Protein AF-A0A5N7C4M6-F1 (afdb_monomer_lite)

Organism: Petromyces alliaceus (NCBI:txid209559)

Foldseek 3Di:
DVVLVVVPLPPDQDPVSLVVCVVCLVVVLLLLLLQLHQDPCLDPSNLPSNPPPHDDDLLSVLSNLSSCNSPLLNLLVVLPPDPDLVSSQVSLVVSLVVLLVSLVVLVVSVVVVCVVCVLLDKDKDADPQDDPDPPADDPRIAIDGPDPVSVLSLLSSLLSLLSSLVSSVVSVVVSVVSDDPPDDDDHDPRNDDPVVNLVSLVNLLSHLRVLCPPVRNVPSLVSSLSSLLSSLVSCVVVVHSCVSSSVSSQVSSVVVVDNSVLVSLVSCVSNDPDDDDPPDPQPPWDAWPVRQLLQQLVVQLVCQQDLARAFGNPDDNWHFLLLRLLLLLLCLFRDQDCPRLLVSLVQQLVQADPQLAGFRTPDDPDGHDDLLSSLSSLVSLLVQQLQAVPLVSSVVCVVSNVSSLVSCVVPHLDLSSLLSLQSVLVSCVSSVNNVSNVVSPVVSVVSLVVQCVFQPCVQEGFCGGNVPGDLQGAALLRLLSCQSSVSDPLVNLLVSNVVLVVDPSHHYQWLSSVVSVQVSQVSNHPVSNLVCVVVSCVLVVVLVVVVQSHPARGPPDRPHSRGNSNSCVSVCCRCEAQNWDRPGTNLPDIGRDHDCVNDQWDWTWTNRHNPDIDTGIDGDDD

Structure (mmCIF, N/CA/C/O backbone):
data_AF-A0A5N7C4M6-F1
#
_entry.id   AF-A0A5N7C4M6-F1
#
loop_
_atom_site.group_PDB
_atom_site.id
_atom_site.type_symbol
_atom_site.label_atom_id
_atom_site.label_alt_id
_atom_site.label_comp_id
_atom_site.label_asym_id
_atom_site.label_entity_id
_atom_site.label_seq_id
_atom_site.pdbx_PDB_ins_code
_atom_site.Cartn_x
_atom_site.Cartn_y
_atom_site.Cartn_z
_atom_site.occupancy
_atom_site.B_iso_or_equiv
_atom_site.auth_seq_id
_atom_site.auth_comp_id
_atom_site.auth_asym_id
_atom_site.auth_atom_id
_atom_site.pdbx_PDB_model_num
ATOM 1 N N . MET A 1 1 ? 16.127 -3.598 -15.726 1.00 67.25 1 MET A N 1
ATOM 2 C CA . MET A 1 1 ? 17.533 -3.757 -16.170 1.00 67.25 1 MET A CA 1
ATOM 3 C C . MET A 1 1 ? 18.232 -5.003 -15.617 1.00 67.25 1 MET A C 1
ATOM 5 O O . MET A 1 1 ? 19.073 -5.553 -16.318 1.00 67.25 1 MET A O 1
ATOM 9 N N . SER A 1 2 ? 17.864 -5.514 -14.435 1.00 56.94 2 SER A N 1
ATOM 10 C CA . SER A 1 2 ? 18.509 -6.681 -13.799 1.00 56.94 2 SER A CA 1
ATOM 11 C C . SER A 1 2 ? 18.531 -7.957 -14.650 1.00 56.94 2 SER A C 1
ATOM 13 O O . SER A 1 2 ? 19.524 -8.671 -14.620 1.00 56.94 2 SER A O 1
ATOM 15 N N . LEU A 1 3 ? 17.500 -8.200 -15.471 1.00 57.44 3 LEU A N 1
ATOM 16 C CA . LEU A 1 3 ? 17.463 -9.322 -16.422 1.00 57.44 3 LEU A CA 1
ATOM 17 C C . LEU A 1 3 ? 18.544 -9.224 -17.516 1.00 57.44 3 LEU A C 1
ATOM 19 O O . LEU A 1 3 ? 19.152 -10.223 -17.878 1.00 57.44 3 LEU A O 1
ATOM 23 N N . VAL A 1 4 ? 18.801 -8.023 -18.050 1.00 69.12 4 VAL A N 1
ATOM 24 C CA . VAL A 1 4 ? 19.839 -7.824 -19.083 1.00 69.12 4 VAL A CA 1
ATOM 25 C C . VAL A 1 4 ? 21.230 -7.978 -18.478 1.00 69.12 4 VAL A C 1
ATOM 27 O O . VAL A 1 4 ? 22.120 -8.530 -19.124 1.00 69.12 4 VAL A O 1
ATOM 30 N N . HIS A 1 5 ? 21.394 -7.509 -17.238 1.00 72.56 5 HIS A N 1
ATOM 31 C CA . HIS A 1 5 ? 22.625 -7.637 -16.467 1.00 72.56 5 HIS A CA 1
ATOM 32 C C . HIS A 1 5 ? 22.935 -9.096 -16.108 1.00 72.56 5 HIS A C 1
ATOM 34 O O . HIS A 1 5 ? 24.052 -9.549 -16.340 1.00 72.56 5 HIS A O 1
ATOM 40 N N . SER A 1 6 ? 21.950 -9.858 -15.616 1.00 70.00 6 SER A N 1
ATOM 41 C CA . SER A 1 6 ? 22.138 -11.258 -15.204 1.00 70.00 6 SER A CA 1
ATOM 42 C C . SER A 1 6 ? 22.475 -12.203 -16.360 1.00 70.00 6 SER A C 1
ATOM 44 O O . SER A 1 6 ? 23.122 -13.221 -16.146 1.00 70.00 6 SER A O 1
ATOM 46 N N . GLN A 1 7 ? 22.084 -11.856 -17.588 1.00 72.56 7 GLN A N 1
ATOM 47 C CA . GLN A 1 7 ? 22.444 -12.595 -18.802 1.00 72.56 7 GLN A CA 1
ATOM 48 C C . GLN A 1 7 ? 23.916 -12.422 -19.222 1.00 72.56 7 GLN A C 1
ATOM 50 O O . GLN A 1 7 ? 24.398 -13.184 -20.056 1.00 72.56 7 GLN A O 1
ATOM 55 N N . GLY A 1 8 ? 24.631 -11.436 -18.665 1.00 77.88 8 GLY A N 1
ATOM 56 C CA . GLY A 1 8 ? 26.040 -11.162 -18.963 1.00 77.88 8 GLY A CA 1
ATOM 57 C C . GLY A 1 8 ? 26.287 -10.521 -20.338 1.00 77.88 8 GLY A C 1
ATOM 58 O O . GLY A 1 8 ? 25.524 -10.698 -21.286 1.00 77.88 8 GLY A O 1
ATOM 59 N N . LEU A 1 9 ? 27.372 -9.754 -20.469 1.00 81.94 9 LEU A N 1
ATOM 60 C CA . LEU A 1 9 ? 27.695 -8.998 -21.693 1.00 81.94 9 LEU A CA 1
ATOM 61 C C . LEU A 1 9 ? 28.089 -9.874 -22.895 1.00 81.94 9 LEU A C 1
ATOM 63 O O . LEU A 1 9 ? 27.928 -9.435 -24.034 1.00 81.94 9 LEU A O 1
ATOM 67 N N . GLU A 1 10 ? 28.556 -11.097 -22.630 1.00 76.25 10 GLU A N 1
ATOM 68 C CA . GLU A 1 10 ? 29.056 -12.061 -23.625 1.00 76.25 10 GLU A CA 1
ATOM 69 C C . GLU A 1 10 ? 27.947 -12.816 -24.373 1.00 76.25 10 GLU A C 1
ATOM 71 O O . GLU A 1 10 ? 28.177 -13.378 -25.443 1.00 76.25 10 GLU A O 1
ATOM 76 N N . MET A 1 11 ? 26.726 -12.836 -23.831 1.00 78.81 11 MET A N 1
ATOM 77 C CA . MET A 1 11 ? 25.582 -13.437 -24.516 1.00 78.81 11 MET A CA 1
ATOM 78 C C . MET A 1 11 ? 25.223 -12.614 -25.766 1.00 78.81 11 MET A C 1
ATOM 80 O O . MET A 1 11 ? 25.373 -11.391 -25.786 1.00 78.81 11 MET A O 1
ATOM 84 N N . GLU A 1 12 ? 24.712 -13.268 -26.811 1.00 80.44 12 GLU A N 1
ATOM 85 C CA . GLU A 1 12 ? 24.392 -12.601 -28.073 1.00 80.44 12 GLU A CA 1
ATOM 86 C C . GLU A 1 12 ? 23.391 -11.434 -27.907 1.00 80.44 12 GLU A C 1
ATOM 88 O O . GLU A 1 12 ? 22.390 -11.514 -27.187 1.00 80.44 12 GLU A O 1
ATOM 93 N N . TRP A 1 13 ? 23.671 -10.322 -28.595 1.00 82.44 13 TRP A N 1
ATOM 94 C CA . TRP A 1 13 ? 22.830 -9.124 -28.629 1.00 82.44 13 TRP A CA 1
ATOM 95 C C . TRP A 1 13 ? 21.771 -9.231 -29.726 1.00 82.44 13 TRP A C 1
ATOM 97 O O . TRP A 1 13 ? 21.928 -8.701 -30.825 1.00 82.44 13 TRP A O 1
ATOM 107 N N . SER A 1 14 ? 20.685 -9.944 -29.423 1.00 81.31 14 SER A N 1
ATOM 108 C CA . SER A 1 14 ? 19.510 -10.001 -30.297 1.00 81.31 14 SER A CA 1
ATOM 109 C C . SER A 1 14 ? 18.803 -8.643 -30.387 1.00 81.31 14 SER A C 1
ATOM 111 O O . SER A 1 14 ? 18.928 -7.792 -29.501 1.00 81.31 14 SER A O 1
ATOM 113 N N . GLU A 1 15 ? 18.002 -8.440 -31.434 1.00 76.44 15 GLU A N 1
ATOM 114 C CA . GLU A 1 15 ? 17.244 -7.197 -31.624 1.00 76.44 15 GLU A CA 1
ATOM 115 C C . GLU A 1 15 ? 16.298 -6.903 -30.444 1.00 76.44 15 GLU A C 1
ATOM 117 O O . GLU A 1 15 ? 16.215 -5.769 -29.969 1.00 76.44 15 GLU A O 1
ATOM 122 N N . ALA A 1 16 ? 15.634 -7.932 -29.907 1.00 72.00 16 ALA A N 1
ATOM 123 C CA . ALA A 1 16 ? 14.762 -7.803 -28.740 1.00 72.00 16 ALA A CA 1
ATOM 124 C C . ALA A 1 16 ? 15.537 -7.374 -27.483 1.00 72.00 16 ALA A C 1
ATOM 126 O O . ALA A 1 16 ? 15.097 -6.483 -26.754 1.00 72.00 16 ALA A O 1
ATOM 127 N N . ARG A 1 17 ? 16.725 -7.953 -27.260 1.00 79.19 17 ARG A N 1
ATOM 128 C CA . ARG A 1 17 ? 17.608 -7.580 -26.148 1.00 79.19 17 ARG A CA 1
ATOM 129 C C . ARG A 1 17 ? 18.084 -6.138 -26.276 1.00 79.19 17 ARG A C 1
ATOM 131 O O . ARG A 1 17 ? 18.073 -5.403 -25.293 1.00 79.19 17 ARG A O 1
ATOM 138 N N . HIS A 1 18 ? 18.420 -5.714 -27.490 1.00 79.50 18 HIS A N 1
ATOM 139 C CA . HIS A 1 18 ? 18.770 -4.332 -27.802 1.00 79.50 18 HIS A CA 1
ATOM 140 C C . HIS A 1 18 ? 17.639 -3.348 -27.512 1.00 79.50 18 HIS A C 1
ATOM 142 O O . HIS A 1 18 ? 17.870 -2.314 -26.887 1.00 79.50 18 HIS A O 1
ATOM 148 N N . ARG A 1 19 ? 16.410 -3.660 -27.938 1.00 73.25 19 ARG A N 1
ATOM 149 C CA . ARG A 1 19 ? 15.239 -2.810 -27.679 1.00 73.25 19 ARG A CA 1
ATOM 150 C C . ARG A 1 19 ? 14.953 -2.696 -26.184 1.00 73.25 19 ARG A C 1
ATOM 152 O O . ARG A 1 19 ? 14.695 -1.596 -25.706 1.00 73.25 19 ARG A O 1
ATOM 159 N N . LEU A 1 20 ? 15.056 -3.800 -25.443 1.00 69.75 20 LEU A N 1
ATOM 160 C CA . LEU A 1 20 ? 14.833 -3.815 -23.997 1.00 69.75 20 LEU A CA 1
ATOM 161 C C . LEU A 1 20 ? 15.937 -3.070 -23.233 1.00 69.75 20 LEU A C 1
ATOM 163 O O . LEU A 1 20 ? 15.632 -2.285 -22.337 1.00 69.75 20 LEU A O 1
ATOM 167 N N . PHE A 1 21 ? 17.202 -3.255 -23.623 1.00 81.44 21 PHE A N 1
ATOM 168 C CA . PHE A 1 21 ? 18.328 -2.484 -23.094 1.00 81.44 21 PHE A CA 1
ATOM 169 C C . PHE A 1 21 ? 18.121 -0.985 -23.332 1.00 81.44 21 PHE A C 1
ATOM 171 O O . PHE A 1 21 ? 18.159 -0.211 -22.382 1.00 81.44 21 PHE A O 1
ATOM 178 N N . ASN A 1 22 ? 17.806 -0.580 -24.564 1.00 79.12 22 ASN A N 1
ATOM 179 C CA . ASN A 1 22 ? 17.599 0.826 -24.917 1.00 79.12 22 ASN A CA 1
ATOM 180 C C . ASN A 1 22 ? 16.386 1.451 -24.224 1.00 79.12 22 ASN A C 1
ATOM 182 O O . ASN A 1 22 ? 16.474 2.589 -23.769 1.00 79.12 22 ASN A O 1
ATOM 186 N N . GLY A 1 23 ? 15.274 0.719 -24.130 1.00 70.44 23 GLY A N 1
ATOM 187 C CA . GLY A 1 23 ? 14.035 1.212 -23.529 1.00 70.44 23 GLY A CA 1
ATOM 188 C C . GLY A 1 23 ? 14.117 1.396 -22.013 1.00 70.44 23 GLY A C 1
ATOM 189 O O . GLY A 1 23 ? 13.469 2.287 -21.475 1.00 70.44 23 GLY A O 1
ATOM 190 N N . LEU A 1 24 ? 14.934 0.595 -21.320 1.00 76.00 24 LEU A N 1
ATOM 191 C CA . LEU A 1 24 ? 15.039 0.626 -19.856 1.00 76.00 24 LEU A CA 1
ATOM 192 C C . LEU A 1 24 ? 16.269 1.386 -19.335 1.00 76.00 24 LEU A C 1
ATOM 194 O O . LEU A 1 24 ? 16.363 1.626 -18.130 1.00 76.00 24 LEU A O 1
ATOM 198 N N . ARG A 1 25 ? 17.215 1.762 -20.208 1.00 87.06 25 ARG A N 1
ATOM 199 C CA . ARG A 1 25 ? 18.493 2.374 -19.806 1.00 87.06 25 ARG A CA 1
ATOM 200 C C . ARG A 1 25 ? 18.311 3.690 -19.058 1.00 87.06 25 ARG A C 1
ATOM 202 O O . ARG A 1 25 ? 18.903 3.863 -18.000 1.00 87.06 25 ARG A O 1
ATOM 209 N N . LEU A 1 26 ? 17.473 4.582 -19.586 1.00 85.12 26 LEU A N 1
ATOM 210 C CA . LEU A 1 26 ? 17.211 5.885 -18.974 1.00 85.12 26 LEU A CA 1
ATOM 211 C C . LEU A 1 26 ? 16.587 5.736 -17.582 1.00 85.12 26 LEU A C 1
ATOM 213 O O . LEU A 1 26 ? 17.053 6.365 -16.644 1.00 85.12 26 LEU A O 1
ATOM 217 N N . SER A 1 27 ? 15.597 4.852 -17.428 1.00 76.88 27 SER A N 1
ATOM 218 C CA . SER A 1 27 ? 14.964 4.588 -16.129 1.00 76.88 27 SER A CA 1
ATOM 219 C C . SER A 1 27 ? 15.968 4.076 -15.089 1.00 76.88 27 SER A C 1
ATOM 221 O O . SER A 1 27 ? 15.953 4.531 -13.951 1.00 76.88 27 SER A O 1
ATOM 223 N N . ALA A 1 28 ? 16.895 3.197 -15.481 1.00 77.44 28 ALA A N 1
ATOM 224 C CA . ALA A 1 28 ? 17.944 2.730 -14.578 1.00 77.44 28 ALA A CA 1
ATOM 225 C C . ALA A 1 28 ? 18.964 3.824 -14.215 1.00 77.44 28 ALA A C 1
ATOM 227 O O . ALA A 1 28 ? 19.424 3.857 -13.079 1.00 77.44 28 ALA A O 1
ATOM 228 N N . ILE A 1 29 ? 19.299 4.723 -15.148 1.00 86.06 29 ILE A N 1
ATOM 229 C CA . ILE A 1 29 ? 20.152 5.886 -14.861 1.00 86.06 29 ILE A CA 1
ATOM 230 C C . ILE A 1 29 ? 19.442 6.839 -13.892 1.00 86.06 29 ILE A C 1
ATOM 232 O O . ILE A 1 29 ? 20.046 7.231 -12.903 1.00 86.06 29 ILE A O 1
ATOM 236 N N . ILE A 1 30 ? 18.164 7.159 -14.128 1.00 80.81 30 ILE A N 1
ATOM 237 C CA . ILE A 1 30 ? 17.352 8.016 -13.245 1.00 80.81 30 ILE A CA 1
ATOM 238 C C . ILE A 1 30 ? 17.280 7.427 -11.831 1.00 80.81 30 ILE A C 1
ATOM 240 O O . ILE A 1 30 ? 17.516 8.139 -10.861 1.00 80.81 30 ILE A O 1
ATOM 244 N N . HIS A 1 31 ? 17.049 6.120 -11.704 1.00 78.50 31 HIS A N 1
ATOM 245 C CA . HIS A 1 31 ? 17.058 5.445 -10.405 1.00 78.50 31 HIS A CA 1
ATOM 246 C C . HIS A 1 31 ? 18.423 5.546 -9.696 1.00 78.50 31 HIS A C 1
ATOM 248 O O . HIS A 1 31 ? 18.497 5.799 -8.494 1.00 78.50 31 HIS A O 1
ATOM 254 N N . SER A 1 32 ? 19.528 5.391 -10.432 1.00 78.44 32 SER A N 1
ATOM 255 C CA . SER A 1 32 ? 20.878 5.579 -9.887 1.00 78.44 32 SER A CA 1
ATOM 256 C C . SER A 1 32 ? 21.172 7.030 -9.496 1.00 78.44 32 SER A C 1
ATOM 258 O O . SER A 1 32 ? 21.877 7.260 -8.519 1.00 78.44 32 SER A O 1
ATOM 260 N N . ILE A 1 33 ? 20.611 8.006 -10.217 1.00 83.31 33 ILE A N 1
ATOM 261 C CA . ILE A 1 33 ? 20.660 9.427 -9.851 1.00 83.31 33 ILE A CA 1
ATOM 262 C C . ILE A 1 33 ? 19.931 9.654 -8.518 1.00 83.31 33 ILE A C 1
ATOM 264 O O . ILE A 1 33 ? 20.505 10.285 -7.636 1.00 83.31 33 ILE A O 1
ATOM 268 N N . GLY A 1 34 ? 18.721 9.105 -8.347 1.00 72.81 34 GLY A N 1
ATOM 269 C CA . GLY A 1 34 ? 17.948 9.204 -7.100 1.00 72.81 34 GLY A CA 1
ATOM 270 C C . GLY A 1 34 ? 18.660 8.570 -5.910 1.00 72.81 34 GLY A C 1
ATOM 271 O O . GLY A 1 34 ? 18.957 9.226 -4.920 1.00 72.81 34 GLY A O 1
ATOM 272 N N . THR A 1 35 ? 19.087 7.318 -6.058 1.00 76.31 35 THR A N 1
ATOM 273 C CA . THR A 1 35 ? 19.857 6.613 -5.015 1.00 76.31 35 THR A CA 1
ATOM 274 C C . THR A 1 35 ? 21.273 7.161 -4.806 1.00 76.31 35 THR A C 1
ATOM 276 O O . THR A 1 35 ? 21.958 6.732 -3.877 1.00 76.31 35 THR A O 1
ATOM 279 N N . ARG A 1 36 ? 21.729 8.081 -5.670 1.00 85.75 36 ARG A N 1
ATOM 280 C CA . ARG A 1 36 ? 23.087 8.648 -5.691 1.00 85.75 36 ARG A CA 1
ATOM 281 C C . ARG A 1 36 ? 24.163 7.561 -5.666 1.00 85.75 36 ARG A C 1
ATOM 283 O O . ARG A 1 36 ? 25.191 7.704 -5.011 1.00 85.75 36 ARG A O 1
ATOM 290 N N . LYS A 1 37 ? 23.913 6.441 -6.357 1.00 89.56 37 LYS A N 1
ATOM 291 C CA . LYS A 1 37 ? 24.835 5.301 -6.453 1.00 89.56 37 LYS A CA 1
ATOM 292 C C . LYS A 1 37 ? 25.337 5.102 -7.881 1.00 89.56 37 LYS A C 1
ATOM 294 O O . LYS A 1 37 ? 24.523 5.105 -8.807 1.00 89.56 37 LYS A O 1
ATOM 299 N N . PRO A 1 38 ? 26.653 4.877 -8.084 1.00 92.00 38 PRO A N 1
ATOM 300 C CA . PRO A 1 38 ? 27.216 4.584 -9.395 1.00 92.00 38 PRO A CA 1
ATOM 301 C C . PRO A 1 38 ? 26.473 3.451 -10.101 1.00 92.00 38 PRO A C 1
ATOM 303 O O . PRO A 1 38 ? 26.111 2.442 -9.495 1.00 92.00 38 PRO A O 1
ATOM 306 N N . THR A 1 39 ? 26.285 3.598 -11.409 1.00 90.81 39 THR A N 1
ATOM 307 C CA . THR A 1 39 ? 25.646 2.576 -12.236 1.00 90.81 39 THR A CA 1
ATOM 308 C C . THR A 1 39 ? 26.668 1.866 -13.109 1.00 90.81 39 THR A C 1
ATOM 310 O O . THR A 1 39 ? 27.514 2.497 -13.744 1.00 90.81 39 THR A O 1
ATOM 313 N N . TYR A 1 40 ? 26.553 0.540 -13.222 1.00 89.62 40 TYR A N 1
ATOM 314 C CA . TYR A 1 40 ? 27.385 -0.236 -14.147 1.00 89.62 40 TYR A CA 1
ATOM 315 C C . TYR A 1 40 ? 27.178 0.194 -15.611 1.00 89.62 40 TYR A C 1
ATOM 317 O O . TYR A 1 40 ? 28.029 -0.063 -16.458 1.00 89.62 40 TYR A O 1
ATOM 325 N N . LEU A 1 41 ? 26.069 0.875 -15.924 1.00 89.75 41 LEU A N 1
ATOM 326 C CA . LEU A 1 41 ? 25.730 1.344 -17.270 1.00 89.75 41 LEU A CA 1
ATOM 327 C C . LEU A 1 41 ? 26.677 2.418 -17.822 1.00 89.75 41 LEU A C 1
ATOM 329 O O . LEU A 1 41 ? 26.649 2.651 -19.034 1.00 89.75 41 LEU A O 1
ATOM 333 N N . GLY A 1 42 ? 27.474 3.055 -16.957 1.00 88.88 42 GLY A N 1
ATOM 334 C CA . GLY A 1 42 ? 28.510 4.024 -17.327 1.00 88.88 42 GLY A CA 1
ATOM 335 C C . GLY A 1 42 ? 29.891 3.404 -17.565 1.00 88.88 42 GLY A C 1
ATOM 336 O O . GLY A 1 42 ? 30.820 4.106 -17.946 1.00 88.88 42 GLY A O 1
ATOM 337 N N . THR A 1 43 ? 30.055 2.096 -17.355 1.00 91.94 43 THR A N 1
ATOM 338 C CA . THR A 1 43 ? 31.354 1.429 -17.541 1.00 91.94 43 THR A CA 1
ATOM 339 C C . THR A 1 43 ? 31.725 1.287 -19.029 1.00 91.94 43 THR A C 1
ATOM 341 O O . THR A 1 43 ? 30.833 1.220 -19.889 1.00 91.94 43 THR A O 1
ATOM 344 N N . PRO A 1 44 ? 33.026 1.215 -19.378 1.00 91.12 44 PRO A N 1
ATOM 345 C CA . PRO A 1 44 ? 33.475 1.046 -20.763 1.00 91.12 44 PRO A CA 1
ATOM 346 C C . PRO A 1 44 ? 32.847 -0.165 -21.459 1.00 91.12 44 PRO A C 1
ATOM 348 O O . PRO A 1 44 ? 32.512 -0.114 -22.642 1.00 91.12 44 PRO A O 1
ATOM 351 N N . GLU A 1 45 ? 32.630 -1.251 -20.726 1.00 90.38 45 GLU A N 1
ATOM 352 C CA . GLU A 1 45 ? 32.046 -2.485 -21.232 1.00 90.38 45 GLU A CA 1
ATOM 353 C C . GLU A 1 45 ? 30.584 -2.264 -21.643 1.00 90.38 45 GLU A C 1
ATOM 355 O O . GLU A 1 45 ? 30.190 -2.593 -22.763 1.00 90.38 45 GLU A O 1
ATOM 360 N N . TRP A 1 46 ? 29.788 -1.629 -20.780 1.00 89.69 46 TRP A N 1
ATOM 361 C CA . TRP A 1 46 ? 28.361 -1.387 -21.012 1.00 89.69 46 TRP A CA 1
ATOM 362 C C . TRP A 1 46 ? 28.071 -0.235 -21.975 1.00 89.69 46 TRP A C 1
ATOM 364 O O . TRP A 1 46 ? 26.996 -0.184 -22.577 1.00 89.69 46 TRP A O 1
ATOM 374 N N . THR A 1 47 ? 29.029 0.664 -22.180 1.00 91.50 47 THR A N 1
ATOM 375 C CA . THR A 1 47 ? 28.938 1.705 -23.207 1.00 91.50 47 THR A CA 1
ATOM 376 C C . THR A 1 47 ? 29.437 1.217 -24.568 1.00 91.50 47 THR A C 1
ATOM 378 O O . THR A 1 47 ? 29.071 1.814 -25.574 1.00 91.50 47 THR A O 1
ATOM 381 N N . SER A 1 48 ? 30.206 0.128 -24.671 1.00 89.31 48 SER A N 1
ATOM 382 C CA . SER A 1 48 ? 30.782 -0.330 -25.950 1.00 89.31 48 SER A CA 1
ATOM 383 C C . SER A 1 48 ? 30.198 -1.647 -26.466 1.00 89.31 48 SER A C 1
ATOM 385 O O . SER A 1 48 ? 29.739 -1.706 -27.607 1.00 89.31 48 SER A O 1
ATOM 387 N N . ILE A 1 49 ? 30.171 -2.696 -25.641 1.00 88.69 49 ILE A N 1
ATOM 388 C CA . ILE A 1 49 ? 29.834 -4.068 -26.046 1.00 88.69 49 ILE A CA 1
ATOM 389 C C . ILE A 1 49 ? 28.428 -4.187 -26.642 1.00 88.69 49 ILE A C 1
ATOM 391 O O . ILE A 1 49 ? 28.325 -4.802 -27.710 1.00 88.69 49 ILE A O 1
ATOM 395 N N . PRO A 1 50 ? 27.376 -3.566 -26.062 1.00 87.62 50 PRO A N 1
ATOM 396 C CA . PRO A 1 50 ? 26.047 -3.606 -26.662 1.00 87.62 50 PRO A CA 1
ATOM 397 C C . PRO A 1 50 ? 26.053 -3.120 -28.110 1.00 87.62 50 PRO A C 1
ATOM 399 O O . PRO A 1 50 ? 25.336 -3.635 -28.945 1.00 87.62 50 PRO A O 1
ATOM 402 N N . TRP A 1 51 ? 26.918 -2.174 -28.457 1.00 88.06 51 TRP A N 1
ATOM 403 C CA . TRP A 1 51 ? 26.875 -1.462 -29.730 1.00 88.06 51 TRP A CA 1
ATOM 404 C C . TRP A 1 51 ? 27.829 -2.023 -30.787 1.00 88.06 51 TRP A C 1
ATOM 406 O O . TRP A 1 51 ? 27.991 -1.431 -31.846 1.00 88.06 51 TRP A O 1
ATOM 416 N N . ARG A 1 52 ? 28.446 -3.190 -30.556 1.00 85.56 52 ARG A N 1
ATOM 417 C CA . ARG A 1 52 ? 29.381 -3.798 -31.524 1.00 85.56 52 ARG A CA 1
ATOM 418 C C . ARG A 1 52 ? 28.739 -4.115 -32.879 1.00 85.56 52 ARG A C 1
ATOM 420 O O . ARG A 1 52 ? 29.406 -4.009 -33.901 1.00 85.56 52 ARG A O 1
ATOM 427 N N . LYS A 1 53 ? 27.463 -4.520 -32.889 1.00 79.25 53 LYS A N 1
ATOM 428 C CA . LYS A 1 53 ? 26.722 -4.911 -34.105 1.00 79.25 53 LYS A CA 1
ATOM 429 C C . LYS A 1 53 ? 25.802 -3.801 -34.653 1.00 79.25 53 LYS A C 1
ATOM 431 O O . LYS A 1 53 ? 25.103 -4.043 -35.632 1.00 79.25 53 LYS A O 1
ATOM 436 N N . GLY A 1 54 ? 25.774 -2.601 -34.058 1.00 75.00 54 GLY A N 1
ATOM 437 C CA . GLY A 1 54 ? 24.817 -1.549 -34.431 1.00 75.00 54 GLY A CA 1
ATOM 438 C C . GLY A 1 54 ? 25.301 -0.122 -34.160 1.00 75.00 54 GLY A C 1
ATOM 439 O O . GLY A 1 54 ? 26.113 0.122 -33.276 1.00 75.00 54 GLY A O 1
ATOM 440 N N . LYS A 1 55 ? 24.785 0.853 -34.917 1.00 83.19 55 LYS A N 1
ATOM 441 C CA . LYS A 1 55 ? 25.175 2.264 -34.775 1.00 83.19 55 LYS A CA 1
ATOM 442 C C . LYS A 1 55 ? 24.429 2.929 -33.612 1.00 83.19 55 LYS A C 1
ATOM 444 O O . LYS A 1 55 ? 23.197 2.970 -33.615 1.00 83.19 55 LYS A O 1
ATOM 449 N N . LYS A 1 56 ? 25.174 3.503 -32.661 1.00 89.75 56 LYS A N 1
ATOM 450 C CA . LYS A 1 56 ? 24.617 4.383 -31.622 1.00 89.75 56 LYS A CA 1
ATOM 451 C C . LYS A 1 56 ? 23.994 5.632 -32.245 1.00 89.75 56 LYS A C 1
ATOM 453 O O . LYS A 1 56 ? 24.596 6.265 -33.111 1.00 89.75 56 LYS A O 1
ATOM 458 N N . GLN A 1 57 ? 22.810 5.997 -31.773 1.00 90.38 57 GLN A N 1
ATOM 459 C CA . GLN A 1 57 ? 22.162 7.272 -32.074 1.00 90.38 57 GLN A CA 1
ATOM 460 C C . GLN A 1 57 ? 22.609 8.341 -31.065 1.00 90.38 57 GLN A C 1
ATOM 462 O O . GLN A 1 57 ? 23.023 7.990 -29.953 1.00 90.38 57 GLN A O 1
ATOM 467 N N . PRO A 1 58 ? 22.482 9.640 -31.397 1.00 92.94 58 PRO A N 1
ATOM 468 C CA . PRO A 1 58 ? 22.922 10.738 -30.532 1.00 92.94 58 PRO A CA 1
ATOM 469 C C . PRO A 1 58 ? 22.428 10.627 -29.085 1.00 92.94 58 PRO A C 1
ATOM 471 O O . PRO A 1 58 ? 23.214 10.749 -28.148 1.00 92.94 58 PRO A O 1
ATOM 474 N N . LYS A 1 59 ? 21.153 10.269 -28.895 1.00 93.06 59 LYS A N 1
ATOM 475 C CA . LYS A 1 59 ? 20.535 10.083 -27.576 1.00 93.06 59 LYS A CA 1
ATOM 476 C C . LYS A 1 59 ? 21.238 9.045 -26.696 1.00 93.06 59 LYS A C 1
ATOM 478 O O . LYS A 1 59 ? 21.252 9.182 -25.479 1.00 93.06 59 LYS A O 1
ATOM 483 N N . GLN A 1 60 ? 21.829 8.002 -27.283 1.00 94.06 60 GLN A N 1
ATOM 484 C CA . GLN A 1 60 ? 22.531 6.988 -26.493 1.00 94.06 60 GLN A CA 1
ATOM 485 C C . GLN A 1 60 ? 23.916 7.437 -26.041 1.00 94.06 60 GLN A C 1
ATOM 487 O O . GLN A 1 60 ? 24.340 7.013 -24.972 1.00 94.06 60 GLN A O 1
ATOM 492 N N . TYR A 1 61 ? 24.577 8.321 -26.792 1.00 95.25 61 TYR A N 1
ATOM 493 C CA . TYR A 1 61 ? 25.790 8.987 -26.315 1.00 95.25 61 TYR A CA 1
ATOM 494 C C . TYR A 1 61 ? 25.479 9.927 -25.145 1.00 95.25 61 TYR A C 1
ATOM 496 O O . TYR A 1 61 ? 26.223 9.944 -24.170 1.00 95.25 61 TYR A O 1
ATOM 504 N N . LEU A 1 62 ? 24.339 10.626 -25.182 1.00 96.75 62 LEU A N 1
ATOM 505 C CA . LEU A 1 62 ? 23.878 11.409 -24.034 1.00 96.75 62 LEU A CA 1
ATOM 506 C C . LEU A 1 62 ? 23.607 10.519 -22.811 1.00 96.75 62 LEU A C 1
ATOM 508 O O . LEU A 1 62 ? 24.034 10.852 -21.713 1.00 96.75 62 LEU A O 1
ATOM 512 N N . PHE A 1 63 ? 22.974 9.354 -22.989 1.00 95.75 63 PHE A N 1
ATOM 513 C CA . PHE A 1 63 ? 22.797 8.394 -21.890 1.00 95.75 63 PHE A CA 1
ATOM 514 C C . PHE A 1 63 ? 24.123 7.888 -21.312 1.00 95.75 63 PHE A C 1
ATOM 516 O O . PHE A 1 63 ? 24.185 7.638 -20.112 1.00 95.75 63 PHE A O 1
ATOM 523 N N . ASP A 1 64 ? 25.167 7.727 -22.132 1.00 96.12 64 ASP A N 1
ATOM 524 C CA . ASP A 1 64 ? 26.499 7.360 -21.636 1.00 96.12 64 ASP A CA 1
ATOM 525 C C . ASP A 1 64 ? 27.036 8.443 -20.685 1.00 96.12 64 ASP A C 1
ATOM 527 O O . ASP A 1 64 ? 27.465 8.117 -19.583 1.00 96.12 64 ASP A O 1
ATOM 531 N N . LEU A 1 65 ? 26.929 9.721 -21.071 1.00 97.44 65 LEU A N 1
ATOM 532 C CA . LEU A 1 65 ? 27.338 10.858 -20.236 1.00 97.44 65 LEU A CA 1
ATOM 533 C C . LEU A 1 65 ? 26.493 10.963 -18.959 1.00 97.44 65 LEU A C 1
ATOM 535 O O . LEU A 1 65 ? 27.024 11.137 -17.865 1.00 97.44 65 LEU A O 1
ATOM 539 N N . MET A 1 66 ? 25.174 10.798 -19.075 1.00 97.19 66 MET A N 1
ATOM 540 C CA . MET A 1 66 ? 24.270 10.819 -17.923 1.00 97.19 66 MET A CA 1
ATOM 541 C C . MET A 1 66 ? 24.552 9.691 -16.924 1.00 97.19 66 MET A C 1
ATOM 543 O O . MET A 1 66 ? 24.339 9.868 -15.729 1.00 97.19 66 MET A O 1
ATOM 547 N N . ALA A 1 67 ? 25.037 8.534 -17.381 1.00 96.12 67 ALA A N 1
ATOM 548 C CA . ALA A 1 67 ? 25.372 7.414 -16.503 1.00 96.12 67 ALA A CA 1
ATOM 549 C C . ALA A 1 67 ? 26.582 7.696 -15.588 1.00 96.12 67 ALA A C 1
ATOM 551 O O . ALA A 1 67 ? 26.782 6.969 -14.616 1.00 96.12 67 ALA A O 1
ATOM 552 N N . GLU A 1 68 ? 27.362 8.748 -15.857 1.00 96.75 68 GLU A N 1
ATOM 553 C CA . GLU A 1 68 ? 28.469 9.198 -15.001 1.00 96.75 68 GLU A CA 1
ATOM 554 C C . GLU A 1 68 ? 27.994 10.104 -13.847 1.00 96.75 68 GLU A C 1
ATOM 556 O O . GLU A 1 68 ? 28.654 10.182 -12.809 1.00 96.75 68 GLU A O 1
ATOM 561 N N . ILE A 1 69 ? 26.820 10.736 -13.987 1.00 96.25 69 ILE A N 1
ATOM 562 C CA . ILE A 1 69 ? 26.247 11.672 -13.005 1.00 96.25 69 ILE A CA 1
ATOM 563 C C . ILE A 1 69 ? 26.110 11.046 -11.603 1.00 96.25 69 ILE A C 1
ATOM 565 O O . ILE A 1 69 ? 26.571 11.675 -10.650 1.00 96.25 69 ILE A O 1
ATOM 569 N N . PRO A 1 70 ? 25.557 9.826 -11.419 1.00 95.19 70 PRO A N 1
ATOM 570 C CA . PRO A 1 70 ? 25.396 9.239 -10.086 1.00 95.19 70 PRO A CA 1
ATOM 571 C C . PRO A 1 70 ? 26.696 9.116 -9.286 1.00 95.19 70 PRO A C 1
ATOM 573 O O . PRO A 1 70 ? 26.709 9.358 -8.084 1.00 95.19 70 PRO A O 1
ATOM 576 N N . ALA A 1 71 ? 27.805 8.772 -9.947 1.00 94.56 71 ALA A N 1
ATOM 577 C CA . ALA A 1 71 ? 29.103 8.637 -9.288 1.00 94.56 71 ALA A CA 1
ATOM 578 C C . ALA A 1 71 ? 29.705 9.993 -8.891 1.00 94.56 71 ALA A C 1
ATOM 580 O O . ALA A 1 71 ? 30.499 10.078 -7.953 1.00 94.56 71 ALA A O 1
ATOM 581 N N . LEU A 1 72 ? 29.362 11.056 -9.622 1.00 95.25 72 LEU A N 1
ATOM 582 C CA . LEU A 1 72 ? 29.735 12.419 -9.267 1.00 95.25 72 LEU A CA 1
ATOM 583 C C . LEU A 1 72 ? 28.873 12.948 -8.109 1.00 95.25 72 LEU A C 1
ATOM 585 O O . LEU A 1 72 ? 29.419 13.566 -7.201 1.00 95.25 72 LEU A O 1
ATOM 589 N N . LEU A 1 73 ? 27.575 12.630 -8.080 1.00 92.56 73 LEU A N 1
ATOM 590 C CA . LEU A 1 73 ? 26.697 12.921 -6.941 1.00 92.56 73 LEU A CA 1
ATOM 591 C C . LEU A 1 73 ? 27.163 12.226 -5.651 1.00 92.56 73 LEU A C 1
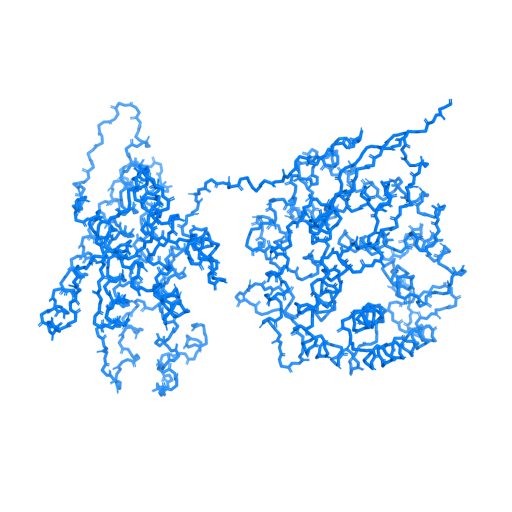ATOM 593 O O . LEU A 1 73 ? 27.241 12.863 -4.605 1.00 92.56 73 LEU A O 1
ATOM 597 N N . GLU A 1 74 ? 27.551 10.949 -5.721 1.00 93.56 74 GLU A N 1
ATOM 598 C CA . GLU A 1 74 ? 28.120 10.239 -4.565 1.00 93.56 74 GLU A CA 1
ATOM 599 C C . GLU A 1 74 ? 29.412 10.910 -4.066 1.00 93.56 74 GLU A C 1
ATOM 601 O O . GLU A 1 74 ? 29.637 11.059 -2.862 1.00 93.56 74 GLU A O 1
ATOM 606 N N . ALA A 1 75 ? 30.264 11.360 -4.993 1.00 92.81 75 ALA A N 1
ATOM 607 C CA . ALA A 1 75 ? 31.485 12.080 -4.647 1.00 92.81 75 ALA A CA 1
ATOM 608 C C . ALA A 1 75 ? 31.182 13.431 -3.976 1.00 92.81 75 ALA A C 1
ATOM 610 O O . ALA A 1 75 ? 31.841 13.776 -2.995 1.00 92.81 75 ALA A O 1
ATOM 611 N N . MET A 1 76 ? 30.160 14.153 -4.448 1.00 91.75 76 MET A N 1
ATOM 612 C CA . MET A 1 76 ? 29.659 15.386 -3.829 1.00 91.75 76 MET A CA 1
ATOM 613 C C . MET A 1 76 ? 29.199 15.153 -2.382 1.00 91.75 76 MET A C 1
ATOM 615 O O . MET A 1 76 ? 29.562 15.933 -1.503 1.00 91.75 76 MET A O 1
ATOM 619 N N . ASP A 1 77 ? 28.494 14.053 -2.101 1.00 88.69 77 ASP A N 1
ATOM 620 C CA . ASP A 1 77 ? 28.062 13.718 -0.732 1.00 88.69 77 ASP A CA 1
ATOM 621 C C . ASP A 1 77 ? 29.247 13.473 0.200 1.00 88.69 77 ASP A C 1
ATOM 623 O O . ASP A 1 77 ? 29.239 13.872 1.366 1.00 88.69 77 ASP A O 1
ATOM 627 N N . SER A 1 78 ? 30.305 12.851 -0.326 1.00 87.94 78 SER A N 1
ATOM 628 C CA . SER A 1 78 ? 31.499 12.510 0.447 1.00 87.94 78 SER A CA 1
ATOM 629 C C . SER A 1 78 ? 32.273 13.731 0.966 1.00 87.94 78 SER A C 1
ATOM 631 O O . SER A 1 78 ? 33.064 13.593 1.906 1.00 87.94 78 SER A O 1
ATOM 633 N N . VAL A 1 79 ? 32.045 14.926 0.404 1.00 86.38 79 VAL A N 1
ATOM 634 C CA . VAL A 1 79 ? 32.704 16.177 0.823 1.00 86.38 79 VAL A CA 1
ATOM 635 C C . VAL A 1 79 ? 32.355 16.530 2.273 1.00 86.38 79 VAL A C 1
ATOM 637 O O . VAL A 1 79 ? 33.236 16.940 3.031 1.00 86.38 79 VAL A O 1
ATOM 640 N N . ASN A 1 80 ? 31.105 16.300 2.690 1.00 75.00 80 ASN A N 1
ATOM 641 C CA . ASN A 1 80 ? 30.590 16.697 4.009 1.00 75.00 80 ASN A CA 1
ATOM 642 C C . ASN A 1 80 ? 30.659 15.580 5.073 1.00 75.00 80 ASN A C 1
ATOM 644 O O . ASN A 1 80 ? 30.189 15.764 6.191 1.00 75.00 80 ASN A O 1
ATOM 648 N N . VAL A 1 81 ? 31.236 14.416 4.750 1.00 77.56 81 VAL A N 1
ATOM 649 C CA . VAL A 1 81 ? 31.299 13.256 5.668 1.00 77.56 81 VAL A CA 1
ATOM 650 C C . VAL A 1 81 ? 32.399 13.395 6.728 1.00 77.56 81 VAL A C 1
ATOM 652 O O . VAL A 1 81 ? 32.341 12.755 7.775 1.00 77.56 81 VAL A O 1
ATOM 655 N N . THR A 1 82 ? 33.427 14.203 6.467 1.00 70.75 82 THR A N 1
ATOM 656 C CA . THR A 1 82 ? 34.574 14.370 7.369 1.00 70.75 82 THR A CA 1
ATOM 657 C C . THR A 1 82 ? 34.475 15.672 8.159 1.00 70.75 82 THR A C 1
ATOM 659 O O . THR A 1 82 ? 34.064 16.698 7.629 1.00 70.75 82 THR A O 1
ATOM 662 N N . SER A 1 83 ? 34.879 15.637 9.430 1.00 69.38 83 SER A N 1
ATOM 663 C CA . SER A 1 83 ? 35.012 16.831 10.274 1.00 69.38 83 SER A CA 1
ATOM 664 C C . SER A 1 83 ? 36.319 17.599 10.024 1.00 69.38 83 SER A C 1
ATOM 666 O O . SER A 1 83 ? 36.531 18.658 10.612 1.00 69.38 83 SER A O 1
ATOM 668 N N . ASP A 1 84 ? 37.221 17.059 9.197 1.00 80.25 84 ASP A N 1
ATOM 669 C CA . ASP A 1 84 ? 38.479 17.702 8.810 1.00 80.25 84 ASP A CA 1
ATOM 670 C C . ASP A 1 84 ? 38.285 18.576 7.562 1.00 80.25 84 ASP A C 1
ATOM 672 O O . ASP A 1 84 ? 38.177 18.081 6.438 1.00 80.25 84 ASP A O 1
ATOM 676 N N . ILE A 1 85 ? 38.311 19.894 7.771 1.00 79.19 85 ILE A N 1
ATOM 677 C CA . ILE A 1 85 ? 38.135 20.919 6.732 1.00 79.19 85 ILE A CA 1
ATOM 678 C C . ILE A 1 85 ? 39.150 20.756 5.594 1.00 79.19 85 ILE A C 1
ATOM 680 O O . ILE A 1 85 ? 38.803 20.959 4.433 1.00 79.19 85 ILE A O 1
ATOM 684 N N . SER A 1 86 ? 40.390 20.354 5.886 1.00 80.75 86 SER A N 1
ATOM 685 C CA . SER A 1 86 ? 41.427 20.212 4.854 1.00 80.75 86 SER A CA 1
ATOM 686 C C . SER A 1 86 ? 41.106 19.057 3.906 1.00 80.75 86 SER A C 1
ATOM 688 O O . SER A 1 86 ? 41.298 19.166 2.695 1.00 80.75 86 SER A O 1
ATOM 690 N N . GLN A 1 87 ? 40.560 17.963 4.443 1.00 84.44 87 GLN A N 1
ATOM 691 C CA . GLN A 1 87 ? 40.105 16.823 3.649 1.00 84.44 87 GLN A CA 1
ATOM 692 C C . GLN A 1 87 ? 38.828 17.144 2.870 1.00 84.44 87 GLN A C 1
ATOM 694 O O . GLN A 1 87 ? 38.729 16.763 1.705 1.00 84.44 87 GLN A O 1
ATOM 699 N N . SER A 1 88 ? 37.878 17.870 3.466 1.00 84.31 88 SER A N 1
ATOM 700 C CA . SER A 1 88 ? 36.688 18.352 2.753 1.00 84.31 88 SER A CA 1
ATOM 701 C C . SER A 1 88 ? 37.059 19.253 1.577 1.00 84.31 88 SER A C 1
ATOM 703 O O . SER A 1 88 ? 36.539 19.061 0.483 1.00 84.31 88 SER A O 1
ATOM 705 N N . LEU A 1 89 ? 38.008 20.179 1.750 1.00 85.81 89 LEU A N 1
ATOM 706 C CA . LEU A 1 89 ? 38.475 21.058 0.671 1.00 85.81 89 LEU A CA 1
ATOM 707 C C . LEU A 1 89 ? 39.207 20.293 -0.440 1.00 85.81 89 LEU A C 1
ATOM 709 O O . LEU A 1 89 ? 39.002 20.591 -1.615 1.00 85.81 89 LEU A O 1
ATOM 713 N N . ALA A 1 90 ? 40.017 19.289 -0.093 1.00 87.81 90 ALA A N 1
ATOM 714 C CA . ALA A 1 90 ? 40.668 18.429 -1.082 1.00 87.81 90 ALA A CA 1
ATOM 715 C C . ALA A 1 90 ? 39.641 17.631 -1.907 1.00 87.81 90 ALA A C 1
ATOM 717 O O . ALA A 1 90 ? 39.728 17.597 -3.133 1.00 87.81 90 ALA A O 1
ATOM 718 N N . ARG A 1 91 ? 38.623 17.056 -1.248 1.00 90.75 91 ARG A N 1
ATOM 719 C CA . ARG A 1 91 ? 37.510 16.363 -1.921 1.00 90.75 91 ARG A CA 1
ATOM 720 C C . ARG A 1 91 ? 36.686 17.313 -2.785 1.00 90.75 91 ARG A C 1
ATOM 722 O O . ARG A 1 91 ? 36.310 16.951 -3.894 1.00 90.75 91 ARG A O 1
ATOM 729 N N . LEU A 1 92 ? 36.432 18.532 -2.307 1.00 90.94 92 LEU A N 1
ATOM 730 C CA . LEU A 1 92 ? 35.731 19.557 -3.076 1.00 90.94 92 LEU A CA 1
ATOM 731 C C . LEU A 1 92 ? 36.493 19.907 -4.358 1.00 90.94 92 LEU A C 1
ATOM 733 O O . LEU A 1 92 ? 35.875 20.028 -5.412 1.00 90.94 92 LEU A O 1
ATOM 737 N N . HIS A 1 93 ? 37.820 20.029 -4.290 1.00 91.38 93 HIS A N 1
ATOM 738 C CA . HIS A 1 93 ? 38.651 20.280 -5.467 1.00 91.38 93 HIS A CA 1
ATOM 739 C C . HIS A 1 93 ? 38.528 19.151 -6.503 1.00 91.38 93 HIS A C 1
ATOM 741 O O . HIS A 1 93 ? 38.246 19.426 -7.667 1.00 91.38 93 HIS A O 1
ATOM 747 N N . GLU A 1 94 ? 38.630 17.889 -6.072 1.00 92.81 94 GLU A N 1
ATOM 748 C CA . GLU A 1 94 ? 38.455 16.718 -6.946 1.00 92.81 94 GLU A CA 1
ATOM 749 C C . GLU A 1 94 ? 37.057 16.685 -7.590 1.00 92.81 94 GLU A C 1
ATOM 751 O O . GLU A 1 94 ? 36.906 16.436 -8.789 1.00 92.81 94 GLU A O 1
ATOM 756 N N . VAL A 1 95 ? 36.014 16.975 -6.807 1.00 94.62 95 VAL A N 1
ATOM 757 C CA . VAL A 1 95 ? 34.633 17.063 -7.299 1.00 94.62 95 VAL A CA 1
ATOM 758 C C . VAL A 1 95 ? 34.488 18.170 -8.344 1.00 94.62 95 VAL A C 1
ATOM 760 O O . VAL A 1 95 ? 33.818 17.951 -9.353 1.00 94.62 95 VAL A O 1
ATOM 763 N N . CYS A 1 96 ? 35.128 19.328 -8.150 1.00 94.69 96 CYS A N 1
ATOM 764 C CA . CYS A 1 96 ? 35.109 20.423 -9.123 1.00 94.69 96 CYS A CA 1
ATOM 765 C C . CYS A 1 96 ? 35.771 20.021 -10.444 1.00 94.69 96 CYS A C 1
ATOM 767 O O . CYS A 1 96 ? 35.195 20.261 -11.504 1.00 94.69 96 CYS A O 1
ATOM 769 N N . GLU A 1 97 ? 36.932 19.362 -10.404 1.00 94.25 97 GLU A N 1
ATOM 770 C CA . GLU A 1 97 ? 37.607 18.875 -11.615 1.00 94.25 97 GLU A CA 1
ATOM 771 C C . GLU A 1 97 ? 36.743 17.856 -12.371 1.00 94.25 97 GLU A C 1
ATOM 773 O O . GLU A 1 97 ? 36.557 17.962 -13.586 1.00 94.25 97 GLU A O 1
ATOM 778 N N . ARG A 1 98 ? 36.147 16.898 -11.649 1.00 94.88 98 ARG A N 1
ATOM 779 C CA . ARG A 1 98 ? 35.256 15.882 -12.230 1.00 94.88 98 ARG A CA 1
ATOM 780 C C . ARG A 1 98 ? 33.980 16.493 -12.809 1.00 94.88 98 ARG A C 1
ATOM 782 O O . ARG A 1 98 ? 33.549 16.081 -13.887 1.00 94.88 98 ARG A O 1
ATOM 789 N N . TYR A 1 99 ? 33.401 17.482 -12.128 1.00 95.06 99 TYR A N 1
ATOM 790 C CA . TYR A 1 99 ? 32.273 18.264 -12.632 1.00 95.06 99 TYR A CA 1
ATOM 791 C C . TYR A 1 99 ? 32.635 18.972 -13.937 1.00 95.06 99 TYR A C 1
ATOM 793 O O . TYR A 1 99 ? 31.946 18.785 -14.939 1.00 95.06 99 TYR A O 1
ATOM 801 N N . MET A 1 100 ? 33.735 19.733 -13.950 1.00 94.69 100 MET A N 1
ATOM 802 C CA . MET A 1 100 ? 34.169 20.490 -15.126 1.00 94.69 100 MET A CA 1
ATOM 803 C C . MET A 1 100 ? 34.417 19.567 -16.319 1.00 94.69 100 MET A C 1
ATOM 805 O O . MET A 1 100 ? 33.991 19.868 -17.433 1.00 94.69 100 MET A O 1
ATOM 809 N N . TYR A 1 101 ? 35.041 18.413 -16.078 1.00 95.81 101 TYR A N 1
ATOM 810 C CA . TYR A 1 101 ? 35.298 17.417 -17.112 1.00 95.81 101 TYR A CA 1
ATOM 811 C C . TYR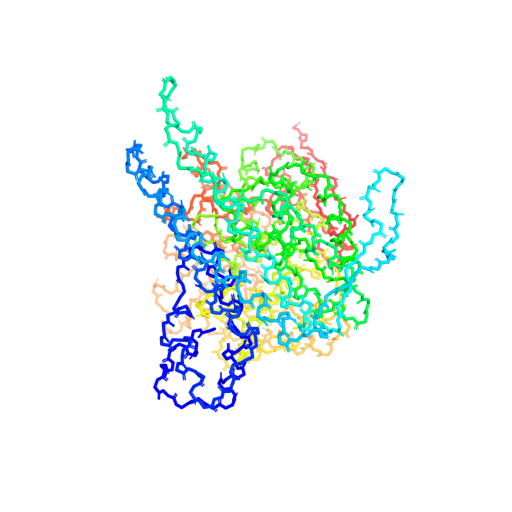 A 1 101 ? 34.008 16.863 -17.734 1.00 95.81 101 TYR A C 1
ATOM 813 O O . TYR A 1 101 ? 33.886 16.793 -18.961 1.00 95.81 101 TYR A O 1
ATOM 821 N N . LEU A 1 102 ? 33.023 16.490 -16.911 1.00 96.31 102 LEU A N 1
ATOM 822 C CA . LEU A 1 102 ? 31.744 15.976 -17.405 1.00 96.31 102 LEU A CA 1
ATOM 823 C C . LEU A 1 102 ? 30.920 17.070 -18.099 1.00 96.31 102 LEU A C 1
ATOM 825 O O . LEU A 1 102 ? 30.379 16.831 -19.179 1.00 96.31 102 LEU A O 1
ATOM 829 N N . ALA A 1 103 ? 30.871 18.276 -17.531 1.00 95.06 103 ALA A N 1
ATOM 830 C CA . ALA A 1 103 ? 30.171 19.417 -18.113 1.00 95.06 103 ALA A CA 1
ATOM 831 C C . ALA A 1 103 ? 30.742 19.782 -19.492 1.00 95.06 103 ALA A C 1
ATOM 833 O O . ALA A 1 103 ? 29.985 19.917 -20.449 1.00 95.06 103 ALA A O 1
ATOM 834 N N . GLN A 1 104 ? 32.070 19.848 -19.639 1.00 95.88 104 GLN A N 1
ATOM 835 C CA . GLN A 1 104 ? 32.717 20.123 -20.926 1.00 95.88 104 GLN A CA 1
ATOM 836 C C . GLN A 1 104 ? 32.369 19.069 -21.984 1.00 95.88 104 GLN A C 1
ATOM 838 O O . GLN A 1 104 ? 32.130 19.405 -23.144 1.00 95.88 104 GLN A O 1
ATOM 843 N N . ARG A 1 105 ? 32.302 17.790 -21.595 1.00 97.56 105 ARG A N 1
ATOM 844 C CA . ARG A 1 105 ? 31.897 16.704 -22.499 1.00 97.56 105 ARG A CA 1
ATOM 845 C C . ARG A 1 105 ? 30.426 16.796 -22.897 1.00 97.56 105 ARG A C 1
ATOM 847 O O . ARG A 1 105 ? 30.113 16.506 -24.049 1.00 97.56 105 ARG A O 1
ATOM 854 N N . LEU A 1 106 ? 29.544 17.216 -21.989 1.00 97.44 106 LEU A N 1
ATOM 855 C CA . LEU A 1 106 ? 28.139 17.494 -22.301 1.00 97.44 106 LEU A CA 1
ATOM 856 C C . LEU A 1 106 ? 28.007 18.657 -23.296 1.00 97.44 106 LEU A C 1
ATOM 858 O O . LEU A 1 106 ? 27.304 18.500 -24.294 1.00 97.44 106 LEU A O 1
ATOM 862 N N . TYR A 1 107 ? 28.728 19.767 -23.092 1.00 96.88 107 TYR A N 1
ATOM 863 C CA . TYR A 1 107 ? 28.753 20.894 -24.036 1.00 96.88 107 TYR A CA 1
ATOM 864 C C . TYR A 1 107 ? 29.261 20.475 -25.417 1.00 96.88 107 TYR A C 1
ATOM 866 O O . TYR A 1 107 ? 28.560 20.660 -26.408 1.00 96.88 107 TYR A O 1
ATOM 874 N N . ALA A 1 108 ? 30.433 19.836 -25.484 1.00 97.81 108 ALA A N 1
ATOM 875 C CA . ALA A 1 108 ? 31.023 19.394 -26.747 1.00 97.81 108 ALA A CA 1
ATOM 876 C C . ALA A 1 108 ? 30.113 18.405 -27.497 1.00 97.81 108 ALA A C 1
ATOM 878 O O . ALA A 1 108 ? 29.982 18.463 -28.723 1.00 97.81 108 ALA A O 1
ATOM 879 N N . TRP A 1 109 ? 29.452 17.503 -26.763 1.00 97.81 109 TRP A N 1
ATOM 880 C CA . TRP A 1 109 ? 28.474 16.587 -27.338 1.00 97.81 109 TRP A CA 1
ATOM 881 C C . TRP A 1 109 ? 27.266 17.339 -27.918 1.00 97.81 109 TRP A C 1
ATOM 883 O O . TRP A 1 109 ? 26.849 17.033 -29.035 1.00 97.81 109 TRP A O 1
ATOM 893 N N . TYR A 1 110 ? 26.731 18.333 -27.205 1.00 97.38 110 TYR A N 1
ATOM 894 C CA . TYR A 1 110 ? 25.576 19.106 -27.662 1.00 97.38 110 TYR A CA 1
ATOM 895 C C . TYR A 1 110 ? 25.912 19.996 -28.868 1.00 97.38 110 TYR A C 1
ATOM 897 O O . TYR A 1 110 ? 25.152 20.020 -29.836 1.00 97.38 110 TYR A O 1
ATOM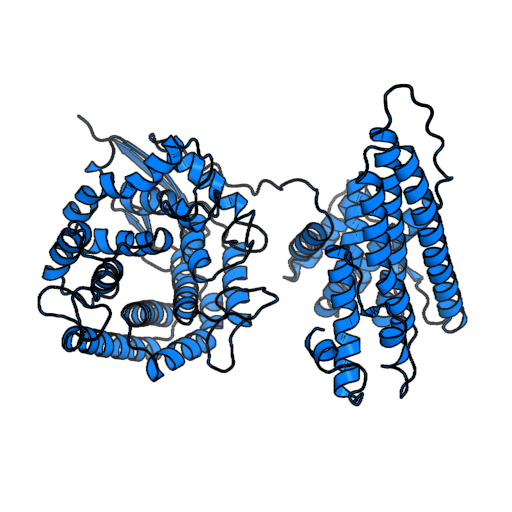 905 N N . GLU A 1 111 ? 27.078 20.648 -28.879 1.00 96.50 111 GLU A N 1
ATOM 906 C CA . GLU A 1 111 ? 27.573 21.401 -30.041 1.00 96.50 111 GLU A CA 1
ATOM 907 C C . GLU A 1 111 ? 27.713 20.508 -31.279 1.00 96.50 111 GLU A C 1
ATOM 909 O O . GLU A 1 111 ? 27.266 20.870 -32.372 1.00 96.50 111 GLU A O 1
ATOM 914 N N . THR A 1 112 ? 28.273 19.307 -31.103 1.00 96.56 112 THR A N 1
ATOM 915 C CA . THR A 1 112 ? 28.394 18.314 -32.180 1.00 96.56 112 THR A CA 1
ATOM 916 C C . THR A 1 112 ? 27.015 17.869 -32.665 1.00 96.56 112 THR A C 1
ATOM 918 O O . THR A 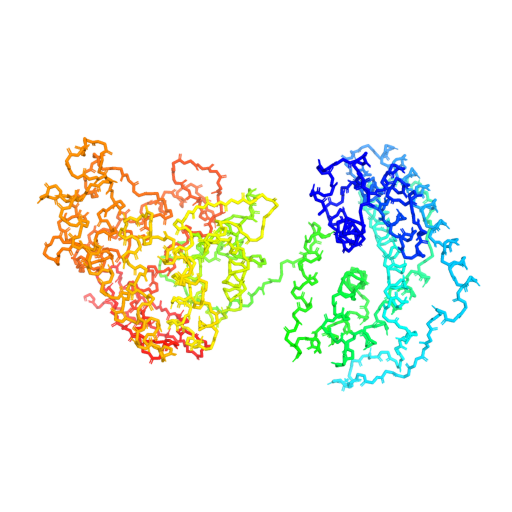1 112 ? 26.757 17.852 -33.865 1.00 96.56 112 THR A O 1
ATOM 921 N N . TYR A 1 113 ? 26.091 17.571 -31.747 1.00 96.00 113 TYR A N 1
ATOM 922 C CA . TYR A 1 113 ? 24.720 17.187 -32.082 1.00 96.00 113 TYR A CA 1
ATOM 923 C C . TYR A 1 113 ? 24.009 18.260 -32.917 1.00 96.00 113 TYR A C 1
ATOM 925 O O . TYR A 1 113 ? 23.404 17.931 -33.939 1.00 96.00 113 TYR A O 1
ATOM 933 N N . MET A 1 114 ? 24.132 19.528 -32.518 1.00 95.56 114 MET A N 1
ATOM 934 C CA . MET A 1 114 ? 23.534 20.668 -33.214 1.00 95.56 114 MET A CA 1
ATOM 935 C C . MET A 1 114 ? 24.187 20.943 -34.574 1.00 95.56 114 MET A C 1
ATOM 937 O O . MET A 1 114 ? 23.489 21.315 -35.517 1.00 95.56 114 MET A O 1
ATOM 941 N N . THR A 1 115 ? 25.497 20.715 -34.697 1.00 95.50 115 THR A N 1
ATOM 942 C CA . THR A 1 115 ? 26.237 20.853 -35.962 1.00 95.50 115 THR A CA 1
ATOM 943 C C . THR A 1 115 ? 25.860 19.756 -36.957 1.00 95.50 115 THR A C 1
ATOM 945 O O . THR A 1 115 ? 25.585 20.043 -38.122 1.00 95.50 115 THR A O 1
ATOM 948 N N . ASP A 1 116 ? 25.790 18.506 -36.497 1.00 94.44 116 ASP A N 1
ATOM 949 C CA . ASP A 1 116 ? 25.473 17.346 -37.335 1.00 94.44 116 ASP A CA 1
ATOM 950 C C . ASP A 1 116 ? 23.985 17.295 -37.724 1.00 94.44 116 ASP A C 1
ATOM 952 O O . ASP A 1 116 ? 23.624 16.732 -38.761 1.00 94.44 116 ASP A O 1
ATOM 956 N N . HIS A 1 117 ? 23.105 17.876 -36.901 1.00 92.69 117 HIS A N 1
ATOM 957 C CA . HIS A 1 117 ? 21.654 17.834 -37.084 1.00 92.69 117 HIS A CA 1
ATOM 958 C C . HIS A 1 117 ? 21.016 19.230 -36.961 1.00 92.69 117 HIS A C 1
ATOM 960 O O . HIS A 1 117 ? 20.187 19.457 -36.078 1.00 92.69 117 HIS A O 1
ATOM 966 N N . PRO A 1 118 ? 21.297 20.168 -37.883 1.00 90.81 118 PRO A N 1
ATOM 967 C CA . PRO A 1 118 ? 20.819 21.552 -37.780 1.00 90.81 118 PRO A CA 1
ATOM 968 C C . PRO A 1 118 ? 19.285 21.681 -37.807 1.00 90.81 118 PRO A C 1
ATOM 970 O O . PRO A 1 118 ? 18.726 22.640 -37.285 1.00 90.81 118 PRO A O 1
ATOM 973 N N . SER A 1 119 ? 18.578 20.696 -38.374 1.00 90.12 119 SER A N 1
ATOM 974 C CA . SER A 1 119 ? 17.107 20.627 -38.375 1.00 90.12 119 SER A CA 1
ATOM 975 C C . SER A 1 119 ? 16.500 20.157 -37.046 1.00 90.12 119 SER A C 1
ATOM 977 O O . SER A 1 119 ? 15.282 20.194 -36.890 1.00 90.12 119 SER A O 1
ATOM 979 N N . LYS A 1 120 ? 17.327 19.709 -36.094 1.00 91.12 120 LYS A N 1
ATOM 980 C CA . LYS A 1 120 ? 16.929 19.163 -34.787 1.00 91.12 120 LYS A CA 1
ATOM 981 C C . LYS A 1 120 ? 17.058 20.188 -33.651 1.00 91.12 120 LYS A C 1
ATOM 983 O O . LYS A 1 120 ? 17.139 19.814 -32.481 1.00 91.12 120 LYS A O 1
ATOM 988 N N . GLY A 1 121 ? 17.070 21.478 -33.986 1.00 91.19 121 GLY A N 1
ATOM 989 C CA . GLY A 1 121 ? 17.021 22.572 -33.016 1.00 91.19 121 GLY A CA 1
ATOM 990 C C . GLY A 1 121 ? 15.637 22.782 -32.404 1.00 91.19 121 GLY A C 1
ATOM 991 O O . GLY A 1 121 ? 14.663 22.146 -32.799 1.00 91.19 121 GLY A O 1
ATOM 992 N N . HIS A 1 122 ? 15.563 23.689 -31.436 1.00 94.12 122 HIS A N 1
ATOM 993 C CA . HIS A 1 122 ? 14.320 24.142 -30.818 1.00 94.12 122 HIS A CA 1
ATOM 994 C C . HIS A 1 122 ? 14.026 25.593 -31.232 1.00 94.12 122 HIS A C 1
ATOM 996 O O . HIS A 1 122 ? 14.938 26.322 -31.621 1.00 94.12 122 HIS A O 1
ATOM 1002 N N . TRP A 1 123 ? 12.764 26.019 -31.173 1.00 94.25 123 TRP A N 1
ATOM 1003 C CA . TRP A 1 123 ? 12.363 27.401 -31.471 1.00 94.25 123 TRP A CA 1
ATOM 1004 C C . TRP A 1 123 ? 11.415 27.941 -30.407 1.00 94.25 123 TRP A C 1
ATOM 1006 O O . TRP A 1 123 ? 10.746 27.180 -29.710 1.00 94.25 123 TRP A O 1
ATOM 1016 N N . GLU A 1 124 ? 11.328 29.263 -30.306 1.00 93.31 124 GLU A N 1
ATOM 1017 C CA . GLU A 1 124 ? 10.365 29.920 -29.428 1.00 93.31 124 GLU A CA 1
ATOM 1018 C C . GLU A 1 124 ? 9.051 30.187 -30.162 1.00 93.31 124 GLU A C 1
ATOM 1020 O O . GLU A 1 124 ? 9.037 30.599 -31.323 1.00 93.31 124 GLU A O 1
ATOM 1025 N N . GLN A 1 125 ? 7.932 29.978 -29.476 1.00 89.25 125 GLN A N 1
ATOM 1026 C CA . GLN A 1 125 ? 6.597 30.276 -29.985 1.00 89.25 125 GLN A CA 1
ATOM 1027 C C . GLN A 1 125 ? 5.710 30.857 -28.870 1.00 89.25 125 GLN A C 1
ATOM 1029 O O . GLN A 1 125 ? 6.017 30.663 -27.696 1.00 89.25 125 GLN A O 1
ATOM 1034 N N . PRO A 1 126 ? 4.622 31.581 -29.187 1.00 86.50 126 PRO A N 1
ATOM 1035 C CA . PRO A 1 126 ? 3.728 32.129 -28.165 1.00 86.50 126 PRO A CA 1
ATOM 1036 C C . PRO A 1 126 ? 3.072 31.028 -27.322 1.00 86.50 126 PRO A C 1
ATOM 1038 O O . PRO A 1 126 ? 2.591 30.040 -27.884 1.00 86.50 126 PRO A O 1
ATOM 1041 N N . SER A 1 127 ? 3.020 31.219 -25.999 1.00 81.56 127 SER A N 1
ATOM 1042 C CA . SER A 1 127 ? 2.323 30.290 -25.099 1.00 81.56 127 SER A CA 1
ATOM 1043 C C . SER A 1 127 ? 0.806 30.338 -25.318 1.00 81.56 127 SER A C 1
ATOM 1045 O O . SER A 1 127 ? 0.223 31.404 -25.528 1.00 81.56 127 SER A O 1
ATOM 1047 N N . ARG A 1 128 ? 0.162 29.171 -25.283 1.00 76.06 128 ARG A N 1
ATOM 1048 C CA . ARG A 1 128 ? -1.287 28.961 -25.441 1.00 76.06 128 ARG A CA 1
ATOM 1049 C C . ARG A 1 128 ? -1.966 28.543 -24.137 1.00 76.06 128 ARG A C 1
ATOM 1051 O O . ARG A 1 128 ? -3.177 28.316 -24.140 1.00 76.06 128 ARG A O 1
ATOM 1058 N N . LEU A 1 129 ? -1.215 28.417 -23.040 1.00 67.88 129 LEU A N 1
ATOM 1059 C CA . LEU A 1 129 ? -1.784 28.109 -21.731 1.00 67.88 129 LEU A CA 1
ATOM 1060 C C . LEU A 1 129 ? -2.679 29.277 -21.274 1.00 67.88 129 LEU A C 1
ATOM 1062 O O . LEU A 1 129 ? -2.249 30.432 -21.317 1.00 67.88 129 LEU A O 1
ATOM 1066 N N . PRO A 1 130 ? -3.931 29.017 -20.858 1.00 58.00 130 PRO A N 1
ATOM 1067 C CA . PRO A 1 130 ? -4.819 30.075 -20.397 1.00 58.00 130 PRO A CA 1
ATOM 1068 C C . PRO A 1 130 ? -4.263 30.698 -19.111 1.00 58.00 130 PRO A C 1
ATOM 1070 O O . PRO A 1 130 ? -3.992 29.986 -18.148 1.00 58.00 130 PRO A O 1
ATOM 1073 N N . SER A 1 131 ? -4.118 32.027 -19.083 1.00 55.41 131 SER A N 1
ATOM 1074 C CA . SER A 1 131 ? -3.777 32.759 -17.857 1.00 55.41 131 SER A CA 1
ATOM 1075 C C . SER A 1 131 ? -4.925 32.605 -16.854 1.00 55.41 131 SER A C 1
ATOM 1077 O O . SER A 1 131 ? -6.049 33.033 -17.118 1.00 55.41 131 SER A O 1
ATOM 1079 N N . VAL A 1 132 ? -4.661 31.936 -15.729 1.00 51.72 132 VAL A N 1
ATOM 1080 C CA . VAL A 1 132 ? -5.685 31.581 -14.730 1.00 51.72 132 VAL A CA 1
ATOM 1081 C C . VAL A 1 132 ? -5.908 32.718 -13.716 1.00 51.72 132 VAL A C 1
ATOM 1083 O O . VAL A 1 132 ? -6.930 32.738 -13.031 1.00 51.72 132 VAL A O 1
ATOM 1086 N N . SER A 1 133 ? -5.007 33.710 -13.646 1.00 48.88 133 SER A N 1
ATOM 1087 C CA . SER A 1 133 ? -5.109 34.848 -12.723 1.00 48.88 133 SER A CA 1
ATOM 1088 C C . SER A 1 133 ? -4.321 36.085 -13.200 1.00 48.88 133 SER A C 1
ATOM 1090 O O . SER A 1 133 ? -3.214 35.928 -13.713 1.00 48.88 133 SER A O 1
ATOM 1092 N N . PRO A 1 134 ? -4.806 37.324 -12.955 1.00 47.97 134 PRO A N 1
ATOM 1093 C CA . PRO A 1 134 ? -4.092 38.568 -13.285 1.00 47.97 134 PRO A CA 1
ATOM 1094 C C . PRO A 1 134 ? -2.746 38.753 -12.562 1.00 47.97 134 PRO A C 1
ATOM 1096 O O . PRO A 1 134 ? -1.937 39.575 -12.985 1.00 47.97 134 PRO A O 1
ATOM 1099 N N . ASN A 1 135 ? -2.521 38.019 -11.466 1.00 51.19 135 ASN A N 1
ATOM 1100 C CA . ASN A 1 135 ? -1.317 38.124 -10.635 1.00 51.19 135 ASN A CA 1
ATOM 1101 C C . ASN A 1 135 ? -0.268 37.034 -10.925 1.00 51.19 135 ASN A C 1
ATOM 1103 O O . ASN A 1 135 ? 0.813 37.076 -10.340 1.00 51.19 135 ASN A O 1
ATOM 1107 N N . GLU A 1 136 ? -0.556 36.064 -11.798 1.00 54.22 136 GLU A N 1
ATOM 1108 C CA . GLU A 1 136 ? 0.354 34.953 -12.104 1.00 54.22 136 GLU A CA 1
ATOM 1109 C C . GLU A 1 136 ? 1.159 35.250 -13.385 1.00 54.22 136 GLU A C 1
ATOM 1111 O O . GLU A 1 136 ? 0.602 35.468 -14.462 1.00 54.22 136 GLU A O 1
ATOM 1116 N N . ARG A 1 137 ? 2.495 35.274 -13.273 1.00 56.81 137 ARG A N 1
ATOM 1117 C CA . ARG A 1 137 ? 3.417 35.558 -14.388 1.00 56.81 137 ARG A CA 1
ATOM 1118 C C . ARG A 1 137 ? 3.672 34.296 -15.219 1.00 56.81 137 ARG A C 1
ATOM 1120 O O . ARG A 1 137 ? 4.677 33.622 -15.026 1.00 56.81 137 ARG A O 1
ATOM 1127 N N . SER A 1 138 ? 2.782 33.969 -16.152 1.00 57.94 138 SER A N 1
ATOM 1128 C CA . SER A 1 138 ? 3.093 32.976 -17.191 1.00 57.94 138 SER A CA 1
ATOM 1129 C C . SER A 1 138 ? 4.101 33.576 -18.189 1.00 57.94 138 SER A C 1
ATOM 1131 O O . SER A 1 138 ? 3.942 34.739 -18.577 1.00 57.94 138 SER A O 1
ATOM 1133 N N . PRO A 1 139 ? 5.140 32.840 -18.625 1.00 66.25 139 PRO A N 1
ATOM 1134 C CA . PRO A 1 139 ? 6.055 33.347 -19.638 1.00 66.25 139 PRO A CA 1
ATOM 1135 C C . PRO A 1 139 ? 5.322 33.539 -20.975 1.00 66.25 139 PRO A C 1
ATOM 1137 O O . PRO A 1 139 ? 4.471 32.726 -21.338 1.00 66.25 139 PRO A O 1
ATOM 1140 N N . PRO A 1 140 ? 5.651 34.592 -21.743 1.00 69.88 140 PRO A N 1
ATOM 1141 C CA . PRO A 1 140 ? 4.945 34.911 -22.985 1.00 69.88 140 PRO A CA 1
ATOM 1142 C C . PRO A 1 140 ? 5.181 33.874 -24.095 1.00 69.88 140 PRO A C 1
ATOM 1144 O O . PRO A 1 140 ? 4.449 33.848 -25.087 1.00 69.88 140 PRO A O 1
ATOM 1147 N N . THR A 1 141 ? 6.203 33.025 -23.951 1.00 84.00 141 THR A N 1
ATOM 1148 C CA . THR A 1 141 ? 6.663 32.095 -24.983 1.00 84.00 141 THR A CA 1
ATOM 1149 C C . THR A 1 141 ? 6.999 30.711 -24.419 1.00 84.00 141 THR A C 1
ATOM 1151 O O . THR A 1 141 ? 7.605 30.582 -23.353 1.00 84.00 141 THR A O 1
ATOM 1154 N N . CYS A 1 142 ? 6.647 29.670 -25.172 1.00 87.62 142 CYS A N 1
ATOM 1155 C CA . CYS A 1 142 ? 7.022 28.276 -24.953 1.00 87.62 142 CYS A CA 1
ATOM 1156 C C . CYS A 1 142 ? 8.022 27.803 -26.024 1.00 87.62 142 CYS A C 1
ATOM 1158 O O . CYS A 1 142 ? 8.246 28.482 -27.030 1.00 87.62 142 CYS A O 1
ATOM 1160 N N . ILE A 1 143 ? 8.657 26.654 -25.789 1.00 92.62 143 ILE A N 1
ATOM 1161 C CA . ILE A 1 143 ? 9.632 26.055 -26.707 1.00 92.62 143 ILE A CA 1
ATOM 1162 C C . ILE A 1 143 ? 8.963 24.945 -27.518 1.00 92.62 143 ILE A C 1
ATOM 1164 O O . ILE A 1 143 ? 8.332 24.050 -26.959 1.00 92.62 143 ILE A O 1
ATOM 1168 N N . GLY A 1 144 ? 9.122 25.006 -28.840 1.00 91.25 144 GLY A N 1
ATOM 1169 C CA . GLY A 1 144 ? 8.709 23.967 -29.777 1.00 91.25 144 GLY A CA 1
ATOM 1170 C C . GLY A 1 144 ? 9.880 23.106 -30.251 1.00 91.25 144 GLY A C 1
ATOM 1171 O O . GLY A 1 144 ? 11.021 23.570 -30.332 1.00 91.25 144 GLY A O 1
ATOM 1172 N N . PHE A 1 145 ? 9.573 21.852 -30.598 1.00 94.44 145 PHE A N 1
ATOM 1173 C CA . PHE A 1 145 ? 10.532 20.891 -31.144 1.00 94.44 145 PHE A CA 1
ATOM 1174 C C . PHE A 1 145 ? 10.025 20.246 -32.442 1.00 94.44 145 PHE A C 1
ATOM 1176 O O . PHE A 1 145 ? 8.813 20.063 -32.603 1.00 94.44 145 PHE A O 1
ATOM 1183 N N . PRO A 1 146 ? 10.929 19.831 -33.350 1.00 92.38 146 PRO A N 1
ATOM 1184 C CA . PRO A 1 146 ? 10.561 19.144 -34.588 1.00 92.38 146 PRO A CA 1
ATOM 1185 C C . PRO A 1 146 ? 9.801 17.838 -34.336 1.00 92.38 146 PRO A C 1
ATOM 1187 O O . PRO A 1 146 ? 8.889 17.491 -35.081 1.00 92.38 146 PRO A O 1
ATOM 1190 N N . ASP A 1 147 ? 10.173 17.126 -33.270 1.00 90.62 147 ASP A N 1
ATOM 1191 C CA . ASP A 1 147 ? 9.529 15.904 -32.800 1.00 90.62 147 ASP A CA 1
ATOM 1192 C C . ASP A 1 147 ? 9.857 15.637 -31.319 1.00 90.62 147 ASP A C 1
ATOM 1194 O O . ASP A 1 147 ? 10.781 16.219 -30.743 1.00 90.62 147 ASP A O 1
ATOM 1198 N N . HIS A 1 148 ? 9.105 14.717 -30.707 1.00 88.44 148 HIS A N 1
ATOM 1199 C CA . HIS A 1 148 ? 9.241 14.361 -29.293 1.00 88.44 148 HIS A CA 1
ATOM 1200 C C . HIS A 1 148 ? 10.607 13.768 -28.927 1.00 88.44 148 HIS A C 1
ATOM 1202 O O . HIS A 1 148 ? 11.056 13.962 -27.799 1.00 88.44 148 HIS A O 1
ATOM 1208 N N . ASP A 1 149 ? 11.267 13.035 -29.831 1.00 88.88 149 ASP A N 1
ATOM 1209 C CA . ASP A 1 149 ? 12.577 12.452 -29.520 1.00 88.88 149 ASP A CA 1
ATOM 1210 C C . ASP A 1 149 ? 13.643 13.544 -29.449 1.00 88.88 149 ASP A C 1
ATOM 1212 O O . ASP A 1 149 ? 14.419 13.592 -28.496 1.00 88.88 149 ASP A O 1
ATOM 1216 N N . THR A 1 150 ? 13.587 14.485 -30.391 1.00 93.94 150 THR A N 1
ATOM 1217 C CA . THR A 1 150 ? 14.409 15.695 -30.410 1.00 93.94 150 THR A CA 1
ATOM 1218 C C . THR A 1 150 ? 14.209 16.503 -29.137 1.00 93.94 150 THR A C 1
ATOM 1220 O O . THR A 1 150 ? 15.181 16.814 -28.454 1.00 93.94 150 THR A O 1
ATOM 1223 N N . GLY A 1 151 ? 12.960 16.789 -28.763 1.00 94.44 151 GLY A N 1
ATOM 1224 C CA . GLY A 1 151 ? 12.685 17.525 -27.530 1.00 94.44 151 GLY A CA 1
ATOM 1225 C C . GLY A 1 151 ? 13.149 16.786 -26.273 1.00 94.44 151 GLY A C 1
ATOM 1226 O O . GLY A 1 151 ? 13.691 17.408 -25.365 1.00 94.44 151 GLY A O 1
ATOM 1227 N N . HIS A 1 152 ? 13.027 15.456 -26.230 1.00 93.81 152 HIS A N 1
ATOM 1228 C CA . HIS A 1 152 ? 13.531 14.661 -25.109 1.00 93.81 152 HIS A CA 1
ATOM 1229 C C . HIS A 1 152 ? 15.065 14.744 -25.005 1.00 93.81 152 HIS A C 1
ATOM 1231 O O . HIS A 1 152 ? 15.601 14.819 -23.904 1.00 93.81 152 HIS A O 1
ATOM 1237 N N . ILE A 1 153 ? 15.782 14.771 -26.131 1.00 96.06 153 ILE A N 1
ATOM 1238 C CA . ILE A 1 153 ? 17.238 14.961 -26.145 1.00 96.06 153 ILE A CA 1
ATOM 1239 C C . ILE A 1 153 ? 17.624 16.320 -25.534 1.00 96.06 153 ILE A C 1
ATOM 1241 O O . ILE A 1 153 ? 18.487 16.359 -24.658 1.00 96.06 153 ILE A O 1
ATOM 1245 N N . HIS A 1 154 ? 16.962 17.409 -25.948 1.00 97.56 154 HIS A N 1
ATOM 1246 C CA . HIS A 1 154 ? 17.186 18.755 -25.393 1.00 97.56 154 HIS A CA 1
ATOM 1247 C C . HIS A 1 154 ? 16.894 18.812 -23.891 1.00 97.56 154 HIS A C 1
ATOM 1249 O O . HIS A 1 154 ? 17.727 19.285 -23.120 1.00 97.56 154 HIS A O 1
ATOM 1255 N N . LEU A 1 155 ? 15.753 18.258 -23.469 1.00 96.38 155 LEU A N 1
ATOM 1256 C CA . LEU A 1 155 ? 15.371 18.183 -22.061 1.00 96.38 155 LEU A CA 1
ATOM 1257 C C . LEU A 1 155 ? 16.436 17.481 -21.217 1.00 96.38 155 LEU A C 1
ATOM 1259 O O . LEU A 1 155 ? 16.883 18.040 -20.226 1.00 96.38 155 LEU A O 1
ATOM 1263 N N . LEU A 1 156 ? 16.881 16.289 -21.620 1.00 96.69 156 LEU A N 1
ATOM 1264 C CA . LEU A 1 156 ? 17.875 15.522 -20.864 1.00 96.69 156 LEU A CA 1
ATOM 1265 C C . LEU A 1 156 ? 19.235 16.218 -20.796 1.00 96.69 156 LEU A C 1
ATOM 1267 O O . LEU A 1 156 ? 19.913 16.127 -19.771 1.00 96.69 156 LEU A O 1
ATOM 1271 N N . TYR A 1 157 ? 19.627 16.913 -21.864 1.00 98.00 157 TYR A N 1
ATOM 1272 C CA . TYR A 1 157 ? 20.841 17.720 -21.884 1.00 98.00 157 TYR A CA 1
ATOM 1273 C C . TYR A 1 157 ? 20.770 18.843 -20.839 1.00 98.00 157 TYR A C 1
ATOM 1275 O O . TYR A 1 157 ? 21.626 18.907 -19.954 1.00 98.00 157 TYR A O 1
ATOM 1283 N N . TRP A 1 158 ? 19.709 19.657 -20.859 1.00 97.75 158 TRP A N 1
ATOM 1284 C CA . TRP A 1 158 ? 19.505 20.715 -19.864 1.00 97.75 158 TRP A CA 1
ATOM 1285 C C . TRP A 1 158 ? 19.385 20.156 -18.446 1.00 97.75 158 TRP A C 1
ATOM 1287 O O . TRP A 1 158 ? 20.004 20.678 -17.524 1.00 97.75 158 TRP A O 1
ATOM 1297 N N . THR A 1 159 ? 18.647 19.058 -18.262 1.00 96.06 159 THR A N 1
ATOM 1298 C CA . THR A 1 159 ? 18.492 18.402 -16.958 1.00 96.06 159 THR A CA 1
ATOM 1299 C C . THR A 1 159 ? 19.828 17.935 -16.397 1.00 96.06 159 THR A C 1
ATOM 1301 O O . THR A 1 159 ? 20.059 18.092 -15.203 1.00 96.06 159 THR A O 1
ATOM 1304 N N . SER A 1 160 ? 20.722 17.408 -17.238 1.00 96.38 160 SER A N 1
ATOM 1305 C CA . SER A 1 160 ? 22.055 16.969 -16.812 1.00 96.38 160 SER A CA 1
ATOM 1306 C C . SER A 1 160 ? 22.864 18.127 -16.226 1.00 96.38 160 SER A C 1
ATOM 1308 O O . SER A 1 160 ? 23.442 17.988 -15.152 1.00 96.38 160 SER A O 1
ATOM 1310 N N . HIS A 1 161 ? 22.852 19.287 -16.886 1.00 95.69 161 HIS A N 1
ATOM 1311 C CA . HIS A 1 161 ? 23.537 20.486 -16.402 1.00 95.69 161 HIS A CA 1
ATOM 1312 C C . HIS A 1 161 ? 22.902 21.055 -15.128 1.00 95.69 161 HIS A C 1
ATOM 1314 O O . HIS A 1 161 ? 23.610 21.261 -14.145 1.00 95.69 161 HIS A O 1
ATOM 1320 N N . VAL A 1 162 ? 21.575 21.238 -15.104 1.00 92.31 162 VAL A N 1
ATOM 1321 C CA . VAL A 1 162 ? 20.853 21.779 -13.935 1.00 92.31 162 VAL A CA 1
ATOM 1322 C C . VAL A 1 162 ? 21.072 20.906 -12.701 1.00 92.31 162 VAL A C 1
ATOM 1324 O O . VAL A 1 162 ? 21.296 21.429 -11.613 1.00 92.31 162 VAL A O 1
ATOM 1327 N N . LEU A 1 163 ? 21.055 19.584 -12.869 1.00 91.00 163 LEU A N 1
ATOM 1328 C CA . LEU A 1 163 ? 21.260 18.632 -11.784 1.00 91.00 163 LEU A CA 1
ATOM 1329 C C . LEU A 1 163 ? 22.681 18.697 -11.215 1.00 91.00 163 LEU A C 1
ATOM 1331 O O . LEU A 1 163 ? 22.853 18.721 -9.996 1.00 91.00 163 LEU A O 1
ATOM 1335 N N . LEU A 1 164 ? 23.698 18.734 -12.078 1.00 91.06 164 LEU A N 1
ATOM 1336 C CA . LEU A 1 164 ? 25.088 18.848 -11.639 1.00 91.06 164 LEU A CA 1
ATOM 1337 C C . LEU A 1 164 ? 25.352 20.202 -10.960 1.00 91.06 164 LEU A C 1
ATOM 1339 O O . LEU A 1 164 ? 26.015 20.250 -9.923 1.00 91.06 164 LEU A O 1
ATOM 1343 N N . PHE A 1 165 ? 24.792 21.281 -11.512 1.00 89.44 165 PHE A N 1
ATOM 1344 C CA . PHE A 1 165 ? 24.909 22.635 -10.981 1.00 89.44 165 PHE A CA 1
ATOM 1345 C C . PHE A 1 165 ? 24.261 22.797 -9.603 1.00 89.44 165 PHE A C 1
ATOM 1347 O O . PHE A 1 165 ? 24.888 23.315 -8.680 1.00 89.44 165 PHE A O 1
ATOM 1354 N N . SER A 1 166 ? 23.004 22.371 -9.448 1.00 86.00 166 SER A N 1
ATOM 1355 C CA . SER A 1 166 ? 22.278 22.549 -8.187 1.00 86.00 166 SER A CA 1
ATOM 1356 C C . SER A 1 166 ? 22.988 21.826 -7.045 1.00 86.00 166 SER A C 1
ATOM 1358 O O . SER A 1 166 ? 23.202 22.398 -5.979 1.00 86.00 166 SER A O 1
ATOM 1360 N N . ASN A 1 167 ? 23.461 20.605 -7.302 1.00 88.75 167 ASN A N 1
ATOM 1361 C CA . ASN A 1 167 ? 24.154 19.800 -6.305 1.00 88.75 167 ASN A CA 1
ATOM 1362 C C . ASN A 1 167 ? 25.535 20.365 -5.945 1.00 88.75 167 ASN A C 1
ATOM 1364 O O . ASN A 1 167 ? 25.868 20.411 -4.763 1.00 88.75 167 ASN A O 1
ATOM 1368 N N . ILE A 1 168 ? 26.331 20.843 -6.912 1.00 88.81 168 ILE A N 1
ATOM 1369 C CA . ILE A 1 168 ? 27.623 21.463 -6.581 1.00 88.81 168 ILE A CA 1
ATOM 1370 C C . ILE A 1 168 ? 27.433 22.787 -5.828 1.00 88.81 168 ILE A C 1
ATOM 1372 O O . ILE A 1 168 ? 28.168 23.053 -4.880 1.00 88.81 168 ILE A O 1
ATOM 1376 N N . GLY A 1 169 ? 26.407 23.574 -6.172 1.00 86.12 169 GLY A N 1
ATOM 1377 C CA . GLY A 1 169 ? 26.024 24.781 -5.435 1.00 86.12 169 GLY A CA 1
ATOM 1378 C C . GLY A 1 169 ? 25.721 24.497 -3.961 1.00 86.12 169 GLY A C 1
ATOM 1379 O O . GLY A 1 169 ? 26.270 25.163 -3.085 1.00 86.12 169 GLY A O 1
ATOM 1380 N N . MET A 1 170 ? 24.935 23.453 -3.682 1.00 84.38 170 MET A N 1
ATOM 1381 C CA . MET A 1 170 ? 24.621 23.016 -2.315 1.00 84.38 170 MET A CA 1
ATOM 1382 C C . MET A 1 170 ? 25.860 22.552 -1.535 1.00 84.38 170 MET A C 1
ATOM 1384 O O . MET A 1 170 ? 25.976 22.820 -0.339 1.00 84.38 170 MET A O 1
ATOM 1388 N N . VAL A 1 171 ? 26.815 21.879 -2.188 1.00 86.88 171 VAL A N 1
ATOM 1389 C CA . VAL A 1 171 ? 28.080 21.485 -1.540 1.00 86.88 171 VAL A CA 1
ATOM 1390 C C . VAL A 1 171 ? 28.895 22.719 -1.151 1.00 86.88 171 VAL A C 1
ATOM 1392 O O . VAL A 1 171 ? 29.386 22.791 -0.026 1.00 86.88 171 VAL A O 1
ATOM 1395 N N . TYR A 1 172 ? 29.004 23.705 -2.045 1.00 87.12 172 TYR A N 1
ATOM 1396 C CA . TYR A 1 172 ? 29.688 24.969 -1.760 1.00 87.12 172 TYR A CA 1
ATOM 1397 C C . TYR A 1 172 ? 29.047 25.717 -0.590 1.00 87.12 172 TYR A C 1
ATOM 1399 O O . TYR A 1 172 ? 29.755 26.155 0.317 1.00 87.12 172 TYR A O 1
ATOM 1407 N N . GLU A 1 173 ? 27.718 25.823 -0.581 1.00 82.81 173 GLU A N 1
ATOM 1408 C CA . GLU A 1 173 ? 26.963 26.434 0.514 1.00 82.81 173 GLU A CA 1
ATOM 1409 C C . GLU A 1 173 ? 27.213 25.705 1.842 1.00 82.81 173 GLU A C 1
ATOM 1411 O O . GLU A 1 173 ? 27.571 26.336 2.836 1.00 82.81 173 GLU A O 1
ATOM 1416 N N . SER A 1 174 ? 27.151 24.370 1.846 1.00 83.06 174 SER A N 1
ATOM 1417 C CA . SER A 1 174 ? 27.463 23.542 3.017 1.00 83.06 174 SER A CA 1
ATOM 1418 C C . SER A 1 174 ? 28.882 23.777 3.549 1.00 83.06 174 SER A C 1
ATOM 1420 O O . SER A 1 174 ? 29.078 23.893 4.761 1.00 83.06 174 SER A O 1
ATOM 1422 N N . CYS A 1 175 ? 29.885 23.892 2.673 1.00 82.12 175 CYS A N 1
ATOM 1423 C CA . CYS A 1 175 ? 31.259 24.180 3.089 1.00 82.12 175 CYS A CA 1
ATOM 1424 C C . CYS A 1 175 ? 31.404 25.564 3.744 1.00 82.12 175 CYS A C 1
ATOM 1426 O O . CYS A 1 175 ? 32.206 25.714 4.665 1.00 82.12 175 CYS A O 1
ATOM 1428 N N . VAL A 1 176 ? 30.634 26.562 3.298 1.00 81.06 176 VAL A N 1
ATOM 1429 C CA . VAL A 1 176 ? 30.606 27.898 3.917 1.00 81.06 176 VAL A CA 1
ATOM 1430 C C . VAL A 1 176 ? 29.897 27.855 5.271 1.00 81.06 176 VAL A C 1
ATOM 1432 O O . VAL A 1 176 ? 30.416 28.393 6.247 1.00 81.06 176 VAL A O 1
ATOM 1435 N N . THR A 1 177 ? 28.742 27.195 5.359 1.00 79.50 177 THR A N 1
ATOM 1436 C CA . THR A 1 177 ? 27.926 27.153 6.584 1.00 79.50 177 THR A CA 1
ATOM 1437 C C . THR A 1 177 ? 28.572 26.329 7.700 1.00 79.50 177 THR A C 1
ATOM 1439 O O . THR A 1 177 ? 28.457 26.688 8.870 1.00 79.50 177 THR A O 1
ATOM 1442 N N . ASN A 1 178 ? 29.301 25.261 7.363 1.00 74.31 178 ASN A N 1
ATOM 1443 C CA . ASN A 1 178 ? 29.988 24.404 8.337 1.00 74.31 178 ASN A CA 1
ATOM 1444 C C . ASN A 1 178 ? 31.364 24.941 8.777 1.00 74.31 178 ASN A C 1
ATOM 1446 O O . ASN A 1 178 ? 32.061 24.304 9.570 1.00 74.31 178 ASN A O 1
ATOM 1450 N N . ALA A 1 179 ? 31.771 26.113 8.283 1.00 71.19 179 ALA A N 1
ATOM 1451 C CA . ALA A 1 179 ? 33.011 26.765 8.675 1.00 71.19 179 ALA A CA 1
ATOM 1452 C C . ALA A 1 179 ? 32.988 27.192 10.160 1.00 71.19 179 ALA A C 1
ATOM 1454 O O . ALA A 1 179 ? 32.033 27.839 10.605 1.00 71.19 179 ALA A O 1
ATOM 1455 N N . PRO A 1 180 ? 34.048 26.924 10.948 1.00 70.00 180 PRO A N 1
ATOM 1456 C CA . PRO A 1 180 ? 34.189 27.491 12.284 1.00 70.00 180 PRO A CA 1
ATOM 1457 C C . PRO A 1 180 ? 34.139 29.022 12.230 1.00 70.00 180 PRO A C 1
ATOM 1459 O O . PRO A 1 180 ? 34.771 29.642 11.372 1.00 70.00 180 PRO A O 1
ATOM 1462 N N . HIS A 1 181 ? 33.410 29.641 13.161 1.00 63.66 181 HIS A N 1
ATOM 1463 C CA . HIS A 1 181 ? 33.242 31.095 13.189 1.00 63.66 181 HIS A CA 1
ATOM 1464 C C . HIS A 1 181 ? 34.610 31.796 13.276 1.00 63.66 181 HIS A C 1
ATOM 1466 O O . HIS A 1 181 ? 35.348 31.614 14.243 1.00 63.66 181 HIS A O 1
ATOM 1472 N N . GLY A 1 182 ? 34.942 32.597 12.258 1.00 59.66 182 GLY A N 1
ATOM 1473 C CA . GLY A 1 182 ? 36.211 33.332 12.161 1.00 59.66 182 GLY A CA 1
ATOM 1474 C C . GLY A 1 182 ? 37.333 32.631 11.381 1.00 59.66 182 GLY A C 1
ATOM 1475 O O . GLY A 1 182 ? 38.411 33.209 11.248 1.00 59.66 182 GLY A O 1
ATOM 1476 N N . ALA A 1 183 ? 37.113 31.428 10.837 1.00 65.00 183 ALA A N 1
ATOM 1477 C CA . ALA A 1 183 ? 38.072 30.771 9.948 1.00 65.00 183 ALA A CA 1
ATOM 1478 C C . ALA A 1 183 ? 37.991 31.340 8.517 1.00 65.00 183 ALA A C 1
ATOM 1480 O O . ALA A 1 183 ? 36.933 31.327 7.891 1.00 65.00 183 ALA A O 1
ATOM 1481 N N . HIS A 1 184 ? 39.118 31.806 7.970 1.00 64.25 184 HIS A N 1
ATOM 1482 C CA . HIS A 1 184 ? 39.225 32.133 6.545 1.00 64.25 184 HIS A CA 1
ATOM 1483 C C . HIS A 1 184 ? 39.353 30.837 5.731 1.00 64.25 184 HIS A C 1
ATOM 1485 O O . HIS A 1 184 ? 40.425 30.235 5.682 1.00 64.25 184 HIS A O 1
ATOM 1491 N N . ILE A 1 185 ? 38.263 30.405 5.092 1.00 72.25 185 ILE A N 1
ATOM 1492 C CA . ILE A 1 185 ? 38.261 29.263 4.169 1.00 72.25 185 ILE A CA 1
ATOM 1493 C C . ILE A 1 185 ? 38.486 29.769 2.741 1.00 72.25 185 ILE A C 1
ATOM 1495 O O . ILE A 1 185 ? 37.724 30.592 2.240 1.00 72.25 185 ILE A O 1
ATOM 1499 N N . SER A 1 186 ? 39.529 29.266 2.076 1.00 80.25 186 SER A N 1
ATOM 1500 C CA . SER A 1 186 ? 39.783 29.524 0.653 1.00 80.25 186 SER A CA 1
ATOM 1501 C C . SER A 1 186 ? 39.161 28.408 -0.186 1.00 80.25 186 SER A C 1
ATOM 1503 O O . SER A 1 186 ? 39.773 27.358 -0.372 1.00 80.25 186 SER A O 1
ATOM 1505 N N . LEU A 1 187 ? 37.937 28.623 -0.670 1.00 82.88 187 LEU A N 1
ATOM 1506 C CA . LEU A 1 187 ? 37.245 27.679 -1.553 1.00 82.88 187 LEU A CA 1
ATOM 1507 C C . LEU A 1 187 ? 37.820 27.732 -2.982 1.00 82.88 187 LEU A C 1
ATOM 1509 O O . LEU A 1 187 ? 38.254 28.803 -3.420 1.00 82.88 187 LEU A O 1
ATOM 1513 N N . PRO A 1 188 ? 37.814 26.613 -3.734 1.00 84.56 188 PRO A N 1
ATOM 1514 C CA . PRO A 1 188 ? 38.120 26.647 -5.161 1.00 84.56 188 PRO A CA 1
ATOM 1515 C C . PRO A 1 188 ? 37.114 27.543 -5.910 1.00 84.56 188 PRO A C 1
ATOM 1517 O O . PRO A 1 188 ? 35.962 27.635 -5.480 1.00 84.56 188 PRO A O 1
ATOM 1520 N N . PRO A 1 189 ? 37.496 28.193 -7.027 1.00 86.50 189 PRO A N 1
ATOM 1521 C CA . PRO A 1 189 ? 36.574 29.011 -7.813 1.00 86.50 189 PRO A CA 1
ATOM 1522 C C . PRO A 1 189 ? 35.317 28.228 -8.188 1.00 86.50 189 PRO A C 1
ATOM 1524 O O . PRO A 1 189 ? 35.418 27.085 -8.628 1.00 86.50 189 PRO A O 1
ATOM 1527 N N . PHE A 1 190 ? 34.142 28.832 -8.003 1.00 86.88 190 PHE A N 1
ATOM 1528 C CA . PHE A 1 190 ? 32.884 28.180 -8.351 1.00 86.88 190 PHE A CA 1
ATOM 1529 C C . PHE A 1 190 ? 32.851 27.905 -9.867 1.00 86.88 190 PHE A C 1
ATOM 1531 O O . PHE A 1 190 ? 32.984 28.851 -10.646 1.00 86.88 190 PHE A O 1
ATOM 1538 N N . PRO A 1 191 ? 32.709 26.642 -10.311 1.00 84.75 191 PRO A N 1
ATOM 1539 C CA . PRO A 1 191 ? 33.022 26.260 -11.691 1.00 84.75 191 PRO A CA 1
ATOM 1540 C C . PRO A 1 191 ? 31.883 26.519 -12.691 1.00 84.75 191 PRO A C 1
ATOM 1542 O O . PRO A 1 191 ? 31.919 25.992 -13.801 1.00 84.75 191 PRO A O 1
ATOM 1545 N N . CYS A 1 192 ? 30.849 27.276 -12.311 1.00 84.94 192 CYS A N 1
ATOM 1546 C CA . CYS A 1 192 ? 29.595 27.342 -13.060 1.00 84.94 192 CYS A CA 1
ATOM 1547 C C . CYS A 1 192 ? 29.138 28.772 -13.366 1.00 84.94 192 CYS A C 1
ATOM 1549 O O . CYS A 1 192 ? 29.269 29.661 -12.524 1.00 84.94 192 CYS A O 1
ATOM 1551 N N . ASP A 1 193 ? 28.489 28.952 -14.519 1.00 87.00 193 ASP A N 1
ATOM 1552 C CA . ASP A 1 193 ? 27.760 30.175 -14.867 1.00 87.00 193 ASP A CA 1
ATOM 1553 C C . ASP A 1 193 ? 26.294 30.078 -14.413 1.00 87.00 193 ASP A C 1
ATOM 1555 O O . ASP A 1 193 ? 25.505 29.276 -14.914 1.00 87.00 193 ASP A O 1
ATOM 1559 N N . ILE A 1 194 ? 25.916 30.913 -13.444 1.00 86.19 194 ILE A N 1
ATOM 1560 C CA . ILE A 1 194 ? 24.569 30.922 -12.860 1.00 86.19 194 ILE A CA 1
ATOM 1561 C C . ILE A 1 194 ? 23.506 31.324 -13.895 1.00 86.19 194 ILE A C 1
ATOM 1563 O O . ILE A 1 194 ? 22.399 30.782 -13.873 1.00 86.19 194 ILE A O 1
ATOM 1567 N N . GLN A 1 195 ? 23.817 32.262 -14.797 1.00 87.94 195 GLN A N 1
ATOM 1568 C CA . GLN A 1 195 ? 22.856 32.750 -15.790 1.00 87.94 195 GLN A CA 1
ATOM 1569 C C . GLN A 1 195 ? 22.539 31.669 -16.815 1.00 87.94 195 GLN A C 1
ATOM 1571 O O . GLN A 1 195 ? 21.375 31.466 -17.162 1.00 87.94 195 GLN A O 1
ATOM 1576 N N . GLU A 1 196 ? 23.564 30.945 -17.257 1.00 89.06 196 GLU A N 1
ATOM 1577 C CA . GLU A 1 196 ? 23.399 29.846 -18.198 1.00 89.06 196 GLU A CA 1
ATOM 1578 C C . GLU A 1 196 ? 22.531 28.727 -17.604 1.00 89.06 196 GLU A C 1
ATOM 1580 O O . GLU A 1 196 ? 21.583 28.262 -18.239 1.00 89.06 196 GLU A O 1
ATOM 1585 N N . MET A 1 197 ? 22.789 28.346 -16.351 1.00 87.00 197 MET A N 1
ATOM 1586 C CA . MET A 1 197 ? 22.056 27.271 -15.672 1.00 87.00 197 MET A CA 1
ATOM 1587 C C . MET A 1 197 ? 20.601 27.640 -15.401 1.00 87.00 197 MET A C 1
ATOM 1589 O O . MET A 1 197 ? 19.701 26.830 -15.638 1.00 87.00 197 MET A O 1
ATOM 1593 N N . HIS A 1 198 ? 20.353 28.881 -14.981 1.00 89.19 198 HIS A N 1
ATOM 1594 C CA . HIS A 1 198 ? 18.998 29.406 -14.858 1.00 89.19 198 HIS A CA 1
ATOM 1595 C C . HIS A 1 198 ? 18.272 29.389 -16.214 1.00 89.19 198 HIS A C 1
ATOM 1597 O O . HIS A 1 198 ? 17.115 28.975 -16.293 1.00 89.19 198 HIS A O 1
ATOM 1603 N N . GLY A 1 199 ? 18.964 29.746 -17.303 1.00 91.75 199 GLY A N 1
ATOM 1604 C CA . GLY A 1 199 ? 18.446 29.644 -18.669 1.00 91.75 199 GLY A CA 1
ATOM 1605 C C . GLY A 1 199 ? 18.072 28.212 -19.071 1.00 91.75 199 GLY A C 1
ATOM 1606 O O . GLY A 1 199 ? 17.009 27.990 -19.650 1.00 91.75 199 GLY A O 1
ATOM 1607 N N . MET A 1 200 ? 18.889 27.217 -18.716 1.00 94.69 200 MET A N 1
ATOM 1608 C CA . MET A 1 200 ? 18.584 25.803 -18.969 1.00 94.69 200 MET A CA 1
ATOM 1609 C C . MET A 1 200 ? 17.382 25.306 -18.152 1.00 94.69 200 MET A C 1
ATOM 1611 O O . MET A 1 200 ? 16.516 24.619 -18.699 1.00 94.69 200 MET A O 1
ATOM 1615 N N . ALA A 1 201 ? 17.275 25.690 -16.877 1.00 90.81 201 ALA A N 1
ATOM 1616 C CA . ALA A 1 201 ? 16.112 25.376 -16.043 1.00 90.81 201 ALA A CA 1
ATOM 1617 C C . ALA A 1 201 ? 14.827 26.012 -16.605 1.00 90.81 201 ALA A C 1
ATOM 1619 O O . ALA A 1 201 ? 13.781 25.359 -16.676 1.00 90.81 201 ALA A O 1
ATOM 1620 N N . LEU A 1 202 ? 14.917 27.257 -17.086 1.00 90.62 202 LEU A N 1
ATOM 1621 C CA . LEU A 1 202 ? 13.827 27.935 -17.784 1.00 90.62 202 LEU A CA 1
ATOM 1622 C C . LEU A 1 202 ? 13.442 27.202 -19.068 1.00 90.62 202 LEU A C 1
ATOM 1624 O O . LEU A 1 202 ? 12.257 27.022 -19.327 1.00 90.62 202 LEU A O 1
ATOM 1628 N N . ASN A 1 203 ? 14.404 26.734 -19.861 1.00 93.88 203 ASN A N 1
ATOM 1629 C CA . ASN A 1 203 ? 14.114 26.001 -21.093 1.00 93.88 203 ASN A CA 1
ATOM 1630 C C . ASN A 1 203 ? 13.353 24.691 -20.833 1.00 93.88 203 ASN A C 1
ATOM 1632 O O . ASN A 1 203 ? 12.422 24.366 -21.575 1.00 93.88 203 ASN A O 1
ATOM 1636 N N . ILE A 1 204 ? 13.676 23.973 -19.752 1.00 92.12 204 ILE A N 1
ATOM 1637 C CA . ILE A 1 204 ? 12.909 22.792 -19.322 1.00 92.12 204 ILE A CA 1
ATOM 1638 C C . ILE A 1 204 ? 11.456 23.180 -19.037 1.00 92.12 204 ILE A C 1
ATOM 1640 O O . ILE A 1 204 ? 10.531 22.561 -19.562 1.00 92.12 204 ILE A O 1
ATOM 1644 N N . ALA A 1 205 ? 11.252 24.241 -18.260 1.00 86.94 205 ALA A N 1
ATOM 1645 C CA . ALA A 1 205 ? 9.924 24.733 -17.928 1.00 86.94 205 ALA A CA 1
ATOM 1646 C C . ALA A 1 205 ? 9.147 25.180 -19.188 1.00 86.94 205 ALA A C 1
ATOM 1648 O O . ALA A 1 205 ? 7.999 24.783 -19.392 1.00 86.94 205 ALA A O 1
ATOM 1649 N N . ARG A 1 206 ? 9.807 25.896 -20.114 1.00 89.25 206 ARG A N 1
ATOM 1650 C CA . ARG A 1 206 ? 9.243 26.376 -21.400 1.00 89.25 206 ARG A CA 1
ATOM 1651 C C . ARG A 1 206 ? 8.879 25.262 -22.359 1.00 89.25 206 ARG A C 1
ATOM 1653 O O . ARG A 1 206 ? 8.055 25.479 -23.244 1.00 89.25 206 ARG A O 1
ATOM 1660 N N . SER A 1 207 ? 9.434 24.077 -22.160 1.00 91.00 207 SER A N 1
ATOM 1661 C CA . SER A 1 207 ? 9.119 22.891 -22.950 1.00 91.00 207 SER A CA 1
ATOM 1662 C C . SER A 1 207 ? 7.841 22.188 -22.488 1.00 91.00 207 SER A C 1
ATOM 1664 O O . SER A 1 207 ? 7.304 21.364 -23.227 1.00 91.00 207 SER A O 1
ATOM 1666 N N . ALA A 1 208 ? 7.323 22.503 -21.295 1.00 84.94 208 ALA A N 1
ATOM 1667 C CA . ALA A 1 208 ? 6.172 21.809 -20.724 1.00 84.94 208 ALA A CA 1
ATOM 1668 C C . ALA A 1 208 ? 4.929 21.867 -21.591 1.00 84.94 208 ALA A C 1
ATOM 1670 O O . ALA A 1 208 ? 4.289 20.845 -21.810 1.00 84.94 208 ALA A O 1
ATOM 1671 N N . GLU A 1 209 ? 4.628 23.027 -22.156 1.00 83.69 209 GLU A N 1
ATOM 1672 C CA . GLU A 1 209 ? 3.452 23.171 -23.002 1.00 83.69 209 GLU A CA 1
ATOM 1673 C C . GLU A 1 209 ? 3.485 22.241 -24.226 1.00 83.69 209 GLU A C 1
ATOM 1675 O O . GLU A 1 209 ? 2.476 21.613 -24.533 1.00 83.69 209 GLU A O 1
ATOM 1680 N N . TYR A 1 210 ? 4.649 22.080 -24.867 1.00 87.44 210 TYR A N 1
ATOM 1681 C CA . TYR A 1 210 ? 4.809 21.214 -26.038 1.00 87.44 210 TYR A CA 1
ATOM 1682 C C . TYR A 1 210 ? 4.519 19.742 -25.717 1.00 87.44 210 TYR A C 1
ATOM 1684 O O . TYR A 1 210 ? 3.794 19.067 -26.444 1.00 87.44 210 TYR A O 1
ATOM 1692 N N . PHE A 1 211 ? 5.061 19.233 -24.607 1.00 85.75 211 PHE A N 1
ATOM 1693 C CA . PHE A 1 211 ? 4.884 17.830 -24.218 1.00 85.75 211 PHE A CA 1
ATOM 1694 C C . PHE A 1 211 ? 3.499 17.528 -23.640 1.00 85.75 211 PHE A C 1
ATOM 1696 O O . PHE A 1 211 ? 3.099 16.367 -23.555 1.00 85.75 211 PHE A O 1
ATOM 1703 N N . LEU A 1 212 ? 2.753 18.556 -23.253 1.00 77.88 212 LEU A N 1
ATOM 1704 C CA . LEU A 1 212 ? 1.450 18.420 -22.609 1.00 77.88 212 LEU A CA 1
ATOM 1705 C C . LEU A 1 212 ? 0.296 18.799 -23.536 1.00 77.88 212 LEU A C 1
ATOM 1707 O O . LEU A 1 212 ? -0.846 18.912 -23.090 1.00 77.88 212 LEU A O 1
ATOM 1711 N N . GLU A 1 213 ? 0.564 18.950 -24.834 1.00 76.62 213 GLU A N 1
ATOM 1712 C CA . GLU A 1 213 ? -0.490 19.118 -25.823 1.00 76.62 213 GLU A CA 1
ATOM 1713 C C . GLU A 1 213 ? -1.446 17.903 -25.810 1.00 76.62 213 GLU A C 1
ATOM 1715 O O . GLU A 1 213 ? -0.994 16.749 -25.794 1.00 76.62 213 GLU A O 1
ATOM 1720 N N . PRO A 1 214 ? -2.778 18.110 -25.906 1.00 68.69 214 PRO A N 1
ATOM 1721 C CA . PRO A 1 214 ? -3.774 17.041 -25.757 1.00 68.69 214 PRO A CA 1
ATOM 1722 C C . PRO A 1 214 ? -3.571 15.820 -26.665 1.00 68.69 214 PRO A C 1
ATOM 1724 O O . PRO A 1 214 ? -3.992 14.717 -26.330 1.00 68.69 214 PRO A O 1
ATOM 1727 N N . LYS A 1 215 ? -2.929 16.002 -27.825 1.00 66.44 215 LYS A N 1
ATOM 1728 C CA . LYS A 1 215 ? -2.692 14.936 -28.810 1.00 66.44 215 LYS A CA 1
ATOM 1729 C C . LYS A 1 215 ? -1.587 13.955 -28.403 1.00 66.44 215 LYS A C 1
ATOM 1731 O O . LYS A 1 215 ? -1.549 12.858 -28.952 1.00 66.44 215 LYS A O 1
ATOM 1736 N N . ALA A 1 216 ? -0.696 14.337 -27.487 1.00 63.00 216 ALA A N 1
ATOM 1737 C CA . ALA A 1 216 ? 0.485 13.555 -27.112 1.00 63.00 216 ALA A CA 1
ATOM 1738 C C . ALA A 1 216 ? 0.679 13.411 -25.593 1.00 63.00 216 ALA A C 1
ATOM 1740 O O . ALA A 1 216 ? 1.666 12.816 -25.160 1.00 63.00 216 ALA A O 1
ATOM 1741 N N . ILE A 1 217 ? -0.272 13.899 -24.790 1.00 68.38 217 ILE A N 1
ATOM 1742 C CA . ILE A 1 217 ? -0.121 14.079 -23.343 1.00 68.38 217 ILE A CA 1
ATOM 1743 C C . ILE A 1 217 ? 0.308 12.821 -22.579 1.00 68.38 217 ILE A C 1
ATOM 1745 O O . ILE A 1 217 ? 1.104 12.920 -21.655 1.00 68.38 217 ILE A O 1
ATOM 1749 N N . SER A 1 218 ? -0.140 11.626 -22.976 1.00 64.00 218 SER A N 1
ATOM 1750 C CA . SER A 1 218 ? 0.225 10.378 -22.289 1.00 64.00 218 SER A CA 1
ATOM 1751 C C . SER A 1 218 ? 1.715 10.047 -22.419 1.00 64.00 218 SER A C 1
ATOM 1753 O O . SER A 1 218 ? 2.348 9.656 -21.446 1.00 64.00 218 SER A O 1
ATOM 1755 N N . LEU A 1 219 ? 2.286 10.215 -23.617 1.00 70.19 219 LEU A N 1
ATOM 1756 C CA . LEU A 1 219 ? 3.708 9.969 -23.870 1.00 70.19 219 LEU A CA 1
ATOM 1757 C C . LEU A 1 219 ? 4.556 11.165 -23.426 1.00 70.19 219 LEU A C 1
ATOM 1759 O O . LEU A 1 219 ? 5.622 10.986 -22.842 1.00 70.19 219 LEU A O 1
ATOM 1763 N N . GLY A 1 220 ? 4.083 12.379 -23.699 1.00 77.44 220 GLY A N 1
ATOM 1764 C CA . GLY A 1 220 ? 4.799 13.602 -23.374 1.00 77.44 220 GLY A CA 1
ATOM 1765 C C . GLY A 1 220 ? 4.901 13.854 -21.871 1.00 77.44 220 GLY A C 1
ATOM 1766 O O . GLY A 1 220 ? 5.973 14.251 -21.420 1.00 77.44 220 GLY A O 1
ATOM 1767 N N . ALA A 1 221 ? 3.880 13.498 -21.080 1.00 71.62 221 ALA A N 1
ATOM 1768 C CA . ALA A 1 221 ? 3.977 13.501 -19.620 1.00 71.62 221 ALA A CA 1
ATOM 1769 C C . ALA A 1 221 ? 5.119 12.591 -19.141 1.00 71.62 221 ALA A C 1
ATOM 1771 O O . ALA A 1 221 ? 5.995 13.056 -18.424 1.00 71.62 221 ALA A O 1
ATOM 1772 N N . CYS A 1 222 ? 5.200 11.341 -19.617 1.00 69.44 222 CYS A N 1
ATOM 1773 C CA . CYS A 1 222 ? 6.298 10.435 -19.255 1.00 69.44 222 CYS A CA 1
ATOM 1774 C C . CYS A 1 222 ? 7.688 10.964 -19.647 1.00 69.44 222 CYS A C 1
ATOM 1776 O O . CYS A 1 222 ? 8.664 10.673 -18.959 1.00 69.44 222 CYS A O 1
ATOM 1778 N N . ILE A 1 223 ? 7.790 11.712 -20.750 1.00 82.94 223 ILE A N 1
ATOM 1779 C CA . ILE A 1 223 ? 9.054 12.300 -21.213 1.00 82.94 223 ILE A CA 1
ATOM 1780 C C . ILE A 1 223 ? 9.485 13.459 -20.315 1.00 82.94 223 ILE A C 1
ATOM 1782 O O . ILE A 1 223 ? 10.656 13.544 -19.949 1.00 82.94 223 ILE A O 1
ATOM 1786 N N . ILE A 1 224 ? 8.561 14.361 -19.982 1.00 84.31 224 ILE A N 1
ATOM 1787 C CA . ILE A 1 224 ? 8.918 15.597 -19.290 1.00 84.31 224 ILE A CA 1
ATOM 1788 C C . ILE A 1 224 ? 8.978 15.454 -17.772 1.00 84.31 224 ILE A C 1
ATOM 1790 O O . ILE A 1 224 ? 9.628 16.277 -17.136 1.00 84.31 224 ILE A O 1
ATOM 1794 N N . SER A 1 225 ? 8.369 14.424 -17.178 1.00 76.31 225 SER A N 1
ATOM 1795 C CA . SER A 1 225 ? 8.300 14.326 -15.720 1.00 76.31 225 SER A CA 1
ATOM 1796 C C . SER A 1 225 ? 9.670 14.420 -15.036 1.00 76.31 225 SER A C 1
ATOM 1798 O O . SER A 1 225 ? 9.870 15.295 -14.205 1.00 76.31 225 SER A O 1
ATOM 1800 N N . PHE A 1 226 ? 10.653 13.593 -15.407 1.00 81.00 226 PHE A N 1
ATOM 1801 C CA . PHE A 1 226 ? 11.978 13.661 -14.771 1.00 81.00 226 PHE A CA 1
ATOM 1802 C C . PHE A 1 226 ? 12.655 15.043 -14.939 1.00 81.00 226 PHE A C 1
ATOM 1804 O O . PHE A 1 226 ? 13.026 15.639 -13.927 1.00 81.00 226 PHE A O 1
ATOM 1811 N N . PRO A 1 227 ? 12.759 15.619 -16.155 1.00 90.06 227 PRO A N 1
ATOM 1812 C CA . PRO A 1 227 ? 13.246 16.988 -16.339 1.00 90.06 227 PRO A CA 1
ATOM 1813 C C . PRO A 1 227 ? 12.503 18.044 -15.510 1.00 90.06 227 PRO A C 1
ATOM 1815 O O . PRO A 1 227 ? 13.138 18.892 -14.883 1.00 90.06 227 PRO A O 1
ATOM 1818 N N . ALA A 1 228 ? 11.168 17.981 -15.482 1.00 83.94 228 ALA A N 1
ATOM 1819 C CA . ALA A 1 228 ? 10.324 18.916 -14.750 1.00 83.94 228 ALA A CA 1
ATOM 1820 C C . ALA A 1 228 ? 10.559 18.845 -13.236 1.00 83.94 228 ALA A C 1
ATOM 1822 O O . ALA A 1 228 ? 10.618 19.898 -12.611 1.00 83.94 228 ALA A O 1
ATOM 1823 N N . SER A 1 229 ? 10.760 17.650 -12.661 1.00 78.12 229 SER A N 1
ATOM 1824 C CA . SER A 1 229 ? 11.122 17.481 -11.240 1.00 78.12 229 SER A CA 1
ATOM 1825 C C . SER A 1 229 ? 12.398 18.239 -10.910 1.00 78.12 229 SER A C 1
ATOM 1827 O O . SER A 1 229 ? 12.449 18.974 -9.930 1.00 78.12 229 SER A O 1
ATOM 1829 N N . ILE A 1 230 ? 13.430 18.067 -11.739 1.00 83.12 230 ILE A N 1
ATOM 1830 C CA . ILE A 1 230 ? 14.745 18.664 -11.497 1.00 83.12 230 ILE A CA 1
ATOM 1831 C C . ILE A 1 230 ? 14.682 20.189 -11.608 1.00 83.12 230 ILE A C 1
ATOM 1833 O O . ILE A 1 230 ? 15.208 20.891 -10.747 1.00 83.12 230 ILE A O 1
ATOM 1837 N N . ALA A 1 231 ? 14.013 20.710 -12.639 1.00 86.75 231 ALA A N 1
ATOM 1838 C CA . ALA A 1 231 ? 13.835 22.150 -12.797 1.00 86.75 231 ALA A CA 1
ATOM 1839 C C . ALA A 1 231 ? 12.983 22.744 -11.664 1.00 86.75 231 ALA A C 1
ATOM 1841 O O . ALA A 1 231 ? 13.347 23.776 -11.108 1.00 86.75 231 ALA A O 1
ATOM 1842 N N . PHE A 1 232 ? 11.891 22.078 -11.278 1.00 82.81 232 PHE A N 1
ATOM 1843 C CA . PHE A 1 232 ? 11.046 22.513 -10.169 1.00 82.81 232 PHE A CA 1
ATOM 1844 C C . PHE A 1 232 ? 11.815 22.553 -8.844 1.00 82.81 232 PHE A C 1
ATOM 1846 O O . PHE A 1 232 ? 11.790 23.583 -8.179 1.00 82.81 232 PHE A O 1
ATOM 1853 N N . GLY A 1 233 ? 12.563 21.497 -8.507 1.00 77.12 233 GLY A N 1
ATOM 1854 C CA . GLY A 1 233 ? 13.392 21.462 -7.298 1.00 77.12 233 GLY A CA 1
ATOM 1855 C C . GLY A 1 233 ? 14.456 22.565 -7.275 1.00 77.12 233 GLY A C 1
ATOM 1856 O O . GLY A 1 233 ? 14.690 23.172 -6.234 1.00 77.12 233 GLY A O 1
ATOM 1857 N N . TYR A 1 234 ? 15.049 22.893 -8.428 1.00 84.12 234 TYR A N 1
ATOM 1858 C CA . TYR A 1 234 ? 15.946 24.044 -8.564 1.00 84.12 234 TYR A CA 1
ATOM 1859 C C . TYR A 1 234 ? 15.234 25.372 -8.253 1.00 84.12 234 TYR A C 1
ATOM 1861 O O . TYR A 1 234 ? 15.723 26.156 -7.438 1.00 84.12 234 TYR A O 1
ATOM 1869 N N . PHE A 1 235 ? 14.075 25.631 -8.867 1.00 83.75 235 PHE A N 1
ATOM 1870 C CA . PHE A 1 235 ? 13.331 26.871 -8.627 1.00 83.75 235 PHE A CA 1
ATOM 1871 C C . PHE A 1 235 ? 12.827 26.973 -7.185 1.00 83.75 235 PHE A C 1
ATOM 1873 O O . PHE A 1 235 ? 12.844 28.063 -6.615 1.00 83.75 235 PHE A O 1
ATOM 1880 N N . GLU A 1 236 ? 12.418 25.853 -6.587 1.00 79.50 236 GLU A N 1
ATOM 1881 C CA . GLU A 1 236 ? 11.942 25.796 -5.207 1.00 79.50 236 GLU A CA 1
ATOM 1882 C C . GLU A 1 236 ? 13.071 26.085 -4.214 1.00 79.50 236 GLU A C 1
ATOM 1884 O O . GLU A 1 236 ? 12.909 26.948 -3.351 1.00 79.50 236 GLU A O 1
ATOM 1889 N N . TYR A 1 237 ? 14.235 25.446 -4.381 1.00 75.94 237 TYR A N 1
ATOM 1890 C CA . TYR A 1 237 ? 15.399 25.645 -3.511 1.00 75.94 237 TYR A CA 1
ATOM 1891 C C . TYR A 1 237 ? 15.842 27.112 -3.457 1.00 75.94 237 TYR A C 1
ATOM 1893 O O . TYR A 1 237 ? 16.095 27.656 -2.384 1.00 75.94 237 TYR A O 1
ATOM 1901 N N . TYR A 1 238 ? 15.889 27.777 -4.614 1.00 78.25 238 TYR A N 1
ATOM 1902 C CA . TYR A 1 238 ? 16.294 29.182 -4.716 1.00 78.25 238 TYR A CA 1
ATOM 1903 C C . TYR A 1 238 ? 15.131 30.178 -4.565 1.00 78.25 238 TYR A C 1
ATOM 1905 O O . TYR A 1 238 ? 15.336 31.380 -4.741 1.00 78.25 238 TYR A O 1
ATOM 1913 N N . ASN A 1 239 ? 13.924 29.706 -4.227 1.00 78.12 239 ASN A N 1
ATOM 1914 C CA . ASN A 1 239 ? 12.714 30.516 -4.045 1.00 78.12 239 ASN A CA 1
ATOM 1915 C C . ASN A 1 239 ? 12.420 31.454 -5.236 1.00 78.12 239 ASN A C 1
ATOM 1917 O O . ASN A 1 239 ? 12.194 32.659 -5.085 1.00 78.12 239 ASN A O 1
ATOM 1921 N N . LEU A 1 240 ? 12.464 30.891 -6.441 1.00 82.25 240 LEU A N 1
ATOM 1922 C CA . LEU A 1 240 ? 12.308 31.606 -7.701 1.00 82.25 240 LEU A CA 1
ATOM 1923 C C . LEU A 1 240 ? 10.836 31.609 -8.173 1.00 82.25 240 LEU A C 1
ATOM 1925 O O . LEU A 1 240 ? 10.110 30.630 -7.961 1.00 82.25 240 LEU A O 1
ATOM 1929 N N . PRO A 1 241 ? 10.364 32.696 -8.819 1.00 75.62 241 PRO A N 1
ATOM 1930 C CA . PRO A 1 241 ? 8.954 32.875 -9.191 1.00 75.62 241 PRO A CA 1
ATOM 1931 C C . PRO A 1 241 ? 8.435 31.841 -10.205 1.00 75.62 241 PRO A C 1
ATOM 1933 O O . PRO A 1 241 ? 7.233 31.594 -10.287 1.00 75.62 241 PRO A O 1
ATOM 1936 N N . GLU A 1 242 ? 9.323 31.189 -10.951 1.00 80.06 242 GLU A N 1
ATOM 1937 C CA . GLU A 1 242 ? 9.012 30.135 -11.919 1.00 80.06 242 GLU A CA 1
ATOM 1938 C C . GLU A 1 242 ? 8.336 28.904 -11.281 1.00 80.06 242 GLU A C 1
ATOM 1940 O O . GLU A 1 242 ? 7.699 28.119 -11.986 1.00 80.06 242 GLU A O 1
ATOM 1945 N N . CYS A 1 243 ? 8.385 28.753 -9.950 1.00 72.62 243 CYS A N 1
ATOM 1946 C CA . CYS A 1 243 ? 7.627 27.728 -9.222 1.00 72.62 243 CYS A CA 1
ATOM 1947 C C . CYS A 1 243 ? 6.119 27.790 -9.506 1.00 72.62 243 CYS A C 1
ATOM 1949 O O . CYS A 1 243 ? 5.461 26.755 -9.634 1.00 72.62 243 CYS A O 1
ATOM 1951 N N . ASP A 1 244 ? 5.555 28.997 -9.618 1.00 70.88 244 ASP A N 1
ATOM 1952 C CA . ASP A 1 244 ? 4.119 29.187 -9.849 1.00 70.88 244 ASP A CA 1
ATOM 1953 C C . ASP A 1 244 ? 3.676 28.639 -11.204 1.00 70.88 244 ASP A C 1
ATOM 1955 O O . ASP A 1 244 ? 2.554 28.149 -11.357 1.00 70.88 244 ASP A O 1
ATOM 1959 N N . TRP A 1 245 ? 4.580 28.655 -12.178 1.00 72.19 245 TRP A N 1
ATOM 1960 C CA . TRP A 1 245 ? 4.323 28.124 -13.501 1.00 72.19 245 TRP A CA 1
ATOM 1961 C C . TRP A 1 245 ? 4.273 26.596 -13.514 1.00 72.19 245 TRP A C 1
ATOM 1963 O O . TRP A 1 245 ? 3.338 26.023 -14.076 1.00 72.19 245 TRP A O 1
ATOM 1973 N N . PHE A 1 246 ? 5.195 25.922 -12.823 1.00 69.62 246 PHE A N 1
ATOM 1974 C CA . PHE A 1 246 ? 5.126 24.468 -12.653 1.00 69.62 246 PHE A CA 1
ATOM 1975 C C . PHE A 1 246 ? 3.861 24.038 -11.911 1.00 69.62 246 PHE A C 1
ATOM 1977 O O . PHE A 1 246 ? 3.203 23.089 -12.329 1.00 69.62 246 PHE A O 1
ATOM 1984 N N . ARG A 1 247 ? 3.431 24.789 -10.890 1.00 69.81 247 ARG A N 1
ATOM 1985 C CA . ARG A 1 247 ? 2.148 24.537 -10.209 1.00 69.81 247 ARG A CA 1
ATOM 1986 C C . ARG A 1 247 ? 0.950 24.645 -11.158 1.00 69.81 247 ARG A C 1
ATOM 1988 O O . ARG A 1 247 ? -0.021 23.914 -10.979 1.00 69.81 247 ARG A O 1
ATOM 1995 N N . GLN A 1 248 ? 0.979 25.543 -12.145 1.00 68.31 248 GLN A N 1
ATOM 1996 C CA . GLN A 1 248 ? -0.062 25.632 -13.181 1.00 68.31 248 GLN A CA 1
ATOM 1997 C C . GLN A 1 248 ? 0.014 24.463 -14.163 1.00 68.31 248 GLN A C 1
ATOM 1999 O O . GLN A 1 248 ? -1.011 23.857 -14.471 1.00 68.31 248 GLN A O 1
ATOM 2004 N N . ILE A 1 249 ? 1.223 24.121 -14.613 1.00 66.00 249 ILE A N 1
ATOM 2005 C CA . ILE A 1 249 ? 1.482 22.969 -15.475 1.00 66.00 249 ILE A CA 1
ATOM 2006 C C . ILE A 1 249 ? 0.953 21.693 -14.806 1.00 66.00 249 ILE A C 1
ATOM 2008 O O . ILE A 1 249 ? 0.140 20.994 -15.400 1.00 66.00 249 ILE A O 1
ATOM 2012 N N . PHE A 1 250 ? 1.305 21.420 -13.549 1.00 67.81 250 PHE A N 1
ATOM 2013 C CA . PHE A 1 250 ? 0.859 20.216 -12.839 1.00 67.81 250 PHE A CA 1
ATOM 2014 C C . PHE A 1 250 ? -0.654 20.202 -12.608 1.00 67.81 250 PHE A C 1
ATOM 2016 O O . PHE A 1 250 ? -1.291 19.173 -12.837 1.00 67.81 250 PHE A O 1
ATOM 2023 N N . ARG A 1 251 ? -1.260 21.352 -12.271 1.00 65.94 251 ARG A N 1
ATOM 2024 C CA . ARG A 1 251 ? -2.725 21.503 -12.212 1.00 65.94 251 ARG A CA 1
ATOM 2025 C C . ARG A 1 251 ? -3.387 21.182 -13.555 1.00 65.94 251 ARG A C 1
ATOM 2027 O O . ARG A 1 251 ? -4.397 20.483 -13.569 1.00 65.94 251 ARG A O 1
ATOM 2034 N N . TYR A 1 252 ? -2.823 21.647 -14.670 1.00 63.09 252 TYR A N 1
ATOM 2035 C CA . TYR A 1 252 ? -3.327 21.364 -16.015 1.00 63.09 252 TYR A CA 1
ATOM 2036 C C . TYR A 1 252 ? -3.213 19.875 -16.358 1.00 63.09 252 TYR A C 1
ATOM 2038 O O . TYR A 1 252 ? -4.200 19.277 -16.773 1.00 63.09 252 TYR A O 1
ATOM 2046 N N . ILE A 1 253 ? -2.072 19.231 -16.098 1.00 57.88 253 ILE A N 1
ATOM 2047 C CA . ILE A 1 253 ? -1.882 17.793 -16.366 1.00 57.88 253 ILE A CA 1
ATOM 2048 C C . ILE A 1 253 ? -2.840 16.928 -15.533 1.00 57.88 253 ILE A C 1
ATOM 2050 O O . ILE A 1 253 ? -3.407 15.958 -16.043 1.00 57.88 253 ILE A O 1
ATOM 2054 N N . LYS A 1 254 ? -3.109 17.334 -14.287 1.00 61.31 254 LYS A N 1
ATOM 2055 C CA . LYS A 1 254 ? -4.075 16.676 -13.397 1.00 61.31 254 LYS A CA 1
ATOM 2056 C C . LYS A 1 254 ? -5.491 16.649 -13.978 1.00 61.31 254 LYS A C 1
ATOM 2058 O O . LYS A 1 254 ? -6.221 15.688 -13.739 1.00 61.31 254 LYS A O 1
ATOM 2063 N N . THR A 1 255 ? -5.875 17.633 -14.802 1.00 59.22 255 THR A N 1
ATOM 2064 C CA . THR A 1 255 ? -7.176 17.617 -15.506 1.00 59.22 255 THR A CA 1
ATOM 2065 C C . THR A 1 255 ? -7.301 16.486 -16.531 1.00 59.22 255 THR A C 1
ATOM 2067 O O . THR A 1 255 ? -8.414 16.068 -16.841 1.00 59.22 255 THR A O 1
ATOM 2070 N N . PHE A 1 256 ? -6.179 15.926 -16.994 1.00 52.28 256 PHE A N 1
ATOM 2071 C CA . PHE A 1 256 ? -6.137 14.773 -17.896 1.00 52.28 256 PHE A CA 1
ATOM 2072 C C . PHE A 1 256 ? -5.966 13.435 -17.160 1.00 52.28 256 PHE A C 1
ATOM 2074 O O . PHE A 1 256 ? -5.759 12.405 -17.798 1.00 52.28 256 PHE A O 1
ATOM 2081 N N . GLY A 1 257 ? -6.065 13.426 -15.825 1.00 45.25 257 GLY A N 1
ATOM 2082 C CA . GLY A 1 257 ? -5.986 12.210 -15.013 1.00 45.25 257 GLY A CA 1
ATOM 2083 C C . GLY A 1 257 ? -4.572 11.652 -14.830 1.00 45.25 257 GLY A C 1
ATOM 2084 O O . GLY A 1 257 ? -4.433 10.515 -14.387 1.00 45.25 257 GLY A O 1
ATOM 2085 N N . ILE A 1 258 ? -3.534 12.429 -15.160 1.00 47.69 258 ILE A N 1
ATOM 2086 C CA . ILE A 1 258 ? -2.132 12.088 -14.896 1.00 47.69 258 ILE A CA 1
ATOM 2087 C C . ILE A 1 258 ? -1.675 12.940 -13.706 1.00 47.69 258 ILE A C 1
ATOM 2089 O O . ILE A 1 258 ? -1.588 14.163 -13.809 1.00 47.69 258 ILE A O 1
ATOM 2093 N N . ASP A 1 259 ? -1.414 12.311 -12.561 1.00 53.03 259 ASP A N 1
ATOM 2094 C CA . ASP A 1 259 ? -0.924 13.016 -11.373 1.00 53.03 259 ASP A CA 1
ATOM 2095 C C . ASP A 1 259 ? 0.592 13.202 -11.451 1.00 53.03 259 ASP A C 1
ATOM 2097 O O . ASP A 1 259 ? 1.373 12.455 -10.862 1.00 53.03 259 ASP A O 1
ATOM 2101 N N . VAL A 1 260 ? 1.013 14.178 -12.258 1.00 45.25 260 VAL A N 1
ATOM 2102 C CA . VAL A 1 260 ? 2.430 14.530 -12.361 1.00 45.25 260 VAL A CA 1
ATOM 2103 C C . VAL A 1 260 ? 2.919 15.112 -11.040 1.00 45.25 260 VAL A C 1
ATOM 2105 O O . VAL A 1 260 ? 4.013 14.769 -10.649 1.00 45.25 260 VAL A O 1
ATOM 2108 N N . GLU A 1 261 ? 2.118 15.863 -10.278 1.00 43.53 261 GLU A N 1
ATOM 2109 C CA . GLU A 1 261 ? 2.538 16.352 -8.952 1.00 43.53 261 GLU A CA 1
ATOM 2110 C C . GLU A 1 261 ? 2.895 15.190 -8.007 1.00 43.53 261 GLU A C 1
ATOM 2112 O O . GLU A 1 261 ? 3.993 15.176 -7.467 1.00 43.53 261 GLU A O 1
ATOM 2117 N N . GLY A 1 262 ? 2.053 14.152 -7.927 1.00 41.47 262 GLY A N 1
ATOM 2118 C CA . GLY A 1 262 ? 2.362 12.931 -7.171 1.00 41.47 262 GLY A CA 1
ATOM 2119 C C . GLY A 1 262 ? 3.550 12.126 -7.726 1.00 41.47 262 GLY A C 1
ATOM 2120 O O . GLY A 1 262 ? 4.330 11.567 -6.959 1.00 41.47 262 GLY A O 1
ATOM 2121 N N . PHE A 1 263 ? 3.742 12.089 -9.050 1.00 38.03 263 PHE A N 1
ATOM 2122 C CA . PHE A 1 263 ? 4.916 11.456 -9.672 1.00 38.03 263 PHE A CA 1
ATOM 2123 C C . PHE A 1 263 ? 6.211 12.238 -9.404 1.00 38.03 263 PHE A C 1
ATOM 2125 O O . PHE A 1 263 ? 7.264 11.640 -9.203 1.00 38.03 263 PHE A O 1
ATOM 2132 N N . LEU A 1 264 ? 6.154 13.569 -9.407 1.00 41.22 264 LEU A N 1
ATOM 2133 C CA . LEU A 1 264 ? 7.299 14.431 -9.140 1.00 41.22 264 LEU A CA 1
ATOM 2134 C C . LEU A 1 264 ? 7.617 14.490 -7.652 1.00 41.22 264 LEU A C 1
ATOM 2136 O O . LEU A 1 264 ? 8.796 14.542 -7.339 1.00 41.22 264 LEU A O 1
ATOM 2140 N N . ASP A 1 265 ? 6.618 14.422 -6.769 1.00 41.50 265 ASP A N 1
ATOM 2141 C CA . ASP A 1 265 ? 6.804 14.246 -5.326 1.00 41.50 265 ASP A CA 1
ATOM 2142 C C . ASP A 1 265 ? 7.460 12.882 -5.042 1.00 41.50 265 ASP A C 1
ATOM 2144 O O . ASP A 1 265 ? 8.373 12.806 -4.225 1.00 41.50 265 ASP A O 1
ATOM 2148 N N . ALA A 1 266 ? 7.107 11.826 -5.789 1.00 35.25 266 ALA A N 1
ATOM 2149 C CA . ALA A 1 266 ? 7.794 10.533 -5.724 1.00 35.25 266 ALA A CA 1
ATOM 2150 C C . ALA A 1 266 ? 9.253 10.617 -6.226 1.00 35.25 266 ALA A C 1
ATOM 2152 O O . ALA A 1 266 ? 10.170 10.194 -5.526 1.00 35.25 266 ALA A O 1
ATOM 2153 N N . VAL A 1 267 ? 9.510 11.241 -7.383 1.00 34.09 267 VAL A N 1
ATOM 2154 C CA . VAL A 1 267 ? 10.876 11.417 -7.930 1.00 34.09 267 VAL A CA 1
ATOM 2155 C C . VAL A 1 267 ? 11.719 12.384 -7.085 1.00 34.09 267 VAL A C 1
ATOM 2157 O O . VAL A 1 267 ? 12.923 12.179 -6.931 1.00 34.09 267 VAL A O 1
ATOM 2160 N N . ALA A 1 268 ? 11.110 13.414 -6.495 1.00 35.91 268 ALA A N 1
ATOM 2161 C CA . ALA A 1 268 ? 11.740 14.334 -5.552 1.00 35.91 268 ALA A CA 1
ATOM 2162 C C . ALA A 1 268 ? 12.029 13.636 -4.219 1.00 35.91 268 ALA A C 1
ATOM 2164 O O . ALA A 1 268 ? 13.102 13.841 -3.664 1.00 35.91 268 ALA A O 1
ATOM 2165 N N . SER A 1 269 ? 11.150 12.753 -3.738 1.00 34.66 269 SER A N 1
ATOM 2166 C CA . SER A 1 269 ? 11.405 11.938 -2.542 1.00 34.66 269 SER A CA 1
ATOM 2167 C C . SER A 1 269 ? 12.523 10.908 -2.749 1.00 34.66 269 SER A C 1
ATOM 2169 O O . SER A 1 269 ? 13.264 10.617 -1.815 1.00 34.66 269 SER A O 1
ATOM 2171 N N . GLU A 1 270 ? 12.719 10.427 -3.983 1.00 33.38 270 GLU A N 1
ATOM 2172 C CA . GLU A 1 270 ? 13.862 9.582 -4.349 1.00 33.38 270 GLU A CA 1
ATOM 2173 C C . GLU A 1 270 ? 15.169 10.371 -4.541 1.00 33.38 270 GLU A C 1
ATOM 2175 O O . GLU A 1 270 ? 16.234 9.778 -4.426 1.00 33.38 270 GLU A O 1
ATOM 2180 N N . THR A 1 271 ? 15.131 11.676 -4.845 1.00 31.77 271 THR A N 1
ATOM 2181 C CA . THR A 1 271 ? 16.330 12.496 -5.160 1.00 31.77 271 THR A CA 1
ATOM 2182 C C . THR A 1 271 ? 16.719 13.495 -4.068 1.00 31.77 271 THR A C 1
ATOM 2184 O O . THR A 1 271 ? 17.869 13.935 -4.019 1.00 31.77 271 THR A O 1
ATOM 2187 N N . SER A 1 272 ? 15.805 13.832 -3.163 1.00 28.09 272 SER A N 1
ATOM 2188 C CA . SER A 1 272 ? 16.042 14.708 -2.023 1.00 28.09 272 SER A CA 1
ATOM 2189 C C . SER A 1 272 ? 15.842 13.923 -0.730 1.00 28.09 272 SER A C 1
ATOM 2191 O O . SER A 1 272 ? 14.732 13.656 -0.287 1.00 28.09 272 SER A O 1
ATOM 2193 N N . GLY A 1 273 ? 16.949 13.608 -0.056 1.00 30.84 273 GLY A N 1
ATOM 2194 C CA . GLY A 1 273 ? 16.922 13.167 1.341 1.00 30.84 273 GLY A CA 1
ATOM 2195 C C . GLY A 1 273 ? 16.406 14.237 2.314 1.00 30.84 273 GLY A C 1
ATOM 2196 O O . GLY A 1 273 ? 16.498 14.037 3.518 1.00 30.84 273 GLY A O 1
ATOM 2197 N N . PHE A 1 274 ? 15.903 15.376 1.829 1.00 35.16 274 PHE A N 1
ATOM 2198 C CA . PHE A 1 274 ? 15.386 16.472 2.636 1.00 35.16 274 PHE A CA 1
ATOM 2199 C C . PHE A 1 274 ? 14.493 17.385 1.783 1.00 35.16 274 PHE A C 1
ATOM 2201 O O . PHE A 1 274 ? 15.000 18.191 1.010 1.00 35.16 274 PHE A O 1
ATOM 2208 N N . SER A 1 275 ? 13.175 17.328 1.980 1.00 26.45 275 SER A N 1
ATOM 2209 C CA . SER A 1 275 ? 12.341 18.533 2.037 1.00 26.45 275 SER A CA 1
ATOM 2210 C C . SER A 1 275 ? 11.003 18.238 2.729 1.00 26.45 275 SER A C 1
ATOM 2212 O O . SER A 1 275 ? 10.598 17.095 2.931 1.00 26.45 275 SER A O 1
ATOM 2214 N N . SER A 1 276 ? 10.404 19.308 3.231 1.00 28.25 276 SER A N 1
ATOM 2215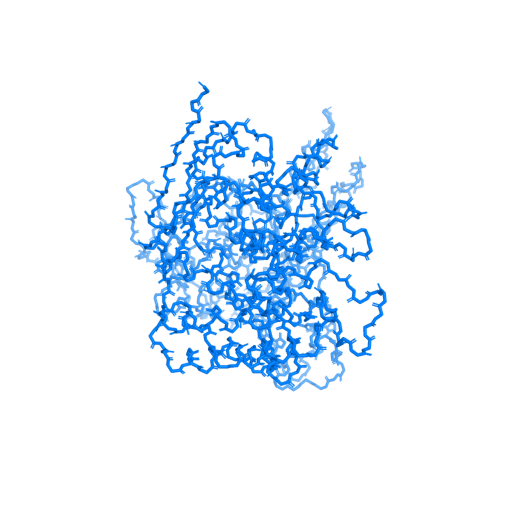 C CA . SER A 1 276 ? 9.321 19.392 4.204 1.00 28.25 276 SER A CA 1
ATOM 2216 C C . SER A 1 276 ? 8.117 18.483 3.950 1.00 28.25 276 SER A C 1
ATOM 2218 O O . SER A 1 276 ? 7.470 18.554 2.907 1.00 28.25 276 SER A O 1
ATOM 2220 N N . ARG A 1 277 ? 7.740 17.745 5.003 1.00 28.39 277 ARG A N 1
ATOM 2221 C CA . ARG A 1 277 ? 6.419 17.130 5.191 1.00 28.39 277 ARG A CA 1
ATOM 2222 C C . ARG A 1 277 ? 5.324 18.120 4.780 1.00 28.39 277 ARG A C 1
ATOM 2224 O O . ARG A 1 277 ? 5.074 19.090 5.496 1.00 28.39 277 ARG A O 1
ATOM 2231 N N . ARG A 1 278 ? 4.632 17.855 3.668 1.00 26.06 278 ARG A N 1
ATOM 2232 C CA . ARG A 1 278 ? 3.288 18.397 3.467 1.00 26.06 278 ARG A CA 1
ATOM 2233 C C . ARG A 1 278 ? 2.410 17.741 4.525 1.00 26.06 278 ARG A C 1
ATOM 2235 O O . ARG A 1 278 ? 2.150 16.542 4.467 1.00 26.06 278 ARG A O 1
ATOM 2242 N N . GLU A 1 279 ? 1.995 18.515 5.521 1.00 26.69 279 GLU A N 1
ATOM 2243 C CA . GLU A 1 279 ? 0.861 18.144 6.357 1.00 26.69 279 GLU A CA 1
ATOM 2244 C C . GLU A 1 279 ? -0.332 17.939 5.422 1.00 26.69 279 GLU A C 1
ATOM 2246 O O . GLU A 1 279 ? -0.952 18.892 4.947 1.00 26.69 279 GLU A O 1
ATOM 2251 N N . GLY A 1 280 ? -0.631 16.675 5.115 1.00 27.84 280 GLY A N 1
ATOM 2252 C CA . GLY A 1 280 ? -1.930 16.313 4.582 1.00 27.84 280 GLY A CA 1
ATOM 2253 C C . GLY A 1 280 ? -2.967 16.906 5.524 1.00 27.84 280 GLY A C 1
ATOM 2254 O O . GLY A 1 280 ? -2.896 16.694 6.736 1.00 27.84 280 GLY A O 1
ATOM 2255 N N . GLN A 1 281 ? -3.890 17.698 4.980 1.00 28.34 281 GLN A N 1
ATOM 2256 C CA . GLN A 1 281 ? -5.031 18.217 5.720 1.00 28.34 281 GLN A CA 1
ATOM 2257 C C . GLN A 1 281 ? -5.902 17.036 6.177 1.00 28.34 281 GLN A C 1
ATOM 2259 O O . GLN A 1 281 ? -6.935 16.736 5.584 1.00 28.34 281 GLN A O 1
ATOM 2264 N N . MET A 1 282 ? -5.505 16.368 7.263 1.00 35.28 282 MET A N 1
ATOM 2265 C CA . MET A 1 282 ? -6.447 15.684 8.130 1.00 35.28 282 MET A CA 1
ATOM 2266 C C . MET A 1 282 ? -7.381 16.774 8.643 1.00 35.28 282 MET A C 1
ATOM 2268 O O . MET A 1 282 ? -6.978 17.663 9.400 1.00 35.28 282 MET A O 1
ATOM 2272 N N . GLY A 1 283 ? -8.637 16.737 8.197 1.00 29.95 283 GLY A N 1
ATOM 2273 C CA . GLY A 1 283 ? -9.695 17.482 8.867 1.00 29.95 283 GLY A CA 1
ATOM 2274 C C . GLY A 1 283 ? -9.603 17.191 10.364 1.00 29.95 283 GLY A C 1
ATOM 2275 O O . GLY A 1 283 ? -9.332 16.056 10.749 1.00 29.95 283 GLY A O 1
ATOM 2276 N N . ARG A 1 284 ? -9.749 18.218 11.207 1.00 28.77 284 ARG A N 1
ATOM 2277 C CA . ARG A 1 284 ? -9.631 18.091 12.667 1.00 28.77 284 ARG A CA 1
ATOM 2278 C C . ARG A 1 284 ? -10.650 17.067 13.193 1.00 28.77 284 ARG A C 1
ATOM 2280 O O . ARG A 1 284 ? -11.770 17.438 13.528 1.00 28.77 284 ARG A O 1
ATOM 2287 N N . ALA A 1 285 ? -10.270 15.794 13.260 1.00 35.69 285 ALA A N 1
ATOM 2288 C CA . ALA A 1 285 ? -11.019 14.754 13.946 1.00 35.69 285 ALA A CA 1
ATOM 2289 C C . ALA A 1 285 ? -10.760 14.889 15.456 1.00 35.69 285 ALA A C 1
ATOM 2291 O O . ALA A 1 285 ? -9.618 15.014 15.902 1.00 35.69 285 ALA A O 1
ATOM 2292 N N . TRP A 1 286 ? -11.842 14.956 16.229 1.00 42.44 286 TRP A N 1
ATOM 2293 C CA . TRP A 1 286 ? -11.854 15.234 17.668 1.00 42.44 286 TRP A CA 1
ATOM 2294 C C . TRP A 1 286 ? -11.321 14.069 18.536 1.00 42.44 286 TRP A C 1
ATOM 2296 O O . TRP A 1 286 ? -11.243 12.929 18.087 1.00 42.44 286 TRP A O 1
ATOM 2306 N N . ARG A 1 287 ? -10.949 14.397 19.787 1.00 41.09 287 ARG A N 1
ATOM 2307 C CA . ARG A 1 287 ? -10.205 13.601 20.786 1.00 41.09 287 ARG A CA 1
ATOM 2308 C C . ARG A 1 287 ? -11.120 12.868 21.791 1.00 41.09 287 ARG A C 1
ATOM 2310 O O . ARG A 1 287 ? -11.741 13.555 22.594 1.00 41.09 287 ARG A O 1
ATOM 2317 N N . PRO A 1 288 ? -11.119 11.526 21.887 1.00 36.94 288 PRO A N 1
ATOM 2318 C CA . PRO A 1 288 ? -11.772 10.815 22.992 1.00 36.94 288 PRO A CA 1
ATOM 2319 C C . PRO A 1 288 ? -11.167 11.179 24.362 1.00 36.94 288 PRO A C 1
ATOM 2321 O O . PRO A 1 288 ? -9.977 11.485 24.452 1.00 36.94 288 PRO A O 1
ATOM 2324 N N . SER A 1 289 ? -11.940 11.041 25.448 1.00 38.62 289 SER A N 1
ATOM 2325 C CA . SER A 1 289 ? -11.498 11.251 26.845 1.00 38.62 289 SER A CA 1
ATOM 2326 C C . SER A 1 289 ? -10.341 10.328 27.299 1.00 38.62 289 SER A C 1
ATOM 2328 O O . SER A 1 289 ? -9.738 10.549 28.346 1.00 38.62 289 SER A O 1
ATOM 2330 N N . GLN A 1 290 ? -9.948 9.348 26.470 1.00 50.41 290 GLN A N 1
ATOM 2331 C CA . GLN A 1 290 ? -8.704 8.562 26.557 1.00 50.41 290 GLN A CA 1
ATOM 2332 C C . GLN A 1 290 ? -7.627 9.088 25.582 1.00 50.41 290 GLN A C 1
ATOM 2334 O O . GLN A 1 290 ? -7.123 8.349 24.728 1.00 50.41 290 GLN A O 1
ATOM 2339 N N . SER A 1 291 ? -7.286 10.372 25.711 1.00 59.84 291 SER A N 1
ATOM 2340 C CA . SER A 1 291 ? -6.532 11.173 24.728 1.00 59.84 291 SER A CA 1
ATOM 2341 C C . SER A 1 291 ? -5.241 10.532 24.199 1.00 59.84 291 SER A C 1
ATOM 2343 O O . SER A 1 291 ? -4.927 10.668 23.021 1.00 59.84 291 SER A O 1
ATOM 2345 N N . THR A 1 292 ? -4.511 9.770 25.015 1.00 71.69 292 THR A N 1
ATOM 2346 C CA . THR A 1 292 ? -3.169 9.296 24.645 1.00 71.69 292 THR A CA 1
ATOM 2347 C C . THR A 1 292 ? -3.159 8.208 23.564 1.00 71.69 292 THR A C 1
ATOM 2349 O O . THR A 1 292 ? -2.331 8.273 22.661 1.00 71.69 292 THR A O 1
ATOM 2352 N N . LYS A 1 293 ? -4.062 7.212 23.602 1.00 81.25 293 LYS A N 1
ATOM 2353 C CA . LYS A 1 293 ? -4.050 6.119 22.598 1.00 81.25 293 LYS A CA 1
ATOM 2354 C C . LYS A 1 293 ? -4.492 6.617 21.225 1.00 81.25 293 LYS A C 1
ATOM 2356 O O . LYS A 1 293 ? -3.909 6.248 20.208 1.00 81.25 293 LYS A O 1
ATOM 2361 N N . TRP A 1 294 ? -5.513 7.468 21.199 1.00 82.62 294 TRP A N 1
ATOM 2362 C CA . TRP A 1 294 ? -5.951 8.111 19.966 1.00 82.62 294 TRP A CA 1
ATOM 2363 C C . TRP A 1 294 ? -4.819 8.953 19.369 1.00 82.62 294 TRP A C 1
ATOM 2365 O O . TRP A 1 294 ? -4.437 8.724 18.225 1.00 82.62 294 TRP A O 1
ATOM 2375 N N . ASP A 1 295 ? -4.198 9.825 20.171 1.00 80.81 295 ASP A N 1
ATOM 2376 C CA . ASP A 1 295 ? -3.117 10.707 19.718 1.00 80.81 295 ASP A CA 1
ATOM 2377 C C . ASP A 1 295 ? -1.911 9.923 19.162 1.00 80.81 295 ASP A C 1
ATOM 2379 O O . ASP A 1 295 ? -1.356 10.294 18.127 1.00 80.81 295 ASP A O 1
ATOM 2383 N N . VAL A 1 296 ? -1.520 8.809 19.794 1.00 87.50 296 VAL A N 1
ATOM 2384 C CA . VAL A 1 296 ? -0.437 7.942 19.292 1.00 87.50 296 VAL A CA 1
ATOM 2385 C C . VAL A 1 296 ? -0.833 7.233 17.992 1.00 87.50 296 VAL A C 1
ATOM 2387 O O . VAL A 1 296 ? -0.014 7.128 17.077 1.00 87.50 296 VAL A O 1
ATOM 2390 N N . SER A 1 297 ? -2.093 6.812 17.850 1.00 86.62 297 SER A N 1
ATOM 2391 C CA . SER A 1 297 ? -2.583 6.196 16.607 1.00 86.62 297 SER A CA 1
ATOM 2392 C C . SER A 1 297 ? -2.590 7.194 15.445 1.00 86.62 297 SER A C 1
ATOM 2394 O O . SER A 1 297 ? -2.073 6.897 14.369 1.00 86.62 297 SER A O 1
ATOM 2396 N N . ILE A 1 298 ? -3.092 8.411 15.685 1.00 83.38 298 ILE A N 1
ATOM 2397 C CA . ILE A 1 298 ? -3.096 9.507 14.706 1.00 83.38 298 ILE A CA 1
ATOM 2398 C C . ILE A 1 298 ? -1.675 9.954 14.354 1.00 83.38 298 ILE A C 1
ATOM 2400 O O . ILE A 1 298 ? -1.443 10.374 13.228 1.00 83.38 298 ILE A O 1
ATOM 2404 N N . ARG A 1 299 ? -0.702 9.828 15.265 1.00 84.31 299 ARG A N 1
ATOM 2405 C CA . ARG A 1 299 ? 0.714 10.074 14.949 1.00 84.31 299 ARG A CA 1
ATOM 2406 C C . ARG A 1 299 ? 1.341 8.949 14.119 1.00 84.31 299 ARG A C 1
ATOM 2408 O O . ARG A 1 299 ? 2.200 9.219 13.289 1.00 84.31 299 ARG A O 1
ATOM 2415 N N . THR A 1 300 ? 0.931 7.702 14.344 1.00 86.38 300 THR A N 1
ATOM 2416 C CA . THR A 1 300 ? 1.515 6.518 13.689 1.00 86.38 300 THR A CA 1
ATOM 2417 C C . THR A 1 300 ? 1.124 6.427 12.216 1.00 86.38 300 THR A C 1
ATOM 2419 O O . THR A 1 300 ? 1.986 6.190 11.374 1.00 86.38 300 THR A O 1
ATOM 2422 N N . ILE A 1 301 ? -0.156 6.646 11.898 1.00 85.06 301 ILE A N 1
ATOM 2423 C CA . ILE A 1 301 ? -0.694 6.453 10.543 1.00 85.06 301 ILE A CA 1
ATOM 2424 C C . ILE A 1 301 ? 0.005 7.323 9.483 1.00 85.06 301 ILE A C 1
ATOM 2426 O O . ILE A 1 301 ? 0.520 6.749 8.525 1.00 85.06 301 ILE A O 1
ATOM 2430 N N . PRO A 1 302 ? 0.119 8.657 9.642 1.00 82.88 302 PRO A N 1
ATOM 2431 C CA . PRO A 1 302 ? 0.761 9.509 8.644 1.00 82.88 302 PRO A CA 1
ATOM 2432 C C . PRO A 1 302 ? 2.235 9.178 8.422 1.00 82.88 302 PRO A C 1
ATOM 2434 O O . PRO A 1 302 ? 2.721 9.311 7.309 1.00 82.88 302 PRO A O 1
ATOM 2437 N N . ASN A 1 303 ? 2.950 8.707 9.451 1.00 84.75 303 ASN A N 1
ATOM 2438 C CA . ASN A 1 303 ? 4.346 8.297 9.289 1.00 84.75 303 ASN A CA 1
ATOM 2439 C C . ASN A 1 303 ? 4.489 7.070 8.370 1.00 84.75 303 ASN A C 1
ATOM 2441 O O . ASN A 1 303 ? 5.570 6.831 7.851 1.00 84.75 303 ASN A O 1
ATOM 2445 N N . CYS A 1 304 ? 3.421 6.298 8.165 1.00 85.56 304 CYS A N 1
ATOM 2446 C CA . CYS A 1 304 ? 3.418 5.105 7.323 1.00 85.56 304 CYS A CA 1
ATOM 2447 C C . CYS A 1 304 ? 2.612 5.291 6.022 1.00 85.56 304 CYS A C 1
ATOM 2449 O O . CYS A 1 304 ? 2.362 4.326 5.302 1.00 85.56 304 CYS A O 1
ATOM 2451 N N . MET A 1 305 ? 2.176 6.517 5.724 1.00 86.00 305 MET A N 1
ATOM 2452 C CA . MET A 1 305 ? 1.507 6.884 4.477 1.00 86.00 305 MET A CA 1
ATOM 2453 C C . MET A 1 305 ? 2.472 7.737 3.655 1.00 86.00 305 MET A C 1
ATOM 2455 O O . MET A 1 305 ? 2.668 8.910 3.962 1.00 86.00 305 MET A O 1
ATOM 2459 N N . ILE A 1 306 ? 3.096 7.127 2.649 1.00 79.44 306 ILE A N 1
ATOM 2460 C CA . ILE A 1 306 ? 4.066 7.787 1.763 1.00 79.44 306 ILE A CA 1
ATOM 2461 C C . ILE A 1 306 ? 3.428 7.882 0.368 1.00 79.44 306 ILE A C 1
ATOM 2463 O O . ILE A 1 306 ? 2.447 8.598 0.187 1.00 79.44 306 ILE A O 1
ATOM 2467 N N . ASP A 1 307 ? 3.907 7.096 -0.590 1.00 79.25 307 ASP A N 1
ATOM 2468 C CA . ASP A 1 307 ? 3.328 6.838 -1.913 1.00 79.25 307 ASP A CA 1
ATOM 2469 C C . ASP A 1 307 ? 2.387 5.610 -1.916 1.00 79.25 307 ASP A C 1
ATOM 2471 O O . ASP A 1 307 ? 1.775 5.257 -2.927 1.00 79.25 307 ASP A O 1
ATOM 2475 N N . GLY A 1 308 ? 2.268 4.971 -0.752 1.00 85.06 308 GLY A N 1
ATOM 2476 C CA . GLY A 1 308 ? 1.432 3.822 -0.449 1.00 85.06 308 GLY A CA 1
ATOM 2477 C C . GLY A 1 308 ? 1.230 3.666 1.060 1.00 85.06 308 GLY A C 1
ATOM 2478 O O . GLY A 1 308 ? 1.707 4.479 1.859 1.00 85.06 308 GLY A O 1
ATOM 2479 N N . PHE A 1 309 ? 0.536 2.602 1.469 1.00 89.12 309 PHE A N 1
ATOM 2480 C CA . PHE A 1 309 ? 0.494 2.196 2.879 1.00 89.12 309 PHE A CA 1
ATOM 2481 C C . PHE A 1 309 ? 1.732 1.365 3.209 1.00 89.12 309 PHE A C 1
ATOM 2483 O O . PHE A 1 309 ? 1.723 0.138 3.081 1.00 89.12 309 PHE A O 1
ATOM 2490 N N . SER A 1 310 ? 2.796 2.052 3.610 1.00 88.00 310 SER A N 1
ATOM 2491 C CA . SER A 1 310 ? 4.020 1.428 4.095 1.00 88.00 310 SER A CA 1
ATOM 2492 C C . SER A 1 310 ? 3.770 0.699 5.419 1.00 88.00 310 SER A C 1
ATOM 2494 O O . SER A 1 310 ? 2.917 1.092 6.218 1.00 88.00 310 SER A O 1
ATOM 2496 N N . ASP A 1 311 ? 4.507 -0.376 5.667 1.00 80.00 311 ASP A N 1
ATOM 2497 C CA . ASP A 1 311 ? 4.485 -1.099 6.934 1.00 80.00 311 ASP A CA 1
ATOM 2498 C C . ASP A 1 311 ? 5.048 -0.236 8.079 1.00 80.00 311 ASP A C 1
ATOM 2500 O O . ASP A 1 311 ? 4.381 -0.036 9.100 1.00 80.00 311 ASP A O 1
ATOM 2504 N N . CYS A 1 312 ? 6.228 0.354 7.865 1.00 81.75 312 CYS A N 1
ATOM 2505 C CA . CYS A 1 312 ? 6.927 1.220 8.806 1.00 81.75 312 CYS A CA 1
ATOM 2506 C C . CYS A 1 312 ? 7.744 2.316 8.090 1.00 81.75 312 CYS A C 1
ATOM 2508 O O . CYS A 1 312 ? 8.115 2.156 6.925 1.00 81.75 312 CYS A O 1
ATOM 2510 N N . PRO A 1 313 ? 8.073 3.433 8.768 1.00 78.12 313 PRO A N 1
ATOM 2511 C CA . PRO A 1 313 ? 8.856 4.513 8.167 1.00 78.12 313 PRO A CA 1
ATOM 2512 C C . PRO A 1 313 ? 10.363 4.248 8.127 1.00 78.12 313 PRO A C 1
ATOM 2514 O O . PRO A 1 313 ? 11.078 4.957 7.429 1.00 78.12 313 PRO A O 1
ATOM 2517 N N . VAL A 1 314 ? 10.881 3.300 8.916 1.00 74.62 314 VAL A N 1
ATOM 2518 C CA . VAL A 1 314 ? 12.333 3.184 9.146 1.00 74.62 314 VAL A CA 1
ATOM 2519 C C . VAL A 1 314 ? 12.939 1.974 8.449 1.00 74.62 314 VAL A C 1
ATOM 2521 O O . VAL A 1 314 ? 13.910 2.132 7.720 1.00 74.62 314 VAL A O 1
ATOM 2524 N N . TYR A 1 315 ? 12.406 0.775 8.686 1.00 75.69 315 TYR A N 1
ATOM 2525 C CA . TYR A 1 315 ? 13.123 -0.459 8.361 1.00 75.69 315 TYR A CA 1
ATOM 2526 C C . TYR A 1 315 ? 12.874 -0.954 6.945 1.00 75.69 315 TYR A C 1
ATOM 2528 O O . TYR A 1 315 ? 13.816 -1.078 6.168 1.00 75.69 315 TYR A O 1
ATOM 2536 N N . GLU A 1 316 ? 11.632 -1.323 6.643 1.00 72.12 316 GLU A N 1
ATOM 2537 C CA . GLU A 1 316 ? 11.305 -1.971 5.375 1.00 72.12 316 GLU A CA 1
ATOM 2538 C C . GLU A 1 316 ? 10.785 -0.963 4.363 1.00 72.12 316 GLU A C 1
ATOM 2540 O O . GLU A 1 316 ? 11.228 -0.993 3.220 1.00 72.12 316 GLU A O 1
ATOM 2545 N N . GLN A 1 317 ? 9.913 -0.048 4.794 1.00 87.69 317 GLN A N 1
ATOM 2546 C CA . GLN A 1 317 ? 9.286 0.945 3.923 1.00 87.69 317 GLN A CA 1
ATOM 2547 C C . GLN A 1 317 ? 8.543 0.289 2.744 1.00 87.69 317 GLN A C 1
ATOM 2549 O O . GLN A 1 317 ? 8.578 0.762 1.610 1.00 87.69 317 GLN A O 1
ATOM 2554 N N . LEU A 1 318 ? 7.917 -0.863 2.997 1.00 87.31 318 LEU A N 1
ATOM 2555 C CA . LEU A 1 318 ? 7.309 -1.703 1.976 1.00 87.31 318 LEU A CA 1
ATOM 2556 C C . LEU A 1 318 ? 5.790 -1.708 2.112 1.00 87.31 318 LEU A C 1
ATOM 2558 O O . LEU A 1 318 ? 5.223 -1.958 3.175 1.00 87.31 318 LEU A O 1
ATOM 2562 N N . GLN A 1 319 ? 5.110 -1.538 0.982 1.00 91.50 319 GLN A N 1
ATOM 2563 C CA . GLN A 1 319 ? 3.663 -1.677 0.919 1.00 91.50 319 GLN A CA 1
ATOM 2564 C C . GLN A 1 319 ? 3.279 -3.159 0.875 1.00 91.50 319 GLN A C 1
ATOM 2566 O O . GLN A 1 319 ? 3.281 -3.776 -0.193 1.00 91.50 319 GLN A O 1
ATOM 2571 N N . TYR A 1 320 ? 2.935 -3.733 2.030 1.00 89.88 320 TYR A N 1
ATOM 2572 C CA . TYR A 1 320 ? 2.403 -5.095 2.148 1.00 89.88 320 TYR A CA 1
ATOM 2573 C C . TYR A 1 320 ? 0.873 -5.113 2.066 1.00 89.88 320 TYR A C 1
ATOM 2575 O O . TYR A 1 320 ? 0.196 -4.369 2.778 1.00 89.88 320 TYR A O 1
ATOM 2583 N N . SER A 1 321 ? 0.303 -6.014 1.260 1.00 88.75 321 SER A N 1
ATOM 2584 C CA . SER A 1 321 ? -1.155 -6.085 1.040 1.00 88.75 321 SER A CA 1
ATOM 2585 C C . SER A 1 321 ? -1.927 -6.409 2.327 1.00 88.75 321 SER A C 1
ATOM 2587 O O . SER A 1 321 ? -2.941 -5.774 2.628 1.00 88.75 321 SER A O 1
ATOM 2589 N N . GLY A 1 322 ? -1.420 -7.344 3.141 1.00 80.12 322 GLY A N 1
ATOM 2590 C CA . GLY A 1 322 ? -2.042 -7.699 4.420 1.00 80.12 322 GLY A CA 1
ATOM 2591 C C . GLY A 1 322 ? -2.182 -6.495 5.360 1.00 80.12 322 GLY A C 1
ATOM 2592 O O . GLY A 1 322 ? -3.272 -6.238 5.869 1.00 80.12 322 GLY A O 1
ATOM 2593 N N . GLY A 1 323 ? -1.106 -5.714 5.528 1.00 84.38 323 GLY A N 1
ATOM 2594 C CA . GLY A 1 323 ? -1.112 -4.492 6.340 1.00 84.38 323 GLY A CA 1
ATOM 2595 C C . GLY A 1 323 ? -1.958 -3.375 5.726 1.00 84.38 323 GLY A C 1
ATOM 2596 O O . GLY A 1 323 ? -2.759 -2.753 6.423 1.00 84.38 323 GLY A O 1
ATOM 2597 N N . SER A 1 324 ? -1.859 -3.189 4.408 1.00 92.06 324 SER A N 1
ATOM 2598 C CA . SER A 1 324 ? -2.584 -2.150 3.667 1.00 92.06 324 SER A CA 1
ATOM 2599 C C . SER A 1 324 ? -4.095 -2.214 3.878 1.00 92.06 324 SER A C 1
ATOM 2601 O O . SER A 1 324 ? -4.737 -1.174 3.998 1.00 92.06 324 SER A O 1
ATOM 2603 N N . ARG A 1 325 ? -4.682 -3.416 3.980 1.00 91.75 325 ARG A N 1
ATOM 2604 C CA . ARG A 1 325 ? -6.123 -3.558 4.240 1.00 91.75 325 ARG A CA 1
ATOM 2605 C C . ARG A 1 325 ? -6.537 -2.937 5.575 1.00 91.75 325 ARG A C 1
ATOM 2607 O O . ARG A 1 325 ? -7.488 -2.161 5.611 1.00 91.75 325 ARG A O 1
ATOM 2614 N N . ALA A 1 326 ? -5.833 -3.275 6.656 1.00 88.50 326 ALA A N 1
ATOM 2615 C CA . ALA A 1 326 ? -6.141 -2.761 7.990 1.00 88.50 326 ALA A CA 1
ATOM 2616 C C . ALA A 1 326 ? -5.962 -1.238 8.040 1.00 88.50 326 ALA A C 1
ATOM 2618 O O . ALA A 1 326 ? -6.878 -0.513 8.423 1.00 88.50 326 ALA A O 1
ATOM 2619 N N . VAL A 1 327 ? -4.820 -0.751 7.547 1.00 91.38 327 VAL A N 1
ATOM 2620 C CA . VAL A 1 327 ? -4.495 0.684 7.499 1.00 91.38 327 VAL A CA 1
ATOM 2621 C C . VAL A 1 327 ? -5.514 1.458 6.664 1.00 91.38 327 VAL A C 1
ATOM 2623 O O . VAL A 1 327 ? -5.945 2.537 7.063 1.00 91.38 327 VAL A O 1
ATOM 2626 N N . GLY A 1 328 ? -5.969 0.878 5.554 1.00 93.19 328 GLY A N 1
ATOM 2627 C CA . GLY A 1 328 ? -7.051 1.406 4.736 1.00 93.19 328 GLY A CA 1
ATOM 2628 C C . GLY A 1 328 ? -8.336 1.645 5.505 1.00 93.19 328 GLY A C 1
ATOM 2629 O O . GLY A 1 328 ? -8.873 2.747 5.478 1.00 93.19 328 GLY A O 1
ATOM 2630 N N . LEU A 1 329 ? -8.807 0.631 6.231 1.00 93.19 329 LEU A N 1
ATOM 2631 C CA . LEU A 1 329 ? -10.011 0.742 7.053 1.00 93.19 329 LEU A CA 1
ATOM 2632 C C . LEU A 1 329 ? -9.867 1.805 8.147 1.00 93.19 329 LEU A C 1
ATOM 2634 O O . LEU A 1 329 ? -10.833 2.505 8.440 1.00 93.19 329 LEU A O 1
ATOM 2638 N N . PHE A 1 330 ? -8.671 1.965 8.721 1.00 92.00 330 PHE A N 1
ATOM 2639 C CA . PHE A 1 330 ? -8.398 3.044 9.675 1.00 92.00 330 PHE A CA 1
ATOM 2640 C C . PHE A 1 330 ? -8.504 4.400 8.978 1.00 92.00 330 PHE A C 1
ATOM 2642 O O . PHE A 1 330 ? -9.217 5.285 9.444 1.00 92.00 330 PHE A O 1
ATOM 2649 N N . HIS A 1 331 ? -7.855 4.540 7.822 1.00 93.31 331 HIS A N 1
ATOM 2650 C CA . HIS A 1 331 ? -7.859 5.764 7.034 1.00 93.31 331 HIS A CA 1
ATOM 2651 C C . HIS A 1 331 ? -9.275 6.172 6.602 1.00 93.31 331 HIS A C 1
ATOM 2653 O O . HIS A 1 331 ? -9.624 7.342 6.730 1.00 93.31 331 HIS A O 1
ATOM 2659 N N . TYR A 1 332 ? -10.123 5.223 6.196 1.00 94.62 332 TYR A N 1
ATOM 2660 C CA . TYR A 1 332 ? -11.508 5.483 5.783 1.00 94.62 332 TYR A CA 1
ATOM 2661 C C . TYR A 1 332 ? -12.385 6.101 6.877 1.00 94.62 332 TYR A C 1
ATOM 2663 O O . TYR A 1 332 ? -13.378 6.753 6.569 1.00 94.62 332 TYR A O 1
ATOM 2671 N N . LEU A 1 333 ? -12.056 5.860 8.148 1.00 91.56 333 LEU A N 1
ATOM 2672 C CA . LEU A 1 333 ? -12.789 6.395 9.298 1.00 91.56 333 LEU A CA 1
ATOM 2673 C C . LEU A 1 333 ? -12.301 7.800 9.685 1.00 91.56 333 LEU A C 1
ATOM 2675 O O . LEU A 1 333 ? -13.047 8.565 10.299 1.00 91.56 333 LEU A O 1
ATOM 2679 N N . LEU A 1 334 ? -11.070 8.148 9.301 1.00 88.31 334 LEU A N 1
ATOM 2680 C CA . LEU A 1 334 ? -10.427 9.437 9.578 1.00 88.31 334 LEU A CA 1
ATOM 2681 C C . LEU A 1 334 ? -10.583 10.440 8.433 1.00 88.31 334 LEU A C 1
ATOM 2683 O O . LEU A 1 334 ? -10.621 11.647 8.664 1.00 88.31 334 LEU A O 1
ATOM 2687 N N . SER A 1 335 ? -10.629 9.946 7.199 1.00 87.19 335 SER A N 1
ATOM 2688 C CA . SER A 1 335 ? -10.543 10.738 5.980 1.00 87.19 335 SER A CA 1
ATOM 2689 C C . SER A 1 335 ? -11.619 10.331 4.985 1.00 87.19 335 SER A C 1
ATOM 2691 O O . SER A 1 335 ? -11.971 9.162 4.848 1.00 87.19 335 SER A O 1
ATOM 2693 N N . ARG A 1 336 ? -12.117 11.327 4.250 1.00 88.44 336 ARG A N 1
ATOM 2694 C CA . ARG A 1 336 ? -13.025 11.129 3.111 1.00 88.44 336 ARG A CA 1
ATOM 2695 C C . ARG A 1 336 ? -12.275 10.923 1.790 1.00 88.44 336 ARG A C 1
ATOM 2697 O O . ARG A 1 336 ? -12.915 10.762 0.754 1.00 88.44 336 ARG A O 1
ATOM 2704 N N . ASP A 1 337 ? -10.944 10.972 1.824 1.00 89.06 337 ASP A N 1
ATOM 2705 C CA . ASP A 1 337 ? -10.087 10.732 0.669 1.00 89.06 337 ASP A CA 1
ATOM 2706 C C . ASP A 1 337 ? -9.767 9.240 0.514 1.00 89.06 337 ASP A C 1
ATOM 2708 O O . ASP A 1 337 ? -9.204 8.607 1.408 1.00 89.06 337 ASP A O 1
ATOM 2712 N N . ASP A 1 338 ? -10.114 8.684 -0.647 1.00 93.38 338 ASP A N 1
ATOM 2713 C CA . ASP A 1 338 ? -9.822 7.305 -1.032 1.00 93.38 338 ASP A CA 1
ATOM 2714 C C . ASP A 1 338 ? -8.672 7.188 -2.044 1.00 93.38 338 ASP A C 1
ATOM 2716 O O . ASP A 1 338 ? -8.365 6.075 -2.480 1.00 93.38 338 ASP A O 1
ATOM 2720 N N . GLY A 1 339 ? -8.022 8.300 -2.414 1.00 92.94 339 GLY A N 1
ATOM 2721 C CA . GLY A 1 339 ? -6.992 8.353 -3.454 1.00 92.94 339 GLY A CA 1
ATOM 2722 C C . GLY A 1 339 ? -5.848 7.364 -3.231 1.00 92.94 339 GLY A C 1
ATOM 2723 O O . GLY A 1 339 ? -5.584 6.525 -4.095 1.00 92.94 339 GLY A O 1
ATOM 2724 N N . LEU A 1 340 ? -5.237 7.391 -2.042 1.00 91.25 340 LEU A N 1
ATOM 2725 C CA . LEU A 1 340 ? -4.116 6.506 -1.709 1.00 91.25 340 LEU A CA 1
ATOM 2726 C C . LEU A 1 340 ? -4.514 5.023 -1.751 1.00 91.25 340 LEU A C 1
ATOM 2728 O O . LEU A 1 340 ? -3.785 4.183 -2.270 1.00 91.25 340 LEU A O 1
ATOM 2732 N N . MET A 1 341 ? -5.711 4.682 -1.267 1.00 94.38 341 MET A N 1
ATOM 2733 C CA . MET A 1 341 ? -6.170 3.293 -1.284 1.00 94.38 341 MET A CA 1
ATOM 2734 C C . MET A 1 341 ? -6.514 2.806 -2.694 1.00 94.38 341 MET A C 1
ATOM 2736 O O . MET A 1 341 ? -6.216 1.667 -3.049 1.00 94.38 341 MET A O 1
ATOM 2740 N N . ARG A 1 342 ? -7.068 3.670 -3.552 1.00 95.75 342 ARG A N 1
ATOM 2741 C CA . ARG A 1 342 ? -7.241 3.342 -4.974 1.00 95.75 342 ARG A CA 1
ATOM 2742 C C . ARG A 1 342 ? -5.901 3.012 -5.628 1.00 95.75 342 ARG A C 1
ATOM 2744 O O . ARG A 1 342 ? -5.827 2.040 -6.378 1.00 95.75 342 ARG A O 1
ATOM 2751 N N . GLN A 1 343 ? -4.855 3.781 -5.328 1.00 95.06 343 GLN A N 1
ATOM 2752 C CA . GLN A 1 343 ? -3.500 3.526 -5.818 1.00 95.06 343 GLN A CA 1
ATOM 2753 C C . GLN A 1 343 ? -2.954 2.190 -5.303 1.00 95.06 343 GLN A C 1
ATOM 2755 O O . GLN A 1 343 ? -2.482 1.385 -6.103 1.00 95.06 343 GLN A O 1
ATOM 2760 N N . VAL A 1 344 ? -3.102 1.899 -4.008 1.00 94.69 344 VAL A N 1
ATOM 2761 C CA . VAL A 1 344 ? -2.726 0.611 -3.397 1.00 94.69 344 VAL A CA 1
ATOM 2762 C C . VAL A 1 344 ? -3.405 -0.564 -4.113 1.00 94.69 344 VAL A C 1
ATOM 2764 O O . VAL A 1 344 ? -2.740 -1.516 -4.526 1.00 94.69 344 VAL A O 1
ATOM 2767 N N . MET A 1 345 ? -4.721 -0.480 -4.330 1.00 96.12 345 MET A N 1
ATOM 2768 C CA . MET A 1 345 ? -5.496 -1.519 -5.015 1.00 96.12 345 MET A CA 1
ATOM 2769 C C . MET A 1 345 ? -5.026 -1.735 -6.459 1.00 96.12 345 MET A C 1
ATOM 2771 O O . MET A 1 345 ? -4.918 -2.883 -6.897 1.00 96.12 345 MET A O 1
ATOM 2775 N N . ILE A 1 346 ? -4.730 -0.653 -7.190 1.00 96.38 346 ILE A N 1
ATOM 2776 C CA . ILE A 1 346 ? -4.186 -0.708 -8.554 1.00 96.38 346 ILE A CA 1
ATOM 2777 C C . ILE A 1 346 ? -2.791 -1.340 -8.549 1.00 96.38 346 ILE A C 1
ATOM 2779 O O . ILE A 1 346 ? -2.528 -2.224 -9.360 1.00 96.38 346 ILE A O 1
ATOM 2783 N N . ASN A 1 347 ? -1.919 -0.934 -7.628 1.00 94.56 347 ASN A N 1
ATOM 2784 C CA . ASN A 1 347 ? -0.558 -1.446 -7.495 1.00 94.56 347 ASN A CA 1
ATOM 2785 C C . ASN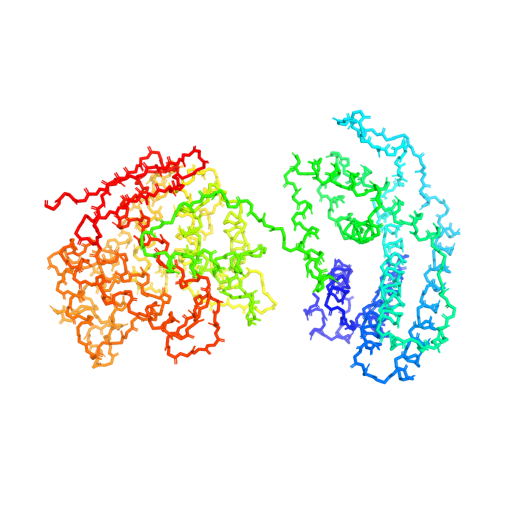 A 1 347 ? -0.548 -2.966 -7.283 1.00 94.56 347 ASN A C 1
ATOM 2787 O O . ASN A 1 347 ? 0.125 -3.695 -8.007 1.00 94.56 347 ASN A O 1
ATOM 2791 N N . PHE A 1 348 ? -1.353 -3.495 -6.365 1.00 95.44 348 PHE A N 1
ATOM 2792 C CA . PHE A 1 348 ? -1.425 -4.949 -6.201 1.00 95.44 348 PHE A CA 1
ATOM 2793 C C . PHE A 1 348 ? -2.069 -5.648 -7.401 1.00 95.44 348 PHE A C 1
ATOM 2795 O O . PHE A 1 348 ? -1.606 -6.718 -7.799 1.00 95.44 348 PHE A O 1
ATOM 2802 N N . ALA A 1 349 ? -3.056 -5.028 -8.050 1.00 95.25 349 ALA A N 1
ATOM 2803 C CA . ALA A 1 349 ? -3.668 -5.572 -9.259 1.00 95.25 349 ALA A CA 1
ATOM 2804 C C . ALA A 1 349 ? -2.685 -5.676 -10.442 1.00 95.25 349 ALA A C 1
ATOM 2806 O O . ALA A 1 349 ? -2.815 -6.580 -11.271 1.00 95.25 349 ALA A O 1
ATOM 2807 N N . THR A 1 350 ? -1.716 -4.762 -10.552 1.00 92.62 350 THR A N 1
ATOM 2808 C CA . THR A 1 350 ? -0.659 -4.815 -11.579 1.00 92.62 350 THR A CA 1
ATOM 2809 C C . THR A 1 350 ? 0.444 -5.810 -11.236 1.00 92.62 350 THR A C 1
ATOM 2811 O O . THR A 1 350 ? 1.136 -6.272 -12.139 1.00 92.62 350 THR A O 1
ATOM 2814 N N . SER A 1 351 ? 0.569 -6.198 -9.966 1.00 93.38 351 SER A N 1
ATOM 2815 C CA . SER A 1 351 ? 1.531 -7.206 -9.506 1.00 93.38 351 SER A CA 1
ATOM 2816 C C . SER A 1 351 ? 1.098 -8.660 -9.748 1.00 93.38 351 SER A C 1
ATOM 2818 O O . SER A 1 351 ? 1.845 -9.571 -9.389 1.00 93.38 351 SER A O 1
ATOM 2820 N N . ALA A 1 352 ? -0.098 -8.877 -10.313 1.00 90.19 352 ALA A N 1
ATOM 2821 C CA . ALA A 1 352 ? -0.676 -10.201 -10.523 1.00 90.19 352 ALA A CA 1
ATOM 2822 C C . ALA A 1 352 ? 0.239 -11.116 -11.362 1.00 90.19 352 ALA A C 1
ATOM 2824 O O . ALA A 1 352 ? 0.723 -10.733 -12.430 1.00 90.19 352 ALA A O 1
ATOM 2825 N N . THR A 1 353 ? 0.469 -12.331 -10.873 1.00 88.44 353 THR A N 1
ATOM 2826 C CA . THR A 1 353 ? 1.254 -13.377 -11.529 1.00 88.44 353 THR A CA 1
ATOM 2827 C C . THR A 1 353 ? 0.409 -14.150 -12.539 1.00 88.44 353 THR A C 1
ATOM 2829 O O . THR A 1 353 ? -0.814 -14.020 -12.596 1.00 88.44 353 THR A O 1
ATOM 2832 N N . PHE A 1 354 ? 1.066 -14.999 -13.333 1.00 89.00 354 PHE A N 1
ATOM 2833 C CA . PHE A 1 354 ? 0.382 -15.894 -14.271 1.00 89.00 354 PHE A CA 1
ATOM 2834 C C . PHE A 1 354 ? -0.526 -16.924 -13.572 1.00 89.00 354 PHE A C 1
ATOM 2836 O O . PHE A 1 354 ? -1.423 -17.461 -14.211 1.00 89.00 354 PHE A O 1
ATOM 2843 N N . GLU A 1 355 ? -0.309 -17.183 -12.278 1.00 85.62 355 GLU A N 1
ATOM 2844 C CA . GLU A 1 355 ? -1.129 -18.076 -11.446 1.00 85.62 355 GLU A CA 1
ATOM 2845 C C . GLU A 1 355 ? -2.369 -17.370 -10.873 1.00 85.62 355 GLU A C 1
ATOM 2847 O O . GLU A 1 355 ? -3.174 -18.002 -10.203 1.00 85.62 355 GLU A O 1
ATOM 2852 N N . GLY A 1 356 ? -2.518 -16.060 -11.104 1.00 88.69 356 GLY A N 1
ATOM 2853 C CA . GLY A 1 356 ? -3.628 -15.252 -10.591 1.00 88.69 356 GLY A CA 1
ATOM 2854 C C . GLY A 1 356 ? -3.352 -14.564 -9.250 1.00 88.69 356 GLY A C 1
ATOM 2855 O O . GLY A 1 356 ? -4.121 -13.694 -8.851 1.00 88.69 356 GLY A O 1
ATOM 2856 N N . LEU A 1 357 ? -2.243 -14.877 -8.572 1.00 91.56 357 LEU A N 1
ATOM 2857 C CA . LEU A 1 357 ? -1.888 -14.284 -7.278 1.00 91.56 357 LEU A CA 1
ATOM 2858 C C . LEU A 1 357 ? -1.264 -12.893 -7.412 1.00 91.56 357 LEU A C 1
ATOM 2860 O O . LEU A 1 357 ? -0.478 -12.632 -8.313 1.00 91.56 357 LEU A O 1
ATOM 2864 N N . THR A 1 358 ? -1.535 -12.006 -6.462 1.00 92.88 358 THR A N 1
ATOM 2865 C CA . THR A 1 358 ? -0.800 -10.740 -6.300 1.00 92.88 358 THR A CA 1
ATOM 2866 C C . THR A 1 358 ? 0.510 -10.961 -5.543 1.00 92.88 358 THR A C 1
ATOM 2868 O O . THR A 1 358 ? 0.611 -11.859 -4.703 1.00 92.88 358 THR A O 1
ATOM 2871 N N . GLN A 1 359 ? 1.498 -10.087 -5.744 1.00 93.44 359 GLN A N 1
ATOM 2872 C CA . GLN A 1 359 ? 2.654 -10.040 -4.845 1.00 93.44 359 GLN A CA 1
ATOM 2873 C C . GLN A 1 359 ? 2.232 -9.647 -3.422 1.00 93.44 359 GLN A C 1
ATOM 2875 O O . GLN A 1 359 ? 1.275 -8.894 -3.229 1.00 93.44 359 GLN A O 1
ATOM 2880 N N . SER A 1 360 ? 2.936 -10.172 -2.413 1.00 85.88 360 SER A N 1
ATOM 2881 C CA . SER A 1 360 ? 2.680 -9.842 -1.002 1.00 85.88 360 SER A CA 1
ATOM 2882 C C . SER A 1 360 ? 3.043 -8.395 -0.687 1.00 85.88 360 SER A C 1
ATOM 2884 O O . SER A 1 360 ? 2.359 -7.753 0.112 1.00 85.88 360 SER A O 1
ATOM 2886 N N . ARG A 1 361 ? 4.089 -7.886 -1.345 1.00 88.25 361 ARG A N 1
ATOM 2887 C CA . ARG A 1 361 ? 4.565 -6.506 -1.275 1.00 88.25 361 ARG A CA 1
ATOM 2888 C C . ARG A 1 361 ? 4.809 -5.945 -2.667 1.00 88.25 361 ARG A C 1
ATOM 2890 O O . ARG A 1 361 ? 5.388 -6.631 -3.509 1.00 88.25 361 ARG A O 1
ATOM 2897 N N . PHE A 1 362 ? 4.366 -4.718 -2.916 1.00 88.56 362 PHE A N 1
ATOM 2898 C CA . PHE A 1 362 ? 4.520 -4.086 -4.224 1.00 88.56 362 PHE A CA 1
ATOM 2899 C C . PHE A 1 362 ? 4.345 -2.560 -4.134 1.00 88.56 362 PHE A C 1
ATOM 2901 O O . PHE A 1 362 ? 3.378 -2.116 -3.522 1.00 88.56 362 PHE A O 1
ATOM 2908 N N . GLN A 1 363 ? 5.195 -1.730 -4.754 1.00 84.81 363 GLN A N 1
ATOM 2909 C CA . GLN A 1 363 ? 6.315 -2.064 -5.655 1.00 84.81 363 GLN A CA 1
ATOM 2910 C C . GLN A 1 363 ? 7.565 -2.529 -4.886 1.00 84.81 363 GLN A C 1
ATOM 2912 O O . GLN A 1 363 ? 7.884 -2.009 -3.825 1.00 84.81 363 GLN A O 1
ATOM 2917 N N . SER A 1 364 ? 8.267 -3.550 -5.387 1.00 79.94 364 SER A N 1
ATOM 2918 C CA . SER A 1 364 ? 9.494 -4.061 -4.758 1.00 79.94 364 SER A CA 1
ATOM 2919 C C . SER A 1 364 ? 10.457 -4.627 -5.800 1.00 79.94 364 SER A C 1
ATOM 2921 O O . SER A 1 364 ? 10.031 -5.232 -6.784 1.00 79.94 364 SER A O 1
ATOM 2923 N N . HIS A 1 365 ? 11.765 -4.474 -5.570 1.00 72.88 365 HIS A N 1
ATOM 2924 C CA . HIS A 1 365 ? 12.807 -5.062 -6.421 1.00 72.88 365 HIS A CA 1
ATOM 2925 C C . HIS A 1 365 ? 12.873 -6.593 -6.333 1.00 72.88 365 HIS A C 1
ATOM 2927 O O . HIS A 1 365 ? 13.399 -7.235 -7.243 1.00 72.88 365 HIS A O 1
ATOM 2933 N N . VAL A 1 366 ? 12.367 -7.173 -5.240 1.00 78.12 366 VAL A N 1
ATOM 2934 C CA . VAL A 1 366 ? 12.377 -8.617 -4.997 1.00 78.12 366 VAL A CA 1
ATOM 2935 C C . VAL A 1 366 ? 10.938 -9.120 -5.002 1.00 78.12 366 VAL A C 1
ATOM 2937 O O . VAL A 1 366 ? 10.210 -8.828 -4.045 1.00 78.12 366 VAL A O 1
ATOM 2940 N N . PRO A 1 367 ? 10.538 -9.899 -6.026 1.00 82.00 367 PRO A N 1
ATOM 2941 C CA . PRO A 1 367 ? 9.236 -10.537 -6.038 1.00 82.00 367 PRO A CA 1
ATOM 2942 C C . PRO A 1 367 ? 9.058 -11.422 -4.811 1.00 82.00 367 PRO A C 1
ATOM 2944 O O . PRO A 1 367 ? 9.929 -12.228 -4.480 1.00 82.00 367 PRO A O 1
ATOM 2947 N N . GLN A 1 368 ? 7.925 -11.271 -4.136 1.00 83.62 368 GLN A N 1
ATOM 2948 C CA . GLN A 1 368 ? 7.567 -12.091 -2.987 1.00 83.62 368 GLN A CA 1
ATOM 2949 C C . GLN A 1 368 ? 6.082 -12.439 -3.056 1.00 83.62 368 GLN A C 1
ATOM 2951 O O . GLN A 1 368 ? 5.249 -11.588 -3.374 1.00 83.62 368 GLN A O 1
ATOM 2956 N N . LEU A 1 369 ? 5.765 -13.699 -2.764 1.00 83.19 369 LEU A N 1
ATOM 2957 C CA . LEU A 1 369 ? 4.404 -14.219 -2.746 1.00 83.19 369 LEU A CA 1
ATOM 2958 C C . LEU A 1 369 ? 4.072 -14.734 -1.348 1.00 83.19 369 LEU A C 1
ATOM 2960 O O . LEU A 1 369 ? 4.818 -15.514 -0.762 1.00 83.19 369 LEU A O 1
ATOM 2964 N N . ILE A 1 370 ? 2.922 -14.300 -0.841 1.00 82.56 370 ILE A N 1
ATOM 2965 C CA . ILE A 1 370 ? 2.243 -14.871 0.321 1.00 82.56 370 ILE A CA 1
ATOM 2966 C C . ILE A 1 370 ? 0.800 -15.035 -0.136 1.00 82.56 370 ILE A C 1
ATOM 2968 O O . ILE A 1 370 ? 0.093 -14.040 -0.253 1.00 82.56 370 ILE A O 1
ATOM 2972 N N . ALA A 1 371 ? 0.364 -16.259 -0.441 1.00 82.50 371 ALA A N 1
ATOM 2973 C CA . ALA A 1 371 ? -0.911 -16.486 -1.132 1.00 82.50 371 ALA A CA 1
ATOM 2974 C C . ALA A 1 371 ? -2.098 -15.791 -0.436 1.00 82.50 371 ALA A C 1
ATOM 2976 O O . ALA A 1 371 ? -2.901 -15.116 -1.079 1.00 82.50 371 ALA A O 1
ATOM 2977 N N . GLY A 1 372 ? -2.174 -15.870 0.900 1.00 84.12 372 GLY A N 1
ATOM 2978 C CA . GLY A 1 372 ? -3.240 -15.227 1.679 1.00 84.12 372 GLY A CA 1
ATOM 2979 C C . GLY A 1 372 ? -3.318 -13.701 1.512 1.00 84.12 372 GLY A C 1
ATOM 2980 O O . GLY A 1 372 ? -4.377 -13.112 1.709 1.00 84.12 372 GLY A O 1
ATOM 2981 N N . PHE A 1 373 ? -2.238 -13.035 1.093 1.00 90.62 373 PHE A N 1
ATOM 2982 C CA . PHE A 1 373 ? -2.226 -11.585 0.870 1.00 90.62 373 PHE A CA 1
ATOM 2983 C C . PHE A 1 373 ? -3.017 -11.177 -0.376 1.00 90.62 373 PHE A C 1
ATOM 2985 O O . PHE A 1 373 ? -3.524 -10.055 -0.429 1.00 90.62 373 PHE A O 1
ATOM 2992 N N . SER A 1 374 ? -3.204 -12.087 -1.332 1.00 94.00 374 SER A N 1
ATOM 2993 C CA . SER A 1 374 ? -4.096 -11.871 -2.474 1.00 94.00 374 SER A CA 1
ATOM 2994 C C . SER A 1 374 ? -5.570 -11.900 -2.064 1.00 94.00 374 SER A C 1
ATOM 2996 O O . SER A 1 374 ? -6.365 -11.114 -2.576 1.00 94.00 374 SER A O 1
ATOM 2998 N N . LEU A 1 375 ? -5.930 -12.718 -1.067 1.00 93.88 375 LEU A N 1
ATOM 2999 C CA . LEU A 1 375 ? -7.267 -12.697 -0.464 1.00 93.88 375 LEU A CA 1
ATOM 3000 C C . LEU A 1 375 ? -7.522 -11.378 0.279 1.00 93.88 375 LEU A C 1
ATOM 3002 O O . LEU A 1 375 ? -8.583 -10.777 0.120 1.00 93.88 375 LEU A O 1
ATOM 3006 N N . TYR A 1 376 ? -6.538 -10.869 1.029 1.00 93.50 376 TYR A N 1
ATOM 3007 C CA . TYR A 1 376 ? -6.647 -9.544 1.653 1.00 93.50 376 TYR A CA 1
ATOM 3008 C C . TYR A 1 376 ? -6.781 -8.415 0.627 1.00 93.50 376 TYR A C 1
ATOM 3010 O O . TYR A 1 376 ? -7.538 -7.479 0.874 1.00 93.50 376 TYR A O 1
ATOM 3018 N N . TRP A 1 377 ? -6.123 -8.513 -0.530 1.00 97.31 377 TRP A N 1
ATOM 3019 C CA . TRP A 1 377 ? -6.310 -7.562 -1.627 1.00 97.31 377 TRP A CA 1
ATOM 3020 C C . TRP A 1 377 ? -7.737 -7.609 -2.201 1.00 97.31 377 TRP A C 1
ATOM 3022 O O . TRP A 1 377 ? -8.365 -6.564 -2.363 1.00 97.31 377 TRP A O 1
ATOM 3032 N N . ALA A 1 378 ? -8.308 -8.797 -2.425 1.00 98.06 378 ALA A N 1
ATOM 3033 C CA . ALA A 1 378 ? -9.707 -8.915 -2.853 1.00 98.06 378 ALA A CA 1
ATOM 3034 C C . ALA A 1 378 ? -10.673 -8.289 -1.827 1.00 98.06 378 ALA A C 1
ATOM 3036 O O . ALA A 1 378 ? -11.641 -7.614 -2.190 1.00 98.06 378 ALA A O 1
ATOM 3037 N N . LEU A 1 379 ? -10.374 -8.444 -0.534 1.00 97.12 379 LEU A N 1
ATOM 3038 C CA . LEU A 1 379 ? -11.130 -7.797 0.534 1.00 97.12 379 LEU A CA 1
ATOM 3039 C C . LEU A 1 379 ? -10.960 -6.271 0.537 1.00 97.12 379 LEU A C 1
ATOM 3041 O O . LEU A 1 379 ? -11.954 -5.590 0.747 1.00 97.12 379 LEU A O 1
ATOM 3045 N N . GLN A 1 380 ? -9.780 -5.718 0.222 1.00 97.50 380 GLN A N 1
ATOM 3046 C CA . GLN A 1 380 ? -9.608 -4.262 0.055 1.00 97.50 380 GLN A CA 1
ATOM 3047 C C . GLN A 1 380 ? -10.575 -3.701 -0.997 1.00 97.50 380 GLN A C 1
ATOM 3049 O O . GLN A 1 380 ? -11.157 -2.639 -0.787 1.00 97.50 380 GLN A O 1
ATOM 3054 N N . VAL A 1 381 ? -10.794 -4.425 -2.102 1.00 98.38 381 VAL A N 1
ATOM 3055 C CA . VAL A 1 381 ? -11.761 -4.036 -3.143 1.00 98.38 381 VAL A CA 1
ATOM 3056 C C . VAL A 1 381 ? -13.192 -4.044 -2.597 1.00 98.38 381 VAL A C 1
ATOM 3058 O O . VAL A 1 381 ? -13.959 -3.112 -2.855 1.00 98.38 381 VAL A O 1
ATOM 3061 N N . CYS A 1 382 ? -13.552 -5.070 -1.822 1.00 98.25 382 CYS A N 1
ATOM 3062 C CA . CYS A 1 382 ? -14.863 -5.166 -1.176 1.00 98.25 382 CYS A CA 1
ATOM 3063 C C . CYS A 1 382 ? -15.077 -4.027 -0.165 1.00 98.25 382 CYS A C 1
ATOM 3065 O O . CYS A 1 382 ? -16.112 -3.358 -0.198 1.00 98.25 382 CYS A O 1
ATOM 3067 N N . ASP A 1 383 ? -14.078 -3.777 0.682 1.00 97.38 383 ASP A N 1
ATOM 3068 C CA . ASP A 1 383 ? -14.075 -2.745 1.717 1.00 97.38 383 ASP A CA 1
ATOM 3069 C C . ASP A 1 383 ? -14.171 -1.346 1.081 1.00 97.38 383 ASP A C 1
ATOM 3071 O O . ASP A 1 383 ? -15.014 -0.535 1.466 1.00 97.38 383 ASP A O 1
ATOM 3075 N N . HIS A 1 384 ? -13.380 -1.069 0.038 1.00 98.00 384 HIS A N 1
ATOM 3076 C CA . HIS A 1 384 ? -13.439 0.190 -0.715 1.00 98.00 384 HIS A CA 1
ATOM 3077 C C . HIS A 1 384 ? -14.826 0.437 -1.313 1.00 98.00 384 HIS A C 1
ATOM 3079 O O . HIS A 1 384 ? -15.387 1.525 -1.171 1.00 98.00 384 HIS A O 1
ATOM 3085 N N . HIS A 1 385 ? -15.428 -0.583 -1.929 1.00 98.06 385 HIS A N 1
ATOM 3086 C CA . HIS A 1 385 ? -16.774 -0.470 -2.480 1.00 98.06 385 HIS A CA 1
ATOM 3087 C C . HIS A 1 385 ? -17.830 -0.227 -1.391 1.00 98.06 385 HIS A C 1
ATOM 3089 O O . HIS A 1 385 ? -18.739 0.586 -1.581 1.00 98.06 385 HIS A O 1
ATOM 3095 N N . LEU A 1 386 ? -17.710 -0.891 -0.239 1.00 97.38 386 LEU A N 1
ATOM 3096 C CA . LEU A 1 386 ? -18.607 -0.686 0.896 1.00 97.38 386 LEU A CA 1
ATOM 3097 C C . LEU A 1 386 ? -18.545 0.763 1.402 1.00 97.38 386 LEU A C 1
ATOM 3099 O O . LEU A 1 386 ? -19.589 1.389 1.579 1.00 97.38 386 LEU A O 1
ATOM 3103 N N . TYR A 1 387 ? -17.343 1.318 1.566 1.00 97.12 387 TYR A N 1
ATOM 3104 C CA . TYR A 1 387 ? -17.162 2.666 2.108 1.00 97.12 387 TYR A CA 1
ATOM 3105 C C . TYR A 1 387 ? -17.433 3.779 1.082 1.00 97.12 387 TYR A C 1
ATOM 3107 O O . TYR A 1 387 ? -18.096 4.757 1.426 1.00 97.12 387 TYR A O 1
ATOM 3115 N N . PHE A 1 388 ? -16.992 3.632 -0.174 1.00 96.75 388 PHE A N 1
ATOM 3116 C CA . PHE A 1 388 ? -16.987 4.709 -1.185 1.00 96.75 388 PHE A CA 1
ATOM 3117 C C . PHE A 1 388 ? -17.883 4.465 -2.407 1.00 96.75 388 PHE A C 1
ATOM 3119 O O . PHE A 1 388 ? -18.108 5.384 -3.190 1.00 96.75 388 PHE A O 1
ATOM 3126 N N . GLY A 1 389 ? -18.426 3.258 -2.591 1.00 94.19 389 GLY A N 1
ATOM 3127 C CA . GLY A 1 389 ? -19.490 2.994 -3.573 1.00 94.19 389 GLY A CA 1
ATOM 3128 C C . GLY A 1 389 ? -19.050 3.008 -5.039 1.00 94.19 389 GLY A C 1
ATOM 3129 O O . GLY A 1 389 ? -19.891 3.009 -5.932 1.00 94.19 389 GLY A O 1
ATOM 3130 N N . GLY A 1 390 ? -17.742 3.020 -5.319 1.00 90.62 390 GLY A N 1
ATOM 3131 C CA . GLY A 1 390 ? -17.183 3.100 -6.671 1.00 90.62 390 GLY A CA 1
ATOM 3132 C C . GLY A 1 390 ? -17.401 1.840 -7.517 1.00 90.62 390 GLY A C 1
ATOM 3133 O O . GLY A 1 390 ? -16.453 1.104 -7.777 1.00 90.62 390 GLY A O 1
ATOM 3134 N N . THR A 1 391 ? -18.625 1.601 -7.997 1.00 94.12 391 THR A N 1
ATOM 3135 C CA . THR A 1 391 ? -19.023 0.389 -8.738 1.00 94.12 391 THR A CA 1
ATOM 3136 C C . THR A 1 391 ? -18.144 0.098 -9.954 1.00 94.12 391 THR A C 1
ATOM 3138 O O . THR A 1 391 ? -17.655 -1.019 -10.101 1.00 94.12 391 THR A O 1
ATOM 3141 N N . GLN A 1 392 ? -17.907 1.085 -10.826 1.00 94.38 392 GLN A N 1
ATOM 3142 C CA . GLN A 1 392 ? -17.084 0.885 -12.027 1.00 94.38 392 GLN A CA 1
ATOM 3143 C C . GLN A 1 392 ? -15.629 0.559 -11.672 1.00 94.38 392 GLN A C 1
ATOM 3145 O O . GLN A 1 392 ? -15.008 -0.281 -12.320 1.00 94.38 392 GLN A O 1
ATOM 3150 N N . PHE A 1 393 ? -15.111 1.200 -10.623 1.00 95.50 393 PHE A N 1
ATOM 3151 C CA . PHE A 1 393 ? -13.757 0.978 -10.140 1.00 95.50 393 PHE A CA 1
ATOM 3152 C C . PHE A 1 393 ? -13.608 -0.437 -9.575 1.00 95.50 393 PHE A C 1
ATOM 3154 O O . PHE A 1 393 ? -12.787 -1.199 -10.077 1.00 95.50 393 PHE A O 1
ATOM 3161 N N . ALA A 1 394 ? -14.472 -0.840 -8.639 1.00 96.44 394 ALA A N 1
ATOM 3162 C CA . ALA A 1 394 ? -14.472 -2.192 -8.081 1.00 96.44 394 ALA A CA 1
ATOM 3163 C C . ALA A 1 394 ? -14.628 -3.267 -9.171 1.00 96.44 394 ALA A C 1
ATOM 3165 O O . ALA A 1 394 ? -13.906 -4.262 -9.201 1.00 96.44 394 ALA A O 1
ATOM 3166 N N . ARG A 1 395 ? -15.513 -3.021 -10.142 1.00 95.50 395 ARG A N 1
ATOM 3167 C CA . ARG A 1 395 ? -15.760 -3.935 -11.258 1.00 95.50 395 ARG A CA 1
ATOM 3168 C C . ARG A 1 395 ? -14.549 -4.152 -12.167 1.00 95.50 395 ARG A C 1
ATOM 3170 O O . ARG A 1 395 ? -14.444 -5.215 -12.771 1.00 95.50 395 ARG A O 1
ATOM 3177 N N . SER A 1 396 ? -13.637 -3.185 -12.259 1.00 96.31 396 SER A N 1
ATOM 3178 C CA . SER A 1 396 ? -12.413 -3.312 -13.064 1.00 96.31 396 SER A CA 1
ATOM 3179 C C . SER A 1 396 ? -11.435 -4.366 -12.526 1.00 96.31 396 SER A C 1
ATOM 3181 O O . SER A 1 396 ? -10.569 -4.838 -13.266 1.00 96.31 396 SER A O 1
ATOM 3183 N N . PHE A 1 397 ? -11.596 -4.774 -11.263 1.00 97.31 397 PHE A N 1
ATOM 3184 C CA . PHE A 1 397 ? -10.746 -5.769 -10.614 1.00 97.31 397 PHE A CA 1
ATOM 3185 C C . PHE A 1 397 ? -11.303 -7.191 -10.681 1.00 97.31 397 PHE A C 1
ATOM 3187 O O . PHE A 1 397 ? -10.540 -8.115 -10.413 1.00 97.31 397 PHE A O 1
ATOM 3194 N N . LEU A 1 398 ? -12.570 -7.393 -11.079 1.00 95.25 398 LEU A N 1
ATOM 3195 C CA . LEU A 1 398 ? -13.196 -8.724 -11.069 1.00 95.25 398 LEU A CA 1
ATOM 3196 C C . LEU A 1 398 ? -12.379 -9.799 -11.790 1.00 95.25 398 LEU A C 1
ATOM 3198 O O . LEU A 1 398 ? -12.119 -10.807 -11.154 1.00 95.25 398 LEU A O 1
ATOM 3202 N N . PRO A 1 399 ? -11.858 -9.592 -13.019 1.00 94.12 399 PRO A N 1
ATOM 3203 C CA . PRO A 1 399 ? -11.111 -10.657 -13.695 1.00 94.12 399 PRO A CA 1
ATOM 3204 C C . PRO A 1 399 ? -9.864 -11.118 -12.927 1.00 94.12 399 PRO A C 1
ATOM 3206 O O . PRO A 1 399 ? -9.441 -12.261 -13.043 1.00 94.12 399 PRO A O 1
ATOM 3209 N N . ARG A 1 400 ? -9.258 -10.219 -12.142 1.00 96.81 400 ARG A N 1
ATOM 3210 C CA . ARG A 1 400 ? -8.100 -10.534 -11.296 1.00 96.81 400 ARG A CA 1
ATOM 3211 C C . ARG A 1 400 ? -8.528 -11.180 -9.981 1.00 96.81 400 ARG A C 1
ATOM 3213 O O . ARG A 1 400 ? -7.843 -12.076 -9.512 1.00 96.81 400 ARG A O 1
ATOM 3220 N N . ILE A 1 401 ? -9.649 -10.741 -9.401 1.00 97.69 401 ILE A N 1
ATOM 3221 C CA . ILE A 1 401 ? -10.255 -11.400 -8.237 1.00 97.69 401 ILE A CA 1
ATOM 3222 C C . ILE A 1 401 ? -10.608 -12.842 -8.596 1.00 97.69 401 ILE A C 1
ATOM 3224 O O . ILE A 1 401 ? -10.232 -13.732 -7.848 1.00 97.69 401 ILE A O 1
ATOM 3228 N N . ASP A 1 402 ? -11.233 -13.079 -9.749 1.00 95.00 402 ASP A N 1
ATOM 3229 C CA . ASP A 1 402 ? -11.584 -14.420 -10.225 1.00 95.00 402 ASP A CA 1
ATOM 3230 C C . ASP A 1 402 ? -10.330 -15.304 -10.326 1.00 95.00 402 ASP A C 1
ATOM 3232 O O . ASP A 1 402 ? -10.309 -16.393 -9.766 1.00 95.00 402 ASP A O 1
ATOM 3236 N N . GLY A 1 403 ? -9.229 -14.788 -10.891 1.00 95.25 403 GLY A N 1
ATOM 3237 C CA . GLY A 1 403 ? -7.945 -15.502 -10.918 1.00 95.25 403 GLY A CA 1
ATOM 3238 C C . GLY A 1 403 ? -7.398 -15.865 -9.529 1.00 95.25 403 GLY A C 1
ATOM 3239 O O . GLY A 1 403 ? -6.886 -16.966 -9.340 1.00 95.25 403 GLY A O 1
ATOM 3240 N N . VAL A 1 404 ? -7.541 -14.980 -8.533 1.00 95.81 404 VAL A N 1
ATOM 3241 C CA . VAL A 1 404 ? -7.204 -15.306 -7.136 1.00 95.81 404 VAL A CA 1
ATOM 3242 C C . VAL A 1 404 ? -8.128 -16.406 -6.610 1.00 95.81 404 VAL A C 1
ATOM 3244 O O . VAL A 1 404 ? -7.649 -17.368 -6.016 1.00 95.81 404 VAL A O 1
ATOM 3247 N N . LEU A 1 405 ? -9.443 -16.287 -6.804 1.00 96.00 405 LEU A N 1
ATOM 3248 C CA . LEU A 1 405 ? -10.408 -17.259 -6.285 1.00 96.00 405 LEU A CA 1
ATOM 3249 C C . LEU A 1 405 ? -10.218 -18.647 -6.907 1.00 96.00 405 LEU A C 1
ATOM 3251 O O . LEU A 1 405 ? -10.336 -19.630 -6.181 1.00 96.00 405 LEU A O 1
ATOM 3255 N N . ASP A 1 406 ? -9.894 -18.728 -8.196 1.00 94.06 406 ASP A N 1
ATOM 3256 C CA . ASP A 1 406 ? -9.637 -19.981 -8.916 1.00 94.06 406 ASP A CA 1
ATOM 3257 C C . ASP A 1 406 ? -8.337 -20.653 -8.463 1.00 94.06 406 ASP A C 1
ATOM 3259 O O . ASP A 1 406 ? -8.286 -21.879 -8.322 1.00 94.06 406 ASP A O 1
ATOM 3263 N N . PHE A 1 407 ? -7.299 -19.862 -8.158 1.00 92.44 407 PHE A N 1
ATOM 3264 C CA . PHE A 1 407 ? -6.088 -20.389 -7.535 1.00 92.44 407 PHE A CA 1
ATOM 3265 C C . PHE A 1 407 ? -6.420 -21.082 -6.210 1.00 92.44 407 PHE A C 1
ATOM 3267 O O . PHE A 1 407 ? -6.004 -22.218 -5.992 1.00 92.44 407 PHE A O 1
ATOM 3274 N N . PHE A 1 408 ? -7.179 -20.426 -5.329 1.00 90.25 408 PHE A N 1
ATOM 3275 C CA . PHE A 1 408 ? -7.511 -20.992 -4.020 1.00 90.25 408 PHE A CA 1
ATOM 3276 C C . PHE A 1 408 ? -8.421 -22.218 -4.119 1.00 90.25 408 PHE A C 1
ATOM 3278 O O . PHE A 1 408 ? -8.149 -23.201 -3.435 1.00 90.25 408 PHE A O 1
ATOM 3285 N N . ASP A 1 409 ? -9.403 -22.204 -5.023 1.00 90.56 409 ASP A N 1
ATOM 3286 C CA . ASP A 1 409 ? -10.290 -23.347 -5.303 1.00 90.56 409 ASP A CA 1
ATOM 3287 C C . ASP A 1 409 ? -9.517 -24.630 -5.619 1.00 90.56 409 ASP A C 1
ATOM 3289 O O . ASP A 1 409 ? -9.899 -25.723 -5.217 1.00 90.56 409 ASP A O 1
ATOM 3293 N N . SER A 1 410 ? -8.403 -24.482 -6.338 1.00 85.81 410 SER A N 1
ATOM 3294 C CA . SER A 1 410 ? -7.613 -25.609 -6.829 1.00 85.81 410 SER A CA 1
ATOM 3295 C C . SER A 1 410 ? -6.545 -26.094 -5.842 1.00 85.81 410 SER A C 1
ATOM 3297 O O . SER A 1 410 ? -5.952 -27.146 -6.078 1.00 85.81 410 SER A O 1
ATOM 3299 N N . HIS A 1 411 ? -6.248 -25.339 -4.776 1.00 79.69 411 HIS A N 1
ATOM 3300 C CA . HIS A 1 411 ? -5.048 -25.581 -3.962 1.00 79.69 411 HIS A CA 1
ATOM 3301 C C . HIS A 1 411 ? -5.259 -25.555 -2.445 1.00 79.69 411 HIS A C 1
ATOM 3303 O O . HIS A 1 411 ? -4.523 -26.250 -1.745 1.00 79.69 411 HIS A O 1
ATOM 3309 N N . ILE A 1 412 ? -6.152 -24.712 -1.906 1.00 76.31 412 ILE A N 1
ATOM 3310 C CA . ILE A 1 412 ? -6.186 -24.424 -0.462 1.00 76.31 412 ILE A CA 1
ATOM 3311 C C . ILE A 1 412 ? -7.615 -24.221 0.049 1.00 76.31 412 ILE A C 1
ATOM 3313 O O . ILE A 1 412 ? -8.235 -23.178 -0.172 1.00 76.31 412 ILE A O 1
ATOM 3317 N N . ASP A 1 413 ? -8.046 -25.139 0.911 1.00 75.00 413 ASP A N 1
ATOM 3318 C CA . ASP A 1 413 ? -9.246 -24.989 1.727 1.00 75.00 413 ASP A CA 1
ATOM 3319 C C . ASP A 1 413 ? -8.928 -24.207 3.010 1.00 75.00 413 ASP A C 1
ATOM 3321 O O . ASP A 1 413 ? -8.204 -24.676 3.888 1.00 75.00 413 ASP A O 1
ATOM 3325 N N . SER A 1 414 ? -9.454 -22.983 3.140 1.00 85.81 414 SER A N 1
ATOM 3326 C CA . SER A 1 414 ? -9.247 -22.162 4.343 1.00 85.81 414 SER A CA 1
ATOM 3327 C C . SER A 1 414 ? -10.460 -21.311 4.714 1.00 85.81 414 SER A C 1
ATOM 3329 O O . SER A 1 414 ? -11.230 -20.862 3.865 1.00 85.81 414 SER A O 1
ATOM 3331 N N . MET A 1 415 ? -10.605 -21.010 6.006 1.00 91.06 415 MET A N 1
ATOM 3332 C CA . MET A 1 415 ? -11.680 -20.138 6.496 1.00 91.06 415 MET A CA 1
ATOM 3333 C C . MET A 1 415 ? -11.549 -18.691 5.993 1.00 91.06 415 MET A C 1
ATOM 3335 O O . MET A 1 415 ? -12.561 -18.021 5.788 1.00 91.06 415 MET A O 1
ATOM 3339 N N . LEU A 1 416 ? -10.322 -18.204 5.757 1.00 90.56 416 LEU A N 1
ATOM 3340 C CA . LEU A 1 416 ? -10.099 -16.899 5.126 1.00 90.56 416 LEU A CA 1
ATOM 3341 C C . LEU A 1 416 ? -10.670 -16.888 3.704 1.00 90.56 416 LEU A C 1
ATOM 3343 O O . LEU A 1 416 ? -11.357 -15.939 3.334 1.00 90.56 416 LEU A O 1
ATOM 3347 N N . TYR A 1 417 ? -10.438 -17.951 2.932 1.00 94.06 417 TYR A N 1
ATOM 3348 C CA . TYR A 1 417 ? -10.986 -18.087 1.587 1.00 94.06 417 TYR A CA 1
ATOM 3349 C C . TYR A 1 417 ? -12.522 -18.146 1.592 1.00 94.06 417 TYR A C 1
ATOM 3351 O O . TYR A 1 417 ? -13.157 -17.386 0.861 1.00 94.06 417 TYR A O 1
ATOM 3359 N N . ALA A 1 418 ? -13.128 -18.926 2.497 1.00 95.62 418 ALA A N 1
ATOM 3360 C CA . ALA A 1 418 ? -14.585 -18.951 2.680 1.00 95.62 418 ALA A CA 1
ATOM 3361 C C . ALA A 1 418 ? -15.160 -17.554 2.982 1.00 95.62 418 ALA A C 1
ATOM 3363 O O . ALA A 1 418 ? -16.175 -17.150 2.412 1.00 95.62 418 ALA A O 1
ATOM 3364 N N . TYR A 1 419 ? -14.490 -16.787 3.847 1.00 95.69 419 TYR A N 1
ATOM 3365 C CA . TYR A 1 419 ? -14.875 -15.410 4.150 1.00 95.69 419 TYR A CA 1
ATOM 3366 C C . TYR A 1 419 ? -14.761 -14.490 2.923 1.00 95.69 419 TYR A C 1
ATOM 3368 O O . TYR A 1 419 ? -15.671 -13.697 2.668 1.00 95.69 419 TYR A O 1
ATOM 3376 N N . VAL A 1 420 ? -13.686 -14.605 2.134 1.00 96.94 420 VAL A N 1
ATOM 3377 C CA . VAL A 1 420 ? -13.509 -13.812 0.905 1.00 96.94 420 VAL A CA 1
ATOM 3378 C C . VAL A 1 420 ? -14.589 -14.124 -0.117 1.00 96.94 420 VAL A C 1
ATOM 3380 O O . VAL A 1 420 ? -15.177 -13.184 -0.643 1.00 96.94 420 VAL A O 1
ATOM 3383 N N . LEU A 1 421 ? -14.913 -15.397 -0.350 1.00 97.88 421 LEU A N 1
ATOM 3384 C CA . LEU A 1 421 ? -15.990 -15.789 -1.264 1.00 97.88 421 LEU A CA 1
ATOM 3385 C C . LEU A 1 421 ? -17.311 -15.097 -0.905 1.00 97.88 421 LEU A C 1
ATOM 3387 O O . LEU A 1 421 ? -17.980 -14.551 -1.776 1.00 97.88 421 LEU A O 1
ATOM 3391 N N . GLN A 1 422 ? -17.650 -15.022 0.383 1.00 97.31 422 GLN A N 1
ATOM 3392 C CA . GLN A 1 422 ? -18.861 -14.335 0.839 1.00 97.31 422 GLN A CA 1
ATOM 3393 C C . GLN A 1 422 ? -18.804 -12.818 0.633 1.00 97.31 422 GLN A C 1
ATOM 3395 O O . GLN A 1 422 ? -19.806 -12.212 0.245 1.00 97.31 422 GLN A O 1
ATOM 3400 N N . GLN A 1 423 ? -17.660 -12.176 0.893 1.00 97.69 423 GLN A N 1
ATOM 3401 C CA . GLN A 1 423 ? -17.527 -10.735 0.655 1.00 97.69 423 GLN A CA 1
ATOM 3402 C C . GLN A 1 423 ? -17.562 -10.410 -0.841 1.00 97.69 423 GLN A C 1
ATOM 3404 O O . GLN A 1 423 ? -18.243 -9.466 -1.248 1.00 97.69 423 GLN A O 1
ATOM 3409 N N . VAL A 1 424 ? -16.907 -11.223 -1.672 1.00 98.19 424 VAL A N 1
ATOM 3410 C CA . VAL A 1 424 ? -16.926 -11.064 -3.127 1.00 98.19 424 VAL A CA 1
ATOM 3411 C C . VAL A 1 424 ? -18.320 -11.352 -3.682 1.00 98.19 424 VAL A C 1
ATOM 3413 O O . VAL A 1 424 ? -18.776 -10.596 -4.533 1.00 98.19 424 VAL A O 1
ATOM 3416 N N . ALA A 1 425 ? -19.057 -12.340 -3.160 1.00 98.06 425 ALA A N 1
ATOM 3417 C CA . ALA A 1 425 ? -20.454 -12.584 -3.529 1.00 98.06 425 ALA A CA 1
ATOM 3418 C C . ALA A 1 425 ? -21.335 -11.343 -3.301 1.00 98.06 425 ALA A C 1
ATOM 3420 O O . ALA A 1 425 ? -22.067 -10.904 -4.194 1.00 98.06 425 ALA A O 1
ATOM 3421 N N . ARG A 1 426 ? -21.198 -10.703 -2.130 1.00 97.06 426 ARG A N 1
ATOM 3422 C CA . ARG A 1 426 ? -21.877 -9.432 -1.828 1.00 97.06 426 ARG A CA 1
ATOM 3423 C C . ARG A 1 426 ? -21.447 -8.322 -2.784 1.00 97.06 426 ARG A C 1
ATOM 3425 O O . ARG A 1 426 ? -22.289 -7.558 -3.254 1.00 97.06 426 ARG A O 1
ATOM 3432 N N . LEU A 1 427 ? -20.153 -8.222 -3.088 1.00 97.88 427 LEU A N 1
ATOM 3433 C CA . LEU A 1 427 ? -19.628 -7.241 -4.035 1.00 97.88 427 LEU A CA 1
ATOM 3434 C C . LEU A 1 427 ? -20.243 -7.429 -5.428 1.00 97.88 427 LEU A C 1
ATOM 3436 O O . LEU A 1 427 ? -20.806 -6.475 -5.967 1.00 97.88 427 LEU A O 1
ATOM 3440 N N . VAL A 1 428 ? -20.178 -8.637 -5.997 1.00 97.31 428 VAL A N 1
ATOM 3441 C CA . VAL A 1 428 ? -20.678 -8.920 -7.353 1.00 97.31 428 VAL A CA 1
ATOM 3442 C C . VAL A 1 428 ? -22.192 -8.743 -7.447 1.00 97.31 428 VAL A C 1
ATOM 3444 O O . VAL A 1 428 ? -22.681 -8.227 -8.454 1.00 97.31 428 VAL A O 1
ATOM 3447 N N . HIS A 1 429 ? -22.937 -9.050 -6.382 1.00 95.62 429 HIS A N 1
ATOM 3448 C CA . HIS A 1 429 ? -24.355 -8.707 -6.293 1.00 95.62 429 HIS A CA 1
ATOM 3449 C C . HIS A 1 429 ? -24.569 -7.190 -6.423 1.00 95.62 429 HIS A C 1
ATOM 3451 O O . HIS A 1 429 ? -25.299 -6.736 -7.307 1.00 95.62 429 HIS A O 1
ATOM 3457 N N . ASN A 1 430 ? -23.866 -6.396 -5.609 1.00 95.06 430 ASN A N 1
ATOM 3458 C CA . ASN A 1 430 ? -24.033 -4.942 -5.564 1.00 95.06 430 ASN A CA 1
ATOM 3459 C C . ASN A 1 430 ? -23.608 -4.220 -6.857 1.00 95.06 430 ASN A C 1
ATOM 3461 O O . ASN A 1 430 ? -24.165 -3.175 -7.180 1.00 95.06 430 ASN A O 1
ATOM 3465 N N . ILE A 1 431 ? -22.653 -4.759 -7.621 1.00 95.12 431 ILE A N 1
ATOM 3466 C CA . ILE A 1 431 ? -22.173 -4.162 -8.888 1.00 95.12 431 ILE A CA 1
ATOM 3467 C C . ILE A 1 431 ? -22.914 -4.675 -10.140 1.00 95.12 431 ILE A C 1
ATOM 3469 O O . ILE A 1 431 ? -22.455 -4.473 -11.275 1.00 95.12 431 ILE A O 1
ATOM 3473 N N . GLY A 1 432 ? -24.050 -5.359 -9.956 1.00 92.69 432 GLY A N 1
ATOM 3474 C CA . GLY A 1 432 ? -24.914 -5.829 -11.044 1.00 92.69 432 GLY A CA 1
ATOM 3475 C C . GLY A 1 432 ? -24.395 -7.082 -11.759 1.00 92.69 432 GLY A C 1
ATOM 3476 O O . GLY A 1 432 ? -24.456 -7.180 -12.992 1.00 92.69 432 GLY A O 1
ATOM 3477 N N . ARG A 1 433 ? -23.834 -8.030 -11.001 1.00 91.81 433 ARG A N 1
ATOM 3478 C CA . ARG A 1 433 ? -23.328 -9.337 -11.460 1.00 91.81 433 ARG A CA 1
ATOM 3479 C C . ARG A 1 433 ? -23.850 -10.498 -10.585 1.00 91.81 433 ARG A C 1
ATOM 3481 O O . ARG A 1 433 ? -23.057 -11.310 -10.118 1.00 91.81 433 ARG A O 1
ATOM 3488 N N . PRO A 1 434 ? -25.176 -10.634 -10.386 1.00 90.31 434 PRO A N 1
ATOM 3489 C CA . PRO A 1 434 ? -25.735 -11.603 -9.439 1.00 90.31 434 PRO A CA 1
ATOM 3490 C C . PRO A 1 434 ? -25.462 -13.073 -9.796 1.00 90.31 434 PRO A C 1
ATOM 3492 O O . PRO A 1 434 ? -25.429 -13.898 -8.896 1.00 90.31 434 PRO A O 1
ATOM 3495 N N . GLY A 1 435 ? -25.219 -13.407 -11.072 1.00 88.38 435 GLY A N 1
ATOM 3496 C CA . GLY A 1 435 ? -24.899 -14.785 -11.476 1.00 88.38 435 GLY A CA 1
ATOM 3497 C C . GLY A 1 435 ? -23.622 -15.336 -10.828 1.00 88.38 435 GLY A C 1
ATOM 3498 O O . GLY A 1 435 ? -23.602 -16.491 -10.425 1.00 88.38 435 GLY A O 1
ATOM 3499 N N . TYR A 1 436 ? -22.603 -14.489 -10.648 1.00 91.25 436 TYR A N 1
ATOM 3500 C CA . TYR A 1 436 ? -21.365 -14.856 -9.948 1.00 91.25 436 TYR A CA 1
ATOM 3501 C C . TYR A 1 436 ? -21.573 -14.981 -8.431 1.00 91.25 436 TYR A C 1
ATOM 3503 O O . TYR A 1 436 ? -20.887 -15.757 -7.774 1.00 91.25 436 TYR A O 1
ATOM 3511 N N . ALA A 1 437 ? -22.539 -14.246 -7.861 1.00 95.25 437 ALA A N 1
ATOM 3512 C CA . ALA A 1 437 ? -22.791 -14.270 -6.419 1.00 95.25 437 ALA A CA 1
ATOM 3513 C C . ALA A 1 437 ? -23.194 -15.672 -5.952 1.00 95.25 437 ALA A C 1
ATOM 3515 O O . ALA A 1 437 ? -22.620 -16.187 -4.999 1.00 95.25 437 ALA A O 1
ATOM 3516 N N . THR A 1 438 ? -24.130 -16.306 -6.664 1.00 94.12 438 THR A N 1
ATOM 3517 C CA . THR A 1 438 ? -24.629 -17.642 -6.318 1.00 94.12 438 THR A CA 1
ATOM 3518 C C . THR A 1 438 ? -23.537 -18.706 -6.390 1.00 94.12 438 THR A C 1
ATOM 3520 O O . THR A 1 438 ? -23.496 -19.598 -5.544 1.00 94.12 438 THR A O 1
ATOM 3523 N N . GLU A 1 439 ? -22.634 -18.613 -7.368 1.00 94.56 439 GLU A N 1
ATOM 3524 C CA . GLU A 1 439 ? -21.487 -19.517 -7.465 1.00 94.56 439 GLU A CA 1
ATOM 3525 C C . GLU A 1 439 ? -20.576 -19.382 -6.236 1.00 94.56 439 GLU A C 1
ATOM 3527 O O . GLU A 1 439 ? -20.297 -20.372 -5.558 1.00 94.56 439 GLU A O 1
ATOM 3532 N N . TYR A 1 440 ? -20.174 -18.153 -5.897 1.00 96.69 440 TYR A N 1
ATOM 3533 C CA . TYR A 1 440 ? -19.283 -17.889 -4.765 1.00 96.69 440 TYR A CA 1
ATOM 3534 C C . TYR A 1 440 ? -19.930 -18.238 -3.418 1.00 96.69 440 TYR A C 1
ATOM 3536 O O . TYR A 1 440 ? -19.265 -18.792 -2.545 1.00 96.69 440 TYR A O 1
ATOM 3544 N N . GLU A 1 441 ? -21.233 -17.998 -3.254 1.00 96.81 441 GLU A N 1
ATOM 3545 C CA . GLU A 1 441 ? -22.007 -18.428 -2.080 1.00 96.81 441 GLU A CA 1
ATOM 3546 C C . GLU A 1 441 ? -22.041 -19.953 -1.943 1.00 96.81 441 GLU A C 1
ATOM 3548 O O . GLU A 1 441 ? -21.856 -20.481 -0.846 1.00 96.81 441 GLU A O 1
ATOM 3553 N N . THR A 1 442 ? -22.235 -20.667 -3.056 1.00 95.88 442 THR A N 1
ATOM 3554 C CA . THR A 1 442 ? -22.265 -22.136 -3.073 1.00 95.88 442 THR A CA 1
ATOM 3555 C C . THR A 1 442 ? -20.901 -22.715 -2.706 1.00 95.88 442 THR A C 1
ATOM 3557 O O . THR A 1 442 ? -20.823 -23.602 -1.854 1.00 95.88 442 THR A O 1
ATOM 3560 N N . ARG A 1 443 ? -19.820 -22.177 -3.288 1.00 95.31 443 ARG A N 1
ATOM 3561 C CA . ARG A 1 443 ? -18.434 -22.558 -2.965 1.00 95.31 443 ARG A CA 1
ATOM 3562 C C . ARG A 1 443 ? -18.117 -22.297 -1.494 1.00 95.31 443 ARG A C 1
ATOM 3564 O O . ARG A 1 443 ? -17.610 -23.184 -0.813 1.00 95.31 443 ARG A O 1
ATOM 3571 N N . ALA A 1 444 ? -18.494 -21.126 -0.972 1.00 96.88 444 ALA A N 1
ATOM 3572 C CA . ALA A 1 444 ? -18.287 -20.790 0.434 1.00 96.88 444 ALA A CA 1
ATOM 3573 C C . ALA A 1 444 ? -19.008 -21.772 1.367 1.00 96.88 444 ALA A C 1
ATOM 3575 O O . ALA A 1 444 ? -18.411 -22.236 2.335 1.00 96.88 444 ALA A O 1
ATOM 3576 N N . LEU A 1 445 ? -20.265 -22.115 1.069 1.00 97.06 445 LEU A N 1
ATOM 3577 C CA . LEU A 1 445 ? -21.045 -23.054 1.876 1.00 97.06 445 LEU A CA 1
ATOM 3578 C C . LEU A 1 445 ? -20.438 -24.461 1.872 1.00 97.06 445 LEU A C 1
ATOM 3580 O O . LEU A 1 445 ? -20.316 -25.074 2.933 1.00 97.06 445 LEU A O 1
ATOM 3584 N N . ALA A 1 446 ? -20.040 -24.963 0.701 1.00 95.75 446 ALA A N 1
ATOM 3585 C CA . ALA A 1 446 ? -19.383 -26.262 0.579 1.00 95.75 446 ALA A CA 1
ATOM 3586 C C . ALA A 1 446 ? -18.076 -26.300 1.386 1.00 95.75 446 ALA A C 1
ATOM 3588 O O . ALA A 1 446 ? -17.848 -27.232 2.159 1.00 95.75 446 ALA A O 1
ATOM 3589 N N . LEU A 1 447 ? -17.270 -25.241 1.287 1.00 94.44 447 LEU A N 1
ATOM 3590 C CA . LEU A 1 447 ? -16.014 -25.107 2.016 1.00 94.44 447 LEU A CA 1
ATOM 3591 C C . LEU A 1 447 ? -16.221 -25.050 3.537 1.00 94.44 447 LEU A C 1
ATOM 3593 O O . LEU A 1 447 ? -15.545 -25.756 4.280 1.00 94.44 447 LEU A O 1
ATOM 3597 N N . GLN A 1 448 ? -17.190 -24.271 4.025 1.00 96.38 448 GLN A N 1
ATOM 3598 C CA . GLN A 1 448 ? -17.541 -24.236 5.452 1.00 96.38 448 GLN A CA 1
ATOM 3599 C C . GLN A 1 448 ? -17.953 -25.617 5.976 1.00 96.38 448 GLN A C 1
ATOM 3601 O O . GLN A 1 448 ? -17.565 -26.007 7.079 1.00 96.38 448 GLN A O 1
ATOM 3606 N N . GLN A 1 449 ? -18.751 -26.357 5.201 1.00 96.31 449 GLN A N 1
ATOM 3607 C CA . GLN A 1 449 ? -19.183 -27.705 5.563 1.00 96.31 449 GLN A CA 1
ATOM 3608 C C . GLN A 1 449 ? -17.998 -28.671 5.620 1.00 96.31 449 GLN A C 1
ATOM 3610 O O . GLN A 1 449 ? -17.881 -29.408 6.599 1.00 96.31 449 GLN A O 1
ATOM 3615 N N . ALA A 1 450 ? -17.103 -28.625 4.631 1.00 94.06 450 ALA A N 1
ATOM 3616 C CA . ALA A 1 450 ? -15.893 -29.441 4.595 1.00 94.06 450 ALA A CA 1
ATOM 3617 C C . ALA A 1 450 ? -14.960 -29.127 5.776 1.00 94.06 450 ALA A C 1
ATOM 3619 O O . ALA A 1 450 ? -14.594 -30.030 6.525 1.00 94.06 450 ALA A O 1
ATOM 3620 N N . ILE A 1 451 ? -14.659 -27.848 6.026 1.00 93.81 451 ILE A N 1
ATOM 3621 C CA . ILE A 1 451 ? -13.820 -27.423 7.157 1.00 93.81 451 ILE A CA 1
ATOM 3622 C C . ILE A 1 451 ? -14.438 -27.866 8.484 1.00 93.81 451 ILE A C 1
ATOM 3624 O O . ILE A 1 451 ? -13.735 -28.358 9.361 1.00 93.81 451 ILE A O 1
ATOM 3628 N N . ARG A 1 452 ? -15.757 -27.736 8.660 1.00 95.38 452 ARG A N 1
ATOM 3629 C CA . ARG A 1 452 ? -16.405 -28.200 9.892 1.00 95.38 452 ARG A CA 1
ATOM 3630 C C . ARG A 1 452 ? -16.404 -29.725 10.016 1.00 95.38 452 ARG A C 1
ATOM 3632 O O . ARG A 1 452 ? -16.338 -30.223 11.131 1.00 95.38 452 ARG A O 1
ATOM 3639 N N . ALA A 1 453 ? -16.500 -30.464 8.917 1.00 95.38 453 ALA A N 1
ATOM 3640 C CA . ALA A 1 453 ? -16.450 -31.922 8.948 1.00 95.38 453 ALA A CA 1
ATOM 3641 C C . ALA A 1 453 ? -15.044 -32.447 9.275 1.00 95.38 453 ALA A C 1
ATOM 3643 O O . ALA A 1 453 ? -14.920 -33.434 9.995 1.00 95.38 453 ALA A O 1
ATOM 3644 N N . HIS A 1 454 ? -14.005 -31.785 8.762 1.00 94.12 454 HIS A N 1
ATOM 3645 C CA . HIS A 1 454 ? -12.640 -32.305 8.784 1.00 94.12 454 HIS A CA 1
ATOM 3646 C C . HIS A 1 454 ? -11.704 -31.607 9.768 1.00 94.12 454 HIS A C 1
ATOM 3648 O O . HIS A 1 454 ? -10.747 -32.235 10.190 1.00 94.12 454 HIS A O 1
ATOM 3654 N N . CYS A 1 455 ? -11.959 -30.360 10.164 1.00 94.00 455 CYS A N 1
ATOM 3655 C CA . CYS A 1 455 ? -11.055 -29.555 11.000 1.00 94.00 455 CYS A CA 1
ATOM 3656 C C . CYS A 1 455 ? -11.694 -29.131 12.332 1.00 94.00 455 CYS A C 1
ATOM 3658 O O . CYS A 1 455 ? -11.236 -28.187 12.971 1.00 94.00 455 CYS A O 1
ATOM 3660 N N . TYR A 1 456 ? -12.790 -29.775 12.746 1.00 95.56 456 TYR A N 1
ATOM 3661 C CA . TYR A 1 456 ? -13.448 -29.511 14.025 1.00 95.56 456 TYR A CA 1
ATOM 3662 C C . TYR A 1 456 ? -13.386 -30.747 14.922 1.00 95.56 456 TYR A C 1
ATOM 3664 O O . TYR A 1 456 ? -14.079 -31.734 14.682 1.00 95.56 456 TYR A O 1
ATOM 3672 N N . GLY A 1 457 ? -12.609 -30.672 16.003 1.00 91.44 457 GLY A N 1
ATOM 3673 C CA . GLY A 1 457 ? -12.416 -31.764 16.967 1.00 91.44 457 GLY A CA 1
ATOM 3674 C C . GLY A 1 457 ? -13.590 -31.974 17.933 1.00 91.44 457 GLY A C 1
ATOM 3675 O O . GLY A 1 457 ? -13.402 -32.474 19.036 1.00 91.44 457 GLY A O 1
ATOM 3676 N N . GLY A 1 458 ? -14.796 -31.514 17.590 1.00 92.12 458 GLY A N 1
ATOM 3677 C CA . GLY A 1 458 ? -15.989 -31.583 18.442 1.00 92.12 458 GLY A CA 1
ATOM 3678 C C . GLY A 1 458 ? -16.092 -30.485 19.506 1.00 92.12 458 GLY A C 1
ATOM 3679 O O . GLY A 1 458 ? -17.198 -30.192 19.953 1.00 92.12 458 GLY A O 1
ATOM 3680 N N . HIS A 1 459 ? -14.977 -29.842 19.868 1.00 95.25 459 HIS A N 1
ATOM 3681 C CA . HIS A 1 459 ? -14.957 -28.720 20.810 1.00 95.25 459 HIS A CA 1
ATOM 3682 C C . HIS A 1 459 ? -14.335 -27.454 20.207 1.00 95.25 459 HIS A C 1
ATOM 3684 O O . HIS A 1 459 ? -14.977 -26.398 20.215 1.00 95.25 459 HIS A O 1
ATOM 3690 N N . PHE A 1 460 ? -13.146 -27.571 19.612 1.00 96.81 460 PHE A N 1
ATOM 3691 C CA . PHE A 1 460 ? -12.414 -26.488 18.946 1.00 96.81 460 PHE A CA 1
ATOM 3692 C C . PHE A 1 460 ? -12.103 -26.834 17.490 1.00 96.81 460 PHE A C 1
ATOM 3694 O O . PHE A 1 460 ? -12.117 -28.004 17.101 1.00 96.81 460 PHE A O 1
ATOM 3701 N N . PHE A 1 461 ? -11.825 -25.807 16.688 1.00 95.69 461 PHE A N 1
ATOM 3702 C CA . PHE A 1 461 ? -11.235 -25.992 15.367 1.00 95.69 461 PHE A CA 1
ATOM 3703 C C . PHE A 1 461 ? -9.723 -26.194 15.477 1.00 95.69 461 PHE A C 1
ATOM 3705 O O . PHE A 1 461 ? -9.083 -25.617 16.357 1.00 95.69 461 PHE A O 1
ATOM 3712 N N . THR A 1 462 ? -9.166 -26.996 14.582 1.00 93.19 462 THR A N 1
ATOM 3713 C CA . THR A 1 462 ? -7.739 -27.323 14.519 1.00 93.19 462 THR A CA 1
ATOM 3714 C C . THR A 1 462 ? -7.075 -26.584 13.356 1.00 93.19 462 THR A C 1
ATOM 3716 O O . THR A 1 462 ? -7.723 -26.264 12.359 1.00 93.19 462 THR A O 1
ATOM 3719 N N . ASP A 1 463 ? -5.782 -26.283 13.478 1.00 86.69 463 ASP A N 1
ATOM 3720 C CA . ASP A 1 463 ? -4.970 -25.650 12.423 1.00 86.69 463 ASP A CA 1
ATOM 3721 C C . ASP A 1 463 ? -4.674 -26.618 11.254 1.00 86.69 463 ASP A C 1
ATOM 3723 O O . ASP A 1 463 ? -4.247 -26.203 10.177 1.00 86.69 463 ASP A O 1
ATOM 3727 N N . SER A 1 464 ? -4.924 -27.910 11.474 1.00 84.38 464 SER A N 1
ATOM 3728 C CA . SER A 1 464 ? -4.847 -29.026 10.529 1.00 84.38 464 SER A CA 1
ATOM 3729 C C . SER A 1 464 ? -6.192 -29.765 10.465 1.00 84.38 464 SER A C 1
ATOM 3731 O O . SER A 1 464 ? -7.186 -29.317 11.047 1.00 84.38 464 SER A O 1
ATOM 3733 N N . THR A 1 465 ? -6.261 -30.902 9.772 1.00 88.62 465 THR A N 1
ATOM 3734 C CA . THR A 1 465 ? -7.417 -31.795 9.897 1.00 88.62 465 THR A CA 1
ATOM 3735 C C . THR A 1 465 ? -7.426 -32.457 11.281 1.00 88.62 465 THR A C 1
ATOM 3737 O O . THR A 1 465 ? -6.389 -32.790 11.851 1.00 88.62 465 THR A O 1
ATOM 3740 N N . ALA A 1 466 ? -8.616 -32.628 11.850 1.00 90.00 466 ALA A N 1
ATOM 3741 C CA . ALA A 1 466 ? -8.826 -33.070 13.223 1.00 90.00 466 ALA A CA 1
ATOM 3742 C C . ALA A 1 466 ? -8.328 -34.502 13.487 1.00 90.00 466 ALA A C 1
ATOM 3744 O O . ALA A 1 466 ? -8.094 -34.860 14.635 1.00 90.00 466 ALA A O 1
ATOM 3745 N N . ASP A 1 467 ? -8.160 -35.321 12.445 1.00 87.81 467 ASP A N 1
ATOM 3746 C CA . ASP A 1 467 ? -7.633 -36.686 12.528 1.00 87.81 467 ASP A CA 1
ATOM 3747 C C . ASP A 1 467 ? -6.116 -36.746 12.765 1.00 87.81 467 ASP A C 1
ATOM 3749 O O . ASP A 1 467 ? -5.632 -37.728 13.325 1.00 87.81 467 ASP A O 1
ATOM 3753 N N . ILE A 1 468 ? -5.377 -35.702 12.375 1.00 89.00 468 ILE A N 1
ATOM 3754 C CA . ILE A 1 468 ? -3.923 -35.589 12.584 1.00 89.00 468 ILE A CA 1
ATOM 3755 C C . ILE A 1 468 ? -3.551 -34.503 13.598 1.00 89.00 468 ILE A C 1
ATOM 3757 O O . ILE A 1 468 ? -2.366 -34.267 13.831 1.00 89.00 468 ILE A O 1
ATOM 3761 N N . ALA A 1 469 ? -4.545 -33.810 14.153 1.00 88.44 469 ALA A N 1
ATOM 3762 C CA . ALA A 1 469 ? -4.329 -32.724 15.090 1.00 88.44 469 ALA A CA 1
ATOM 3763 C C . ALA A 1 469 ? -3.726 -33.240 16.400 1.00 88.44 469 ALA A C 1
ATOM 3765 O O . ALA A 1 469 ? -4.220 -34.188 17.013 1.00 88.44 469 ALA A O 1
ATOM 3766 N N . ASP A 1 470 ? -2.668 -32.570 16.832 1.00 88.25 470 ASP A N 1
ATOM 3767 C CA . ASP A 1 470 ? -2.011 -32.777 18.113 1.00 88.25 470 ASP A CA 1
ATOM 3768 C C . ASP A 1 470 ? -2.201 -31.559 19.031 1.00 88.25 470 ASP A C 1
ATOM 3770 O O . ASP A 1 470 ? -2.864 -30.577 18.691 1.00 88.25 470 ASP A O 1
ATOM 3774 N N . ASP A 1 471 ? -1.575 -31.614 20.201 1.00 83.81 471 ASP A N 1
ATOM 3775 C CA . ASP A 1 471 ? -1.562 -30.540 21.195 1.00 83.81 471 ASP A CA 1
ATOM 3776 C C . ASP A 1 471 ? -0.993 -29.207 20.650 1.00 83.81 471 ASP A C 1
ATOM 3778 O O . ASP A 1 471 ? -1.227 -28.146 21.215 1.00 83.81 471 ASP A O 1
ATOM 3782 N N . LEU A 1 472 ? -0.249 -29.197 19.540 1.00 85.00 472 LEU A N 1
ATOM 3783 C CA . LEU A 1 472 ? 0.284 -27.964 18.944 1.00 85.00 472 LEU A CA 1
ATOM 3784 C C . LEU A 1 472 ? -0.611 -27.402 17.832 1.00 85.00 472 LEU A C 1
ATOM 3786 O O . LEU A 1 472 ? -0.331 -26.327 17.303 1.00 85.00 472 LEU A O 1
ATOM 3790 N N . SER A 1 473 ? -1.701 -28.094 17.502 1.00 88.69 473 SER A N 1
ATOM 3791 C CA . SER A 1 473 ? -2.578 -27.795 16.367 1.00 88.69 473 SER A CA 1
ATOM 3792 C C . SER A 1 473 ? -3.734 -26.843 16.712 1.00 88.69 473 SER A C 1
ATOM 3794 O O . SER A 1 473 ? -4.755 -26.840 16.023 1.00 88.69 473 SER A O 1
ATOM 3796 N N . TYR A 1 474 ? -3.608 -26.041 17.775 1.00 93.00 474 TYR A N 1
ATOM 3797 C CA . TYR A 1 474 ? -4.661 -25.139 18.248 1.00 93.00 474 TYR A CA 1
ATOM 3798 C C . TYR A 1 474 ? -4.182 -23.686 18.328 1.00 93.00 474 TYR A C 1
ATOM 3800 O O . TYR A 1 474 ? -3.285 -23.331 19.100 1.00 93.00 474 TYR A O 1
ATOM 3808 N N . SER A 1 475 ? -4.851 -22.804 17.580 1.00 91.56 475 SER A N 1
ATOM 3809 C CA . SER A 1 475 ? -4.586 -21.365 17.596 1.00 91.56 475 SER A CA 1
ATOM 3810 C C . SER A 1 475 ? -5.836 -20.525 17.854 1.00 91.56 475 SER A C 1
ATOM 3812 O O . SER A 1 475 ? -6.953 -20.860 17.443 1.00 91.56 475 SER A O 1
ATOM 3814 N N . GLN A 1 476 ? -5.640 -19.380 18.517 1.00 91.12 476 GLN A N 1
ATOM 3815 C CA . GLN A 1 476 ? -6.666 -18.338 18.672 1.00 91.12 476 GLN A CA 1
ATOM 3816 C C . GLN A 1 476 ? -7.127 -17.803 17.311 1.00 91.12 476 GLN A C 1
ATOM 3818 O O . GLN A 1 476 ? -8.294 -17.458 17.124 1.00 91.12 476 GLN A O 1
ATOM 3823 N N . HIS A 1 477 ? -6.202 -17.767 16.352 1.00 87.69 477 HIS A N 1
ATOM 3824 C CA . HIS A 1 477 ? -6.439 -17.329 14.986 1.00 87.69 477 HIS A CA 1
ATOM 3825 C C . HIS A 1 477 ? -7.469 -18.212 14.271 1.00 87.69 477 HIS A C 1
ATOM 3827 O O . HIS A 1 477 ? -8.423 -17.682 13.698 1.00 87.69 477 HIS A O 1
ATOM 3833 N N . CYS A 1 478 ? -7.330 -19.538 14.357 1.00 90.62 478 CYS A N 1
ATOM 3834 C CA . CYS A 1 478 ? -8.279 -20.472 13.757 1.00 90.62 478 CYS A CA 1
ATOM 3835 C C . CYS A 1 478 ? -9.684 -20.314 14.359 1.00 90.62 478 CYS A C 1
ATOM 3837 O O . CYS A 1 478 ? -10.664 -20.223 13.619 1.00 90.62 478 CYS A O 1
ATOM 3839 N N . GLN A 1 479 ? -9.793 -20.139 15.683 1.00 95.25 479 GLN A N 1
ATOM 3840 C CA . GLN A 1 479 ? -11.098 -19.924 16.323 1.00 95.25 479 GLN A CA 1
ATOM 3841 C C . GLN A 1 479 ? -11.746 -18.604 15.878 1.00 95.25 479 GLN A C 1
ATOM 3843 O O . GLN A 1 479 ? -12.936 -18.571 15.560 1.00 95.25 479 GLN A O 1
ATOM 3848 N N . ALA A 1 480 ? -10.968 -17.520 15.798 1.00 93.44 480 ALA A N 1
ATOM 3849 C CA . ALA A 1 480 ? -11.457 -16.229 15.318 1.00 93.44 480 ALA A CA 1
ATOM 3850 C C . ALA A 1 480 ? -11.970 -16.320 13.873 1.00 93.44 480 ALA A C 1
ATOM 3852 O O . ALA A 1 480 ? -13.075 -15.861 13.576 1.00 93.44 480 ALA A O 1
ATOM 3853 N N . PHE A 1 481 ? -11.222 -16.970 12.980 1.00 92.50 481 PHE A N 1
ATOM 3854 C CA . PHE A 1 481 ? -11.663 -17.168 11.601 1.00 92.50 481 PHE A CA 1
ATOM 3855 C C . PHE A 1 481 ? -12.863 -18.100 11.480 1.00 92.50 481 PHE A C 1
ATOM 3857 O O . PHE A 1 481 ? -13.696 -17.873 10.602 1.00 92.50 481 PHE A O 1
ATOM 3864 N N . ALA A 1 482 ? -13.024 -19.083 12.366 1.00 95.88 482 ALA A N 1
ATOM 3865 C CA . ALA A 1 482 ? -14.218 -19.922 12.382 1.00 95.88 482 ALA A CA 1
ATOM 3866 C C . ALA A 1 482 ? -15.476 -19.081 12.627 1.00 95.88 482 ALA A C 1
ATOM 3868 O O . ALA A 1 482 ? -16.502 -19.291 11.978 1.00 95.88 482 ALA A O 1
ATOM 3869 N N . VAL A 1 483 ? -15.380 -18.080 13.505 1.00 96.69 483 VAL A N 1
ATOM 3870 C CA . VAL A 1 483 ? -16.460 -17.126 13.777 1.00 96.69 483 VAL A CA 1
ATOM 3871 C C . VAL A 1 483 ? -16.674 -16.166 12.601 1.00 96.69 483 VAL A C 1
ATOM 3873 O O . VAL A 1 483 ? -17.799 -16.057 12.113 1.00 96.69 483 VAL A O 1
ATOM 3876 N N . ILE A 1 484 ? -15.616 -15.508 12.112 1.00 93.88 484 ILE A N 1
ATOM 3877 C CA . ILE A 1 484 ? -15.691 -14.492 11.039 1.00 93.88 484 ILE A CA 1
ATOM 3878 C C . ILE A 1 484 ? -16.178 -15.084 9.719 1.00 93.88 484 ILE A C 1
ATOM 3880 O O . ILE A 1 484 ? -16.887 -14.420 8.976 1.00 93.88 484 ILE A O 1
ATOM 3884 N N . SER A 1 485 ? -15.797 -16.323 9.414 1.00 94.25 485 SER A N 1
ATOM 3885 C CA . SER A 1 485 ? -16.207 -17.018 8.192 1.00 94.25 485 SER A CA 1
ATOM 3886 C C . SER A 1 485 ? -17.577 -17.678 8.305 1.00 94.25 485 SER A C 1
ATOM 3888 O O . SER A 1 485 ? -18.000 -18.305 7.342 1.00 94.25 485 SER A O 1
ATOM 3890 N N . TRP A 1 486 ? -18.274 -17.574 9.446 1.00 95.19 486 TRP A N 1
ATOM 3891 C CA . TRP A 1 486 ? -19.525 -18.287 9.752 1.00 95.19 486 TRP A CA 1
ATOM 3892 C C . TRP A 1 486 ? -19.424 -19.827 9.723 1.00 95.19 486 TRP A C 1
ATOM 3894 O O . TRP A 1 486 ? -20.445 -20.510 9.701 1.00 95.19 486 TRP A O 1
ATOM 3904 N N . THR A 1 487 ? -18.213 -20.388 9.777 1.00 96.50 487 THR A N 1
ATOM 3905 C CA . THR A 1 487 ? -17.987 -21.844 9.882 1.00 96.50 487 THR A CA 1
ATOM 3906 C C . THR A 1 487 ? -18.374 -22.377 11.272 1.00 96.50 487 THR A C 1
ATOM 3908 O O . THR A 1 487 ? -18.885 -23.493 11.432 1.00 96.50 487 THR A O 1
ATOM 3911 N N . ALA A 1 488 ? -18.170 -21.561 12.308 1.00 96.94 488 ALA A N 1
ATOM 3912 C CA . ALA A 1 488 ? -18.682 -21.809 13.646 1.00 96.94 488 ALA A CA 1
ATOM 3913 C C . ALA A 1 488 ? -20.198 -21.565 13.697 1.00 96.94 488 ALA A C 1
ATOM 3915 O O . ALA A 1 488 ? -20.703 -20.523 13.253 1.00 96.94 488 ALA A O 1
ATOM 3916 N N . ARG A 1 489 ? -20.928 -22.509 14.304 1.00 95.62 489 ARG A N 1
ATOM 3917 C CA . ARG A 1 489 ? -22.357 -22.333 14.587 1.00 95.62 489 ARG A CA 1
ATOM 3918 C C . ARG A 1 489 ? -22.550 -21.154 15.544 1.00 95.62 489 ARG A C 1
ATOM 3920 O O . ARG A 1 489 ? -21.678 -20.942 16.382 1.00 95.62 489 ARG A O 1
ATOM 3927 N N . PRO A 1 490 ? -23.669 -20.413 15.457 1.00 94.69 490 PRO A N 1
ATOM 3928 C CA . PRO A 1 490 ? -23.950 -19.289 16.351 1.00 94.69 490 PRO A CA 1
ATOM 3929 C C . PRO A 1 490 ? -23.729 -19.611 17.834 1.00 94.69 490 PRO A C 1
ATOM 3931 O O . PRO A 1 490 ? -23.034 -18.858 18.510 1.00 94.69 490 PRO A O 1
ATOM 3934 N N . ASP A 1 491 ? -24.209 -20.772 18.283 1.00 94.88 491 ASP A N 1
ATOM 3935 C CA . ASP A 1 491 ? -24.128 -21.210 19.684 1.00 94.88 491 ASP A CA 1
ATOM 3936 C C . ASP A 1 491 ? -22.694 -21.538 20.142 1.00 94.88 491 ASP A C 1
ATOM 3938 O O . ASP A 1 491 ? -22.392 -21.484 21.331 1.00 94.88 491 ASP A O 1
ATOM 3942 N N . ASP A 1 492 ? -21.787 -21.839 19.206 1.00 96.12 492 ASP A N 1
ATOM 3943 C CA . ASP A 1 492 ? -20.389 -22.155 19.514 1.00 96.12 492 ASP A CA 1
ATOM 3944 C C . ASP A 1 492 ? -19.527 -20.892 19.687 1.00 96.12 492 ASP A C 1
ATOM 3946 O O . ASP A 1 492 ? -18.475 -20.951 20.317 1.00 96.12 492 ASP A O 1
ATOM 3950 N N . ARG A 1 493 ? -19.925 -19.742 19.121 1.00 96.06 493 ARG A N 1
ATOM 3951 C CA . ARG A 1 493 ? -19.027 -18.581 18.934 1.00 96.06 493 ARG A CA 1
ATOM 3952 C C . ARG A 1 493 ? -18.508 -18.001 20.241 1.00 96.06 493 ARG A C 1
ATOM 3954 O O . ARG A 1 493 ? -17.311 -17.754 20.353 1.00 96.06 493 ARG A O 1
ATOM 3961 N N . ALA A 1 494 ? -19.405 -17.786 21.204 1.00 96.44 494 ALA A N 1
ATOM 3962 C CA . ALA A 1 494 ? -19.049 -17.242 22.510 1.00 96.44 494 ALA A CA 1
ATOM 3963 C C . ALA A 1 494 ? -18.024 -18.143 23.200 1.00 96.44 494 ALA A C 1
ATOM 3965 O O . ALA A 1 494 ? -16.937 -17.681 23.525 1.00 96.44 494 ALA A O 1
ATOM 3966 N N . ARG A 1 495 ? -18.342 -19.438 23.310 1.00 96.44 495 ARG A N 1
ATOM 3967 C CA . ARG A 1 495 ? -17.486 -20.461 23.918 1.00 96.44 495 ARG A CA 1
ATOM 3968 C C . ARG A 1 495 ? -16.121 -20.561 23.237 1.00 96.44 495 ARG A C 1
ATOM 3970 O O . ARG A 1 495 ? -15.100 -20.530 23.913 1.00 96.44 495 ARG A O 1
ATOM 3977 N N . LEU A 1 496 ? -16.101 -20.650 21.903 1.00 96.75 496 LEU A N 1
ATOM 3978 C CA . LEU A 1 496 ? -14.863 -20.773 21.133 1.00 96.75 496 LEU A CA 1
ATOM 3979 C C . LEU A 1 496 ? -13.902 -19.624 21.440 1.00 96.75 496 LEU A C 1
ATOM 3981 O O . LEU A 1 496 ? -12.733 -19.885 21.697 1.00 96.75 496 LEU A O 1
ATOM 3985 N N . LEU A 1 497 ? -14.384 -18.376 21.447 1.00 95.00 497 LEU A N 1
ATOM 3986 C CA . LEU A 1 497 ? -13.530 -17.216 21.706 1.00 95.00 497 LEU A CA 1
ATOM 3987 C C . LEU A 1 497 ? -13.176 -17.057 23.188 1.00 95.00 497 LEU A C 1
ATOM 3989 O O . LEU A 1 497 ? -12.033 -16.733 23.502 1.00 95.00 497 LEU A O 1
ATOM 3993 N N . THR A 1 498 ? -14.117 -17.262 24.111 1.00 94.38 498 THR A N 1
ATOM 3994 C CA . THR A 1 498 ? -13.840 -17.081 25.544 1.00 94.38 498 THR A CA 1
ATOM 3995 C C . THR A 1 498 ? -12.819 -18.097 26.042 1.00 94.38 498 THR A C 1
ATOM 3997 O O . THR A 1 498 ? -11.845 -17.713 26.690 1.00 94.38 498 THR A O 1
ATOM 4000 N N . GLU A 1 499 ? -12.987 -19.371 25.692 1.00 95.88 499 GLU A N 1
ATOM 4001 C CA . GLU A 1 499 ? -12.112 -20.447 26.153 1.00 95.88 499 GLU A CA 1
ATOM 4002 C C . GLU A 1 499 ? -10.747 -20.408 25.459 1.00 95.88 499 GLU A C 1
ATOM 4004 O O . GLU A 1 499 ? -9.725 -20.415 26.145 1.00 95.88 499 GLU A O 1
ATOM 4009 N N . SER A 1 500 ? -10.692 -20.264 24.126 1.00 94.12 500 SER A N 1
ATOM 4010 C CA . SER A 1 500 ? -9.411 -20.312 23.400 1.00 94.12 500 SER A CA 1
ATOM 4011 C C . SER A 1 500 ? -8.485 -19.144 23.733 1.00 94.12 500 SER A C 1
ATOM 4013 O O . SER A 1 500 ? -7.268 -19.234 23.588 1.00 94.12 500 SER A O 1
ATOM 4015 N N . PHE A 1 501 ? -9.042 -18.000 24.133 1.00 90.88 501 PHE A N 1
ATOM 4016 C CA . PHE A 1 501 ? -8.232 -16.865 24.559 1.00 90.88 501 PHE A CA 1
ATOM 4017 C C . PHE A 1 501 ? -7.877 -16.925 26.045 1.00 90.88 501 PHE A C 1
ATOM 4019 O O . PHE A 1 501 ? -6.880 -16.314 26.441 1.00 90.88 501 PHE A O 1
ATOM 4026 N N . ALA A 1 502 ? -8.656 -17.611 26.881 1.00 90.88 502 ALA A N 1
ATOM 4027 C CA . ALA A 1 502 ? -8.322 -17.829 28.288 1.00 90.88 502 ALA A CA 1
ATOM 4028 C C . ALA A 1 502 ? -7.231 -18.896 28.466 1.00 90.88 502 ALA A C 1
ATOM 4030 O O . ALA A 1 502 ? -6.405 -18.774 29.370 1.00 90.88 502 ALA A O 1
ATOM 4031 N N . ASP A 1 503 ? -7.205 -19.896 27.589 1.00 90.56 503 ASP A N 1
ATOM 4032 C CA . ASP A 1 503 ? -6.281 -21.020 27.669 1.00 90.56 503 ASP A CA 1
ATOM 4033 C C . ASP A 1 503 ? -4.878 -20.657 27.124 1.00 90.56 503 ASP A C 1
ATOM 4035 O O . ASP A 1 503 ? -4.740 -20.279 25.954 1.00 90.56 503 ASP A O 1
ATOM 4039 N N . PRO A 1 504 ? -3.808 -20.750 27.943 1.00 87.25 504 PRO A N 1
ATOM 4040 C CA . PRO A 1 504 ? -2.439 -20.492 27.498 1.00 87.25 504 PRO A CA 1
ATOM 4041 C C . PRO A 1 504 ? -1.896 -21.537 26.514 1.00 87.25 504 PRO A C 1
ATOM 4043 O O . PRO A 1 504 ? -0.851 -21.289 25.914 1.00 87.25 504 PRO A O 1
ATOM 4046 N N . HIS A 1 505 ? -2.566 -22.681 26.362 1.00 89.12 505 HIS A N 1
ATOM 4047 C CA . HIS A 1 505 ? -2.200 -23.736 25.424 1.00 89.12 505 HIS A CA 1
ATOM 4048 C C . HIS A 1 505 ? -2.333 -23.298 23.961 1.00 89.12 505 HIS A C 1
ATOM 4050 O O . HIS A 1 505 ? -1.556 -23.725 23.111 1.00 89.12 505 HIS A O 1
ATOM 4056 N N . PHE A 1 506 ? -3.278 -22.401 23.668 1.00 91.25 506 PHE A N 1
ATOM 4057 C CA . PHE A 1 506 ? -3.510 -21.931 22.310 1.00 91.25 506 PHE A CA 1
ATOM 4058 C C . PHE A 1 506 ? -2.407 -20.980 21.850 1.00 91.25 506 PHE A C 1
ATOM 4060 O O . PHE A 1 506 ? -2.074 -19.993 22.519 1.00 91.25 506 PHE A O 1
ATOM 4067 N N . SER A 1 507 ? -1.929 -21.201 20.625 1.00 87.00 507 SER A N 1
ATOM 4068 C CA . SER A 1 507 ? -1.070 -20.241 19.937 1.00 87.00 507 SER A CA 1
ATOM 4069 C C . SER A 1 507 ? -1.776 -18.887 19.826 1.00 87.00 507 SER A C 1
ATOM 4071 O O . SER A 1 507 ? -2.891 -18.780 19.302 1.00 87.00 507 SER A O 1
ATOM 4073 N N . LYS A 1 508 ? -1.129 -17.839 20.349 1.00 83.56 508 LYS A N 1
ATOM 4074 C CA . LYS A 1 508 ? -1.697 -16.486 20.413 1.00 83.56 508 LYS A CA 1
ATOM 4075 C C . LYS A 1 508 ? -1.740 -15.829 19.037 1.00 83.56 508 LYS A C 1
ATOM 4077 O O . LYS A 1 508 ? -0.824 -16.002 18.234 1.00 83.56 508 LYS A O 1
ATOM 4082 N N . CYS A 1 509 ? -2.758 -15.006 18.793 1.00 74.25 509 CYS A N 1
ATOM 4083 C CA . CYS A 1 509 ? -2.759 -14.125 17.624 1.00 74.25 509 CYS A CA 1
ATOM 4084 C C . CYS A 1 509 ? -1.564 -13.158 17.677 1.00 74.25 509 CYS A C 1
ATOM 4086 O O . CYS A 1 509 ? -1.303 -12.548 18.716 1.00 74.25 509 CYS A O 1
ATOM 4088 N N . SER A 1 510 ? -0.877 -12.971 16.545 1.00 66.69 510 SER A N 1
ATOM 4089 C CA . SER A 1 510 ? 0.066 -11.858 16.374 1.00 66.69 510 SER A CA 1
ATOM 4090 C C . SER A 1 510 ? -0.666 -10.511 16.449 1.00 66.69 510 SER A C 1
ATOM 4092 O O . SER A 1 510 ? -1.880 -10.468 16.260 1.00 66.69 510 SER A O 1
ATOM 4094 N N . CYS A 1 511 ? 0.055 -9.405 16.673 1.00 62.38 511 CYS A N 1
ATOM 4095 C CA . CYS A 1 511 ? -0.526 -8.051 16.710 1.00 62.38 511 CYS A CA 1
ATOM 4096 C C . CYS A 1 511 ? -1.366 -7.745 15.454 1.00 62.38 511 CYS A C 1
ATOM 4098 O O . CYS A 1 511 ? -2.536 -7.386 15.557 1.00 62.38 511 CYS A O 1
ATOM 4100 N N . MET A 1 512 ? -0.820 -8.020 14.263 1.00 65.12 512 MET A N 1
ATOM 4101 C CA . MET A 1 512 ? -1.548 -7.893 12.993 1.00 65.12 512 MET A CA 1
ATOM 4102 C C . MET A 1 512 ? -2.842 -8.727 12.970 1.00 65.12 512 MET A C 1
ATOM 4104 O O . MET A 1 512 ? -3.868 -8.284 12.455 1.00 65.12 512 MET A O 1
ATOM 4108 N N . MET A 1 513 ? -2.819 -9.917 13.573 1.00 69.31 513 MET A N 1
ATOM 4109 C CA . MET A 1 513 ? -3.942 -10.849 13.561 1.00 69.31 513 MET A CA 1
ATOM 4110 C C . MET A 1 513 ? -4.934 -10.657 14.721 1.00 69.31 513 MET A C 1
ATOM 4112 O O . MET A 1 513 ? -6.056 -11.167 14.662 1.00 69.31 513 MET A O 1
ATOM 4116 N N . GLN A 1 514 ? -4.592 -9.866 15.746 1.00 69.12 514 GLN A N 1
ATOM 4117 C CA . GLN A 1 514 ? -5.549 -9.422 16.768 1.00 69.12 514 GLN A CA 1
ATOM 4118 C C . GLN A 1 514 ? -6.730 -8.672 16.139 1.00 69.12 514 GLN A C 1
ATOM 4120 O O . GLN A 1 514 ? -7.838 -8.738 16.661 1.00 69.12 514 GLN A O 1
ATOM 4125 N N . PHE A 1 515 ? -6.538 -8.052 14.972 1.00 72.94 515 PHE A N 1
ATOM 4126 C CA . PHE A 1 515 ? -7.620 -7.431 14.213 1.00 72.94 515 PHE A CA 1
ATOM 4127 C C . PHE A 1 515 ? -8.703 -8.427 13.762 1.00 72.94 515 PHE A C 1
ATOM 4129 O O . PHE A 1 515 ? -9.888 -8.110 13.768 1.00 72.94 515 PHE A O 1
ATOM 4136 N N . CYS A 1 516 ? -8.334 -9.672 13.446 1.00 74.88 516 CYS A N 1
ATOM 4137 C CA . CYS A 1 516 ? -9.327 -10.703 13.141 1.00 74.88 516 CYS A CA 1
ATOM 4138 C C . CYS A 1 516 ? -10.084 -11.130 14.406 1.00 74.88 516 CYS A C 1
ATOM 4140 O O . CYS A 1 516 ? -11.304 -11.266 14.379 1.00 74.88 516 CYS A O 1
ATOM 4142 N N . ALA A 1 517 ? -9.392 -11.263 15.542 1.00 77.81 517 ALA A N 1
ATOM 4143 C CA . ALA A 1 517 ? -10.054 -11.518 16.823 1.00 77.81 517 ALA A CA 1
ATOM 4144 C C . ALA A 1 517 ? -11.072 -10.415 17.159 1.00 77.81 517 ALA A C 1
ATOM 4146 O O . ALA A 1 517 ? -12.190 -10.702 17.580 1.00 77.81 517 ALA A O 1
ATOM 4147 N N . LEU A 1 518 ? -10.718 -9.164 16.878 1.00 79.94 518 LEU A N 1
ATOM 4148 C CA . LEU A 1 518 ? -11.578 -8.003 17.065 1.00 79.94 518 LEU A CA 1
ATOM 4149 C C . LEU A 1 518 ? -12.839 -8.006 16.219 1.00 79.94 518 LEU A C 1
ATOM 4151 O O . LEU A 1 518 ? -13.884 -7.579 16.687 1.00 79.94 518 LEU A O 1
ATOM 4155 N N . TRP A 1 519 ? -12.789 -8.547 15.009 1.00 84.44 519 TRP A N 1
ATOM 4156 C CA . TRP A 1 519 ? -13.995 -8.743 14.207 1.00 84.44 519 TRP A CA 1
ATOM 4157 C C . TRP A 1 519 ? -14.822 -9.950 14.634 1.00 84.44 519 TRP A C 1
ATOM 4159 O O . TRP A 1 519 ? -16.033 -9.972 14.415 1.00 84.44 519 TRP A O 1
ATOM 4169 N N . ALA A 1 520 ? -14.189 -10.953 15.238 1.00 91.62 520 ALA A N 1
ATOM 4170 C CA . ALA A 1 520 ? -14.869 -12.139 15.737 1.00 91.62 520 ALA A CA 1
ATOM 4171 C C . ALA A 1 520 ? -15.674 -11.846 17.015 1.00 91.62 520 ALA A C 1
ATOM 4173 O O . ALA A 1 520 ? -16.808 -12.307 17.141 1.00 91.62 520 ALA A O 1
ATOM 4174 N N . LEU A 1 521 ? -15.119 -11.062 17.946 1.00 92.19 521 LEU A N 1
ATOM 4175 C CA . LEU A 1 521 ? -15.725 -10.786 19.257 1.00 92.19 521 LEU A CA 1
ATOM 4176 C C . LEU A 1 521 ? -17.158 -10.205 19.172 1.00 92.19 521 LEU A C 1
ATOM 4178 O O . LEU A 1 521 ? -18.051 -10.763 19.810 1.00 92.19 521 LEU A O 1
ATOM 4182 N N . PRO A 1 522 ? -17.457 -9.179 18.347 1.00 91.44 522 PRO A N 1
ATOM 4183 C CA . PRO A 1 522 ? -18.811 -8.642 18.197 1.00 91.44 522 PRO A CA 1
ATOM 4184 C C . PRO A 1 522 ? -19.805 -9.665 17.638 1.00 91.44 522 PRO A C 1
ATOM 4186 O O . PRO A 1 522 ? -20.995 -9.595 17.938 1.00 91.44 522 PRO A O 1
ATOM 4189 N N . LEU A 1 523 ? -19.332 -10.613 16.820 1.00 93.81 523 LEU A N 1
ATOM 4190 C CA . LEU A 1 523 ? -20.149 -11.686 16.242 1.00 93.81 523 LEU A CA 1
ATOM 4191 C C . LEU A 1 523 ? -20.455 -12.804 17.248 1.00 93.81 523 LEU A C 1
ATOM 4193 O O . LEU A 1 523 ? -21.361 -13.607 17.001 1.00 93.81 523 LEU A O 1
ATOM 4197 N N . ALA A 1 524 ? -19.695 -12.867 18.344 1.00 94.25 524 ALA A N 1
ATOM 4198 C CA . ALA A 1 524 ? -19.892 -13.788 19.457 1.00 94.25 524 ALA A CA 1
ATOM 4199 C C . ALA A 1 524 ? -20.812 -13.226 20.555 1.00 94.25 524 ALA A C 1
ATOM 4201 O O . ALA A 1 524 ? -21.310 -13.996 21.370 1.00 94.25 524 ALA A O 1
ATOM 4202 N N . GLY A 1 525 ? -21.083 -11.917 20.545 1.00 93.62 525 GLY A N 1
ATOM 4203 C CA . GLY A 1 525 ? -22.037 -11.257 21.435 1.00 93.62 525 GLY A CA 1
ATOM 4204 C C . GLY A 1 525 ? -21.450 -10.036 22.138 1.00 93.62 525 GLY A C 1
ATOM 4205 O O . GLY A 1 525 ? -20.235 -9.891 22.262 1.00 93.62 525 GLY A O 1
ATOM 4206 N N . ASP A 1 526 ? -22.326 -9.145 22.604 1.00 92.00 526 ASP A N 1
ATOM 4207 C CA . ASP A 1 526 ? -21.899 -7.897 23.245 1.00 92.00 526 ASP A CA 1
ATOM 4208 C C . ASP A 1 526 ? -21.197 -8.149 24.585 1.00 92.00 526 ASP A C 1
ATOM 4210 O O . ASP A 1 526 ? -20.142 -7.572 24.825 1.00 92.00 526 ASP A O 1
ATOM 4214 N N . GLU A 1 527 ? -21.698 -9.086 25.393 1.00 92.06 527 GLU A N 1
ATOM 4215 C CA . GLU A 1 527 ? -21.075 -9.476 26.666 1.00 92.06 527 GLU A CA 1
ATOM 4216 C C . GLU A 1 527 ? -19.652 -10.022 26.474 1.00 92.06 527 GLU A C 1
ATOM 4218 O O . GLU A 1 527 ? -18.735 -9.648 27.206 1.00 92.06 527 GLU A O 1
ATOM 4223 N N . VAL A 1 528 ? -19.449 -10.862 25.450 1.00 93.06 528 VAL A N 1
ATOM 4224 C CA . VAL A 1 528 ? -18.131 -11.420 25.107 1.00 93.06 528 VAL A CA 1
ATOM 4225 C C . VAL A 1 528 ? -17.187 -10.308 24.666 1.00 93.06 528 VAL A C 1
ATOM 4227 O O . VAL A 1 528 ? -16.047 -10.245 25.112 1.00 93.06 528 VAL A O 1
ATOM 4230 N N . TYR A 1 529 ? -17.641 -9.398 23.808 1.00 92.75 529 TYR A N 1
ATOM 4231 C CA . TYR A 1 529 ? -16.812 -8.273 23.392 1.00 92.75 529 TYR A CA 1
ATOM 4232 C C . TYR A 1 529 ? -16.393 -7.404 24.590 1.00 92.75 529 TYR A C 1
ATOM 4234 O O . TYR A 1 529 ? -15.210 -7.098 24.765 1.00 92.75 529 TYR A O 1
ATOM 4242 N N . GLU A 1 530 ? -17.348 -7.024 25.440 1.00 91.31 530 GLU A N 1
ATOM 4243 C CA . GLU A 1 530 ? -17.099 -6.128 26.569 1.00 91.31 530 GLU A CA 1
ATOM 4244 C C . GLU A 1 530 ? -16.195 -6.764 27.630 1.00 91.31 530 GLU A C 1
ATOM 4246 O O . GLU A 1 530 ? -15.314 -6.083 28.161 1.00 91.31 530 GLU A O 1
ATOM 4251 N N . SER A 1 531 ? -16.306 -8.076 27.874 1.00 90.62 531 SER A N 1
ATOM 4252 C CA . SER A 1 531 ? -15.403 -8.777 28.796 1.00 90.62 531 SER A CA 1
ATOM 4253 C C . SER A 1 531 ? -13.952 -8.794 28.304 1.00 90.62 531 SER A C 1
ATOM 4255 O O . SER A 1 531 ? -13.020 -8.845 29.107 1.00 90.62 531 SER A O 1
ATOM 4257 N N . PHE A 1 532 ? -13.738 -8.744 26.986 1.00 88.50 532 PHE A N 1
ATOM 4258 C CA . PHE A 1 532 ? -12.408 -8.716 26.378 1.00 88.50 532 PHE A CA 1
ATOM 4259 C C . PHE A 1 532 ? -11.808 -7.315 26.288 1.00 88.50 532 PHE A C 1
ATOM 4261 O O . PHE A 1 532 ? -10.584 -7.195 26.228 1.00 88.50 532 PHE A O 1
ATOM 4268 N N . TRP A 1 533 ? -12.624 -6.260 26.319 1.00 85.88 533 TRP A N 1
ATOM 4269 C CA . TRP A 1 533 ? -12.186 -4.878 26.117 1.00 85.88 533 TRP A CA 1
ATOM 4270 C C . TRP A 1 533 ? -10.989 -4.449 26.988 1.00 85.88 533 TRP A C 1
ATOM 4272 O O . TRP A 1 533 ? -10.035 -3.877 26.446 1.00 85.88 533 TRP A O 1
ATOM 4282 N N . PRO A 1 534 ? -10.937 -4.748 28.306 1.00 83.31 534 PRO A N 1
ATOM 4283 C CA . PRO A 1 534 ? -9.780 -4.386 29.116 1.00 83.31 534 PRO A CA 1
ATOM 4284 C C . PRO A 1 534 ? -8.504 -5.089 28.657 1.00 83.31 534 PRO A C 1
ATOM 4286 O O . PRO A 1 534 ? -7.473 -4.428 28.559 1.00 83.31 534 PRO A O 1
ATOM 4289 N N . ARG A 1 535 ? -8.586 -6.391 28.357 1.00 81.38 535 ARG A N 1
ATOM 4290 C CA . ARG A 1 535 ? -7.449 -7.223 27.940 1.00 81.38 535 ARG A CA 1
ATOM 4291 C C . ARG A 1 535 ? -6.973 -6.876 26.537 1.00 81.38 535 ARG A C 1
ATOM 4293 O O . ARG A 1 535 ? -5.777 -6.899 26.269 1.00 81.38 535 ARG A O 1
ATOM 4300 N N . LEU A 1 536 ? -7.905 -6.540 25.651 1.00 75.25 536 LEU A N 1
ATOM 4301 C CA . LEU A 1 536 ? -7.611 -6.105 24.298 1.00 75.25 536 LEU A CA 1
ATOM 4302 C C . LEU A 1 536 ? -6.636 -4.927 24.320 1.00 75.25 536 LEU A C 1
ATOM 4304 O O . LEU A 1 536 ? -5.608 -4.949 23.659 1.00 75.25 536 LEU A O 1
ATOM 4308 N N . LEU A 1 537 ? -6.924 -3.917 25.139 1.00 79.12 537 LEU A N 1
ATOM 4309 C CA . LEU A 1 537 ? -6.140 -2.687 25.175 1.00 79.12 537 LEU A CA 1
ATOM 4310 C C . LEU A 1 537 ? -4.810 -2.809 25.943 1.00 79.12 537 LEU A C 1
ATOM 4312 O O . LEU A 1 537 ? -4.073 -1.823 26.019 1.00 79.12 537 LEU A O 1
ATOM 4316 N N . ASP A 1 538 ? -4.479 -3.976 26.506 1.00 81.75 538 ASP A N 1
ATOM 4317 C CA . ASP A 1 538 ? -3.287 -4.152 27.342 1.00 81.75 538 ASP A CA 1
ATOM 4318 C C . ASP A 1 538 ? -1.980 -3.982 26.571 1.00 81.75 538 ASP A C 1
ATOM 4320 O O . ASP A 1 538 ? -1.065 -3.342 27.092 1.00 81.75 538 ASP A O 1
ATOM 4324 N N . SER A 1 539 ? -1.881 -4.486 25.336 1.00 79.44 539 SER A N 1
ATOM 4325 C CA . SER A 1 539 ? -0.666 -4.303 24.526 1.00 79.44 539 SER A CA 1
ATOM 4326 C C . SER A 1 539 ? -0.395 -2.811 24.285 1.00 79.44 539 SER A C 1
ATOM 4328 O O . SER A 1 539 ? 0.716 -2.341 24.518 1.00 79.44 539 SER A O 1
ATOM 4330 N N . TRP A 1 540 ? -1.426 -2.014 23.981 1.00 82.94 540 TRP A N 1
ATOM 4331 C CA . TRP A 1 540 ? -1.298 -0.555 23.857 1.00 82.94 540 TRP A CA 1
ATOM 4332 C C . TRP A 1 540 ? -0.976 0.142 25.182 1.00 82.94 540 TRP A C 1
ATOM 4334 O O . TRP A 1 540 ? -0.221 1.112 25.195 1.00 82.94 540 TRP A O 1
ATOM 4344 N N . ARG A 1 541 ? -1.505 -0.333 26.320 1.00 84.31 541 ARG A N 1
ATOM 4345 C CA . ARG A 1 541 ? -1.122 0.199 27.644 1.00 84.31 541 ARG A CA 1
ATOM 4346 C C . ARG A 1 541 ? 0.361 -0.043 27.937 1.00 84.31 541 ARG A C 1
ATOM 4348 O O . ARG A 1 541 ? 1.015 0.864 28.443 1.00 84.31 541 ARG A O 1
ATOM 4355 N N . LYS A 1 542 ? 0.888 -1.224 27.601 1.00 84.31 542 LYS A N 1
ATOM 4356 C CA . LYS A 1 542 ? 2.312 -1.561 27.767 1.00 84.31 542 LYS A CA 1
ATOM 4357 C C . LYS A 1 542 ? 3.205 -0.702 26.872 1.00 84.31 542 LYS A C 1
ATOM 4359 O O . LYS A 1 542 ? 4.168 -0.132 27.371 1.00 84.31 542 LYS A O 1
ATOM 4364 N N . MET A 1 543 ? 2.837 -0.527 25.601 1.00 84.44 543 MET A N 1
ATOM 4365 C CA . MET A 1 543 ? 3.535 0.381 24.680 1.00 84.44 543 MET A CA 1
ATOM 4366 C C . MET A 1 543 ? 3.610 1.813 25.231 1.00 84.44 543 MET A C 1
ATOM 4368 O O . MET A 1 543 ? 4.673 2.430 25.234 1.00 84.44 543 MET A O 1
ATOM 4372 N N . LEU A 1 544 ? 2.497 2.330 25.764 1.00 85.12 544 LEU A N 1
ATOM 4373 C CA . LEU A 1 544 ? 2.469 3.655 26.390 1.00 85.12 544 LEU A CA 1
ATOM 4374 C C . LEU A 1 544 ? 3.342 3.733 27.649 1.00 85.12 544 LEU A C 1
ATOM 4376 O O . LEU A 1 544 ? 4.006 4.743 27.861 1.00 85.12 544 LEU A O 1
ATOM 4380 N N . ALA A 1 545 ? 3.369 2.678 28.469 1.00 85.88 545 ALA A N 1
ATOM 4381 C CA . ALA A 1 545 ? 4.233 2.611 29.649 1.00 85.88 545 ALA A CA 1
ATOM 4382 C C . ALA A 1 545 ? 5.732 2.629 29.289 1.00 85.88 545 ALA A C 1
ATOM 4384 O O . ALA A 1 545 ? 6.544 3.095 30.084 1.00 85.88 545 ALA A O 1
ATOM 4385 N N . ASN A 1 546 ? 6.083 2.203 28.072 1.00 84.69 546 ASN A N 1
ATOM 4386 C CA . ASN A 1 546 ? 7.433 2.302 27.513 1.00 84.69 546 ASN A CA 1
ATOM 4387 C C . ASN A 1 546 ? 7.742 3.681 26.895 1.00 84.69 546 ASN A C 1
ATOM 4389 O O . ASN A 1 546 ? 8.775 3.844 26.251 1.00 84.69 546 ASN A O 1
ATOM 4393 N N . ASN A 1 547 ? 6.880 4.686 27.093 1.00 85.12 547 ASN A N 1
ATOM 4394 C CA . ASN A 1 547 ? 6.999 6.039 26.533 1.00 85.12 547 ASN A CA 1
ATOM 4395 C C . ASN A 1 547 ? 6.997 6.093 24.996 1.00 85.12 547 ASN A C 1
ATOM 4397 O O . ASN A 1 547 ? 7.497 7.056 24.407 1.00 85.12 547 ASN A O 1
ATOM 4401 N N . LEU A 1 548 ? 6.417 5.088 24.333 1.00 83.44 548 LEU A N 1
ATOM 4402 C CA . LEU A 1 548 ? 6.286 5.114 22.883 1.00 83.44 548 LEU A CA 1
ATOM 4403 C C . LEU A 1 548 ? 5.333 6.230 22.443 1.00 83.44 548 LEU A C 1
ATOM 4405 O O . LEU A 1 548 ? 4.247 6.425 22.994 1.00 83.44 548 LEU A O 1
ATOM 4409 N N . THR A 1 549 ? 5.756 6.968 21.417 1.00 84.25 549 THR A N 1
ATOM 4410 C CA . THR A 1 549 ? 4.972 8.055 20.813 1.00 84.25 549 THR A CA 1
ATOM 4411 C C . THR A 1 549 ? 4.317 7.646 19.491 1.00 84.25 549 THR A C 1
ATOM 4413 O O . THR A 1 549 ? 3.482 8.392 18.977 1.00 84.25 549 THR A O 1
ATOM 4416 N N . THR A 1 550 ? 4.629 6.451 18.991 1.00 88.00 550 THR A N 1
ATOM 4417 C CA . THR A 1 550 ? 4.009 5.732 17.866 1.00 88.00 550 THR A CA 1
ATOM 4418 C C . THR A 1 550 ? 3.820 4.262 18.252 1.00 88.00 550 THR A C 1
ATOM 4420 O O . THR A 1 550 ? 4.362 3.828 19.264 1.00 88.00 550 THR A O 1
ATOM 4423 N N . TRP A 1 551 ? 3.027 3.493 17.505 1.00 86.56 551 TRP A N 1
ATOM 4424 C CA . TRP A 1 551 ? 2.805 2.080 17.828 1.00 86.56 551 TRP A CA 1
ATOM 4425 C C . TRP A 1 551 ? 3.873 1.159 17.251 1.00 86.56 551 TRP A C 1
ATOM 4427 O O . TRP A 1 551 ? 4.186 1.266 16.070 1.00 86.56 551 TRP A O 1
ATOM 4437 N N . GLU A 1 552 ? 4.372 0.224 18.060 1.00 83.00 552 GLU A N 1
ATOM 4438 C CA . GLU A 1 552 ? 5.332 -0.797 17.628 1.00 83.00 552 GLU A CA 1
ATOM 4439 C C . GLU A 1 552 ? 4.651 -1.946 16.855 1.00 83.00 552 GLU A C 1
ATOM 4441 O O . GLU A 1 552 ? 3.441 -2.159 16.963 1.00 83.00 552 GLU A O 1
ATOM 4446 N N . GLU A 1 553 ? 5.417 -2.695 16.057 1.00 70.94 553 GLU A N 1
ATOM 4447 C CA . GLU A 1 553 ? 4.925 -3.807 15.223 1.00 70.94 553 GLU A CA 1
ATOM 4448 C C . GLU A 1 553 ? 4.357 -4.977 16.049 1.00 70.94 553 GLU A C 1
ATOM 4450 O O . GLU A 1 553 ? 3.301 -5.525 15.718 1.00 70.94 553 GLU A O 1
ATOM 4455 N N . VAL A 1 554 ? 5.065 -5.367 17.112 1.00 63.91 554 VAL A N 1
ATOM 4456 C CA . VAL A 1 554 ? 4.745 -6.499 17.993 1.00 63.91 554 VAL A CA 1
ATOM 4457 C C . VAL A 1 554 ? 5.340 -6.273 19.380 1.00 63.91 554 VAL A C 1
ATOM 4459 O O . VAL A 1 554 ? 6.488 -5.860 19.506 1.00 63.91 554 VAL A O 1
ATOM 4462 N N . ASP A 1 555 ? 4.599 -6.678 20.411 1.00 53.62 555 ASP A N 1
ATOM 4463 C CA . ASP A 1 555 ? 4.981 -6.576 21.827 1.00 53.62 555 ASP A CA 1
ATOM 4464 C C . ASP A 1 555 ? 6.021 -7.626 22.282 1.00 53.62 555 ASP A C 1
ATOM 4466 O O . ASP A 1 555 ? 6.461 -7.607 23.432 1.00 53.62 555 ASP A O 1
ATOM 4470 N N . VAL A 1 556 ? 6.424 -8.551 21.396 1.00 46.09 556 VAL A N 1
ATOM 4471 C CA . VAL A 1 556 ? 7.377 -9.645 21.697 1.00 46.09 556 VAL A CA 1
ATOM 4472 C C . VAL A 1 556 ? 8.732 -9.485 20.993 1.00 46.09 556 VAL A C 1
ATOM 4474 O O . VAL A 1 556 ? 9.757 -9.898 21.533 1.00 46.09 556 VAL A O 1
ATOM 4477 N N . ARG A 1 557 ? 8.771 -8.904 19.786 1.00 49.94 557 ARG A N 1
ATOM 4478 C CA . ARG A 1 557 ? 10.010 -8.632 19.033 1.00 49.94 557 ARG A CA 1
ATOM 4479 C C . ARG A 1 557 ? 9.977 -7.191 18.537 1.00 49.94 557 ARG A C 1
ATOM 4481 O O . ARG A 1 557 ? 9.477 -6.931 17.451 1.00 49.94 557 ARG A O 1
ATOM 4488 N N . GLN A 1 558 ? 10.508 -6.277 19.344 1.00 57.97 558 GLN A N 1
ATOM 4489 C CA . GLN A 1 558 ? 10.559 -4.838 19.067 1.00 57.97 558 GLN A CA 1
ATOM 4490 C C . GLN A 1 558 ? 11.513 -4.536 17.905 1.00 57.97 558 GLN A C 1
ATOM 4492 O O . GLN A 1 558 ? 12.679 -4.201 18.108 1.00 57.97 558 GLN A O 1
ATOM 4497 N N . ARG A 1 559 ? 11.049 -4.757 16.671 1.00 64.00 559 ARG A N 1
ATOM 4498 C CA . ARG A 1 559 ? 11.820 -4.443 15.466 1.00 64.00 559 ARG A CA 1
ATOM 4499 C C . ARG A 1 559 ? 11.502 -3.048 14.955 1.00 64.00 559 ARG A C 1
ATOM 4501 O O . ARG A 1 559 ? 12.443 -2.342 14.644 1.00 64.00 559 ARG A O 1
ATOM 4508 N N . SER A 1 560 ? 10.226 -2.663 14.876 1.00 72.56 560 SER A N 1
ATOM 4509 C CA . SER A 1 560 ? 9.801 -1.315 14.480 1.00 72.56 560 SER A CA 1
ATOM 4510 C C . SER A 1 560 ? 8.947 -0.663 15.561 1.00 72.56 560 SER A C 1
ATOM 4512 O O . SER A 1 560 ? 7.913 -1.218 15.927 1.00 72.56 560 SER A O 1
ATOM 4514 N N . ASP A 1 561 ? 9.331 0.543 15.984 1.00 84.50 561 ASP A N 1
ATOM 4515 C CA . ASP A 1 561 ? 8.610 1.366 16.971 1.00 84.50 561 ASP A CA 1
ATOM 4516 C C . ASP A 1 561 ? 7.521 2.254 16.332 1.00 84.50 561 ASP A C 1
ATOM 4518 O O . ASP A 1 561 ? 6.844 3.032 17.010 1.00 84.50 561 ASP A O 1
ATOM 4522 N N . CYS A 1 562 ? 7.350 2.168 15.009 1.00 86.62 562 CYS A N 1
ATOM 4523 C CA . CYS A 1 562 ? 6.293 2.842 14.263 1.00 86.62 562 CYS A CA 1
ATOM 4524 C C . CYS A 1 562 ? 5.779 1.915 13.157 1.00 86.62 562 CYS A C 1
ATOM 4526 O O . CYS A 1 562 ? 6.448 1.716 12.145 1.00 86.62 562 CYS A O 1
ATOM 4528 N N . HIS A 1 563 ? 4.605 1.325 13.364 1.00 88.00 563 HIS A N 1
ATOM 4529 C CA . HIS A 1 563 ? 4.017 0.353 12.457 1.00 88.00 563 HIS A CA 1
ATOM 4530 C C . HIS A 1 563 ? 2.518 0.598 12.268 1.00 88.00 563 HIS A C 1
ATOM 4532 O O . HIS A 1 563 ? 1.728 0.589 13.218 1.00 88.00 563 HIS A O 1
ATOM 4538 N N . ALA A 1 564 ? 2.107 0.797 11.018 1.00 83.56 564 ALA A N 1
ATOM 4539 C CA . ALA A 1 564 ? 0.778 1.297 10.676 1.00 83.56 564 ALA A CA 1
ATOM 4540 C C . ALA A 1 564 ? -0.352 0.380 11.165 1.00 83.56 564 ALA A C 1
ATOM 4542 O O . ALA A 1 564 ? -1.346 0.850 11.730 1.00 83.56 564 ALA A O 1
ATOM 4543 N N . TRP A 1 565 ? -0.175 -0.938 10.991 1.00 85.69 565 TRP A N 1
ATOM 4544 C CA . TRP A 1 565 ? -1.188 -1.937 11.351 1.00 85.69 565 TRP A CA 1
ATOM 4545 C C . TRP A 1 565 ? -1.528 -1.963 12.843 1.00 85.69 565 TRP A C 1
ATOM 4547 O O . TRP A 1 565 ? -2.579 -2.476 13.206 1.00 85.69 565 TRP A O 1
ATOM 4557 N N . SER A 1 566 ? -0.689 -1.376 13.704 1.00 86.38 566 SER A N 1
ATOM 4558 C CA . SER A 1 566 ? -0.886 -1.373 15.158 1.00 86.38 566 SER A CA 1
ATOM 4559 C C . SER A 1 566 ? -1.820 -0.247 15.609 1.00 86.38 566 SER A C 1
ATOM 4561 O O . SER A 1 566 ? -2.168 -0.150 16.783 1.00 86.38 566 SER A O 1
ATOM 4563 N N . SER A 1 567 ? -2.299 0.584 14.676 1.00 87.88 567 SER A N 1
ATOM 4564 C CA . SER A 1 567 ? -3.265 1.669 14.918 1.00 87.88 567 SER A CA 1
ATOM 4565 C C . SER A 1 567 ? -4.721 1.193 15.006 1.00 87.88 567 SER A C 1
ATOM 4567 O O . SER A 1 567 ? -5.651 1.978 14.825 1.00 87.88 567 SER A O 1
ATOM 4569 N N . VAL A 1 568 ? -4.919 -0.080 15.350 1.00 86.75 568 VAL A N 1
ATOM 4570 C CA . VAL A 1 568 ? -6.213 -0.726 15.608 1.00 86.75 568 VAL A CA 1
ATOM 4571 C C . VAL A 1 568 ? -7.155 0.083 16.509 1.00 86.75 568 VAL A C 1
ATOM 4573 O O . VAL A 1 568 ? -8.348 0.098 16.197 1.00 86.75 568 VAL A O 1
ATOM 4576 N N . PRO A 1 569 ? -6.697 0.805 17.563 1.00 87.00 569 PRO A N 1
ATOM 4577 C CA . PRO A 1 569 ? -7.604 1.592 18.392 1.00 87.00 569 PRO A CA 1
ATOM 4578 C C . PRO A 1 569 ? -8.486 2.554 17.589 1.00 87.00 569 PRO A C 1
ATOM 4580 O O . PRO A 1 569 ? -9.623 2.781 17.981 1.00 87.00 569 PRO A O 1
ATOM 4583 N N . ILE A 1 570 ? -8.017 3.069 16.445 1.00 88.06 570 ILE A N 1
ATOM 4584 C CA . ILE A 1 570 ? -8.822 3.925 15.559 1.00 88.06 570 ILE A CA 1
ATOM 4585 C C . ILE A 1 570 ? -10.102 3.208 15.132 1.00 88.06 570 ILE A C 1
ATOM 4587 O O . ILE A 1 570 ? -11.198 3.743 15.291 1.00 88.06 570 ILE A O 1
ATOM 4591 N N . TYR A 1 571 ? -9.966 1.982 14.628 1.00 89.44 571 TYR A N 1
ATOM 4592 C CA . TYR A 1 571 ? -11.098 1.198 14.154 1.00 89.44 571 TYR A CA 1
ATOM 4593 C C . TYR A 1 571 ? -12.060 0.859 15.288 1.00 89.44 571 TYR A C 1
ATOM 4595 O O . TYR A 1 571 ? -13.262 1.082 15.158 1.00 89.44 571 TYR A O 1
ATOM 4603 N N . GLU A 1 572 ? -11.539 0.387 16.418 1.00 87.94 572 GLU A N 1
ATOM 4604 C CA . GLU A 1 572 ? -12.352 -0.023 17.565 1.00 87.94 572 GLU A CA 1
ATOM 4605 C C . GLU A 1 572 ? -13.102 1.160 18.187 1.00 87.94 572 GLU A C 1
ATOM 4607 O O . GLU A 1 572 ? -14.301 1.077 18.467 1.00 87.94 572 GLU A O 1
ATOM 4612 N N . TYR A 1 573 ? -12.437 2.310 18.342 1.00 88.56 573 TYR A N 1
ATOM 4613 C CA . TYR A 1 573 ? -13.085 3.514 18.853 1.00 88.56 573 TYR A CA 1
ATOM 4614 C C . TYR A 1 573 ? -14.202 3.995 17.924 1.00 88.56 573 TYR A C 1
ATOM 4616 O O . TYR A 1 573 ? -15.276 4.358 18.399 1.00 88.56 573 TYR A O 1
ATOM 4624 N N . CYS A 1 574 ? -13.989 3.970 16.610 1.00 91.50 574 CYS A N 1
ATOM 4625 C CA . CYS A 1 574 ? -14.980 4.434 15.645 1.00 91.50 574 CYS A CA 1
ATOM 4626 C C . CYS A 1 574 ? -16.150 3.451 15.450 1.00 91.50 574 CYS A C 1
ATOM 4628 O O . CYS A 1 574 ? -17.306 3.871 15.375 1.00 91.50 574 CYS A O 1
ATOM 4630 N N . THR A 1 575 ? -15.871 2.149 15.364 1.00 91.31 575 THR A N 1
ATOM 4631 C CA . THR A 1 575 ? -16.849 1.143 14.910 1.00 91.31 575 THR A CA 1
ATOM 4632 C C . THR A 1 575 ? -17.540 0.382 16.036 1.00 91.31 575 THR A C 1
ATOM 4634 O O . THR A 1 575 ? -18.692 -0.032 15.869 1.00 91.31 575 THR A O 1
ATOM 4637 N N . GLU A 1 576 ? -16.878 0.214 17.180 1.00 90.31 576 GLU A N 1
ATOM 4638 C CA . GLU A 1 576 ? -17.403 -0.518 18.336 1.00 90.31 576 GLU A CA 1
ATOM 4639 C C . GLU A 1 576 ? -17.801 0.445 19.454 1.00 90.31 576 GLU A C 1
ATOM 4641 O O . GLU A 1 576 ? -18.941 0.409 19.910 1.00 90.31 576 GLU A O 1
ATOM 4646 N N . LEU A 1 577 ? -16.911 1.356 19.866 1.00 89.25 577 LEU A N 1
ATOM 4647 C CA . LEU A 1 577 ? -17.217 2.281 20.961 1.00 89.25 577 LEU A CA 1
ATOM 4648 C C . LEU A 1 577 ? -18.221 3.363 20.530 1.00 89.25 577 LEU A C 1
ATOM 4650 O O . LEU A 1 577 ? -19.300 3.485 21.110 1.00 89.25 577 LEU A O 1
ATOM 4654 N N . ALA A 1 578 ? -17.883 4.138 19.496 1.00 91.50 578 ALA A N 1
ATOM 4655 C CA . ALA A 1 578 ? -18.779 5.140 18.922 1.00 91.50 578 ALA A CA 1
ATOM 4656 C C . ALA A 1 578 ? -19.893 4.497 18.081 1.00 91.50 578 ALA A C 1
ATOM 4658 O O . ALA A 1 578 ? -20.985 5.051 17.976 1.00 91.50 578 ALA A O 1
ATOM 4659 N N . GLY A 1 579 ? -19.638 3.304 17.537 1.00 93.06 579 GLY A N 1
ATOM 4660 C CA . GLY A 1 579 ? -20.676 2.428 17.008 1.00 93.06 579 GLY A CA 1
ATOM 4661 C C . GLY A 1 579 ? -21.078 2.666 15.556 1.00 93.06 579 GLY A C 1
ATOM 4662 O O . GLY A 1 579 ? -22.180 2.262 15.199 1.00 93.06 579 GLY A O 1
ATOM 4663 N N . ILE A 1 580 ? -20.257 3.313 14.718 1.00 94.12 580 ILE A N 1
ATOM 4664 C CA . ILE A 1 580 ? -20.587 3.537 13.297 1.00 94.12 580 ILE A CA 1
ATOM 4665 C C . ILE A 1 580 ? -19.957 2.481 12.404 1.00 94.12 580 ILE A C 1
ATOM 4667 O O . ILE A 1 580 ? -18.736 2.346 12.350 1.00 94.12 580 ILE A O 1
ATOM 4671 N N . ARG A 1 581 ? -20.789 1.781 11.626 1.00 94.06 581 ARG A N 1
ATOM 4672 C CA . ARG A 1 581 ? -20.330 0.860 10.575 1.00 94.06 581 ARG A CA 1
ATOM 4673 C C . ARG A 1 581 ? -21.127 1.024 9.292 1.00 94.06 581 ARG A C 1
ATOM 4675 O O . ARG A 1 581 ? -22.353 0.942 9.344 1.00 94.06 581 ARG A O 1
ATOM 4682 N N . PRO A 1 582 ? -20.480 1.181 8.131 1.00 94.25 582 PRO A N 1
ATOM 4683 C CA . PRO A 1 582 ? -21.162 1.059 6.849 1.00 94.25 582 PRO A CA 1
ATOM 4684 C C . PRO A 1 582 ? -21.786 -0.332 6.674 1.00 94.25 582 PRO A C 1
ATOM 4686 O O . PRO A 1 582 ? -21.144 -1.347 6.933 1.00 94.25 582 PRO A O 1
ATOM 4689 N N . ILE A 1 583 ? -23.038 -0.380 6.215 1.00 95.25 583 ILE A N 1
ATOM 4690 C CA . ILE A 1 583 ? -23.768 -1.628 5.912 1.00 95.25 583 ILE A CA 1
ATOM 4691 C C . ILE A 1 583 ? -24.340 -1.658 4.488 1.00 95.25 583 ILE A C 1
ATOM 4693 O O . ILE A 1 583 ? -24.962 -2.641 4.092 1.00 95.25 583 ILE A O 1
ATOM 4697 N N . ALA A 1 584 ? -24.142 -0.590 3.713 1.00 95.19 584 ALA A N 1
ATOM 4698 C CA . ALA A 1 584 ? -24.482 -0.530 2.296 1.00 95.19 584 ALA A CA 1
ATOM 4699 C C . ALA A 1 584 ? -23.408 0.247 1.512 1.00 95.19 584 ALA A C 1
ATOM 4701 O O . ALA A 1 584 ? -22.779 1.135 2.095 1.00 95.19 584 ALA A O 1
ATOM 4702 N N . PRO A 1 585 ? -23.207 -0.058 0.212 1.00 96.12 585 PRO A N 1
ATOM 4703 C CA . PRO A 1 585 ? -22.179 0.569 -0.619 1.00 96.12 585 PRO A CA 1
ATOM 4704 C C . PRO A 1 585 ? -22.194 2.097 -0.588 1.00 96.12 585 PRO A C 1
ATOM 4706 O O . PRO A 1 585 ? -23.263 2.712 -0.550 1.00 96.12 585 PRO A O 1
ATOM 4709 N N . GLY A 1 586 ? -21.005 2.699 -0.622 1.00 95.69 586 GLY A N 1
ATOM 4710 C CA . GLY A 1 586 ? -20.826 4.151 -0.525 1.00 95.69 586 GLY A CA 1
ATOM 4711 C C . GLY A 1 586 ? -21.207 4.731 0.829 1.00 95.69 586 GLY A C 1
ATOM 4712 O O . GLY A 1 586 ? -21.534 5.911 0.907 1.00 95.69 586 GLY A O 1
ATOM 4713 N N . SER A 1 587 ? -21.236 3.897 1.874 1.00 95.94 587 SER A N 1
ATOM 4714 C CA . SER A 1 587 ? -21.749 4.264 3.196 1.00 95.94 587 SER A CA 1
ATOM 4715 C C . SER A 1 587 ? -23.161 4.868 3.149 1.00 95.94 587 SER A C 1
ATOM 4717 O O . SER A 1 587 ? -23.535 5.668 4.002 1.00 95.94 587 SER A O 1
ATOM 4719 N N . THR A 1 588 ? -23.976 4.474 2.160 1.00 94.62 588 THR A N 1
ATOM 4720 C CA . THR A 1 588 ? -25.354 4.977 1.975 1.00 94.62 588 THR A CA 1
ATOM 4721 C C . THR A 1 588 ? -26.297 4.566 3.104 1.00 94.62 588 THR A C 1
ATOM 4723 O O . THR A 1 588 ? -27.331 5.197 3.319 1.00 94.62 588 THR A O 1
ATOM 4726 N N . LYS A 1 589 ? -25.940 3.508 3.837 1.00 95.50 589 LYS A N 1
ATOM 4727 C CA . LYS A 1 589 ? -26.556 3.115 5.103 1.00 95.50 589 LYS A CA 1
ATOM 4728 C C . LYS A 1 589 ? -25.459 2.777 6.097 1.00 95.50 589 LYS A C 1
ATOM 4730 O O . LYS A 1 589 ? -24.509 2.068 5.756 1.00 95.50 589 LYS A O 1
ATOM 4735 N N . VAL A 1 590 ? -25.643 3.230 7.330 1.00 95.19 590 VAL A N 1
ATOM 4736 C CA . VAL A 1 590 ? -24.772 2.909 8.459 1.00 95.19 590 VAL A CA 1
ATOM 4737 C C . VAL A 1 590 ? -25.578 2.224 9.556 1.00 95.19 590 VAL A C 1
ATOM 4739 O O . VAL A 1 590 ? -26.731 2.572 9.806 1.00 95.19 590 VAL A O 1
ATOM 4742 N N . LEU A 1 591 ? -24.970 1.236 10.201 1.00 95.44 591 LEU A N 1
ATOM 4743 C CA . LEU A 1 591 ? -25.391 0.743 11.500 1.00 95.44 591 LEU A CA 1
ATOM 4744 C C . LEU A 1 591 ? -24.844 1.698 12.561 1.00 95.44 591 LEU A C 1
ATOM 4746 O O . LEU A 1 591 ? -23.648 1.991 12.559 1.00 95.44 591 LEU A O 1
ATOM 4750 N N . PHE A 1 592 ? -25.721 2.143 13.458 1.00 95.88 592 PHE A N 1
ATOM 4751 C CA . PHE A 1 592 ? -25.356 2.870 14.667 1.00 95.88 592 PHE A CA 1
ATOM 4752 C C . PHE A 1 592 ? -25.639 1.987 15.886 1.00 95.88 592 PHE A C 1
ATOM 4754 O O . PHE A 1 592 ? -26.796 1.764 16.241 1.00 95.88 592 PHE A O 1
ATOM 4761 N N . LYS A 1 593 ? -24.580 1.436 16.484 1.00 94.94 593 LYS A N 1
ATOM 4762 C CA . LYS A 1 593 ? -24.635 0.543 17.649 1.00 94.94 593 LYS A CA 1
ATOM 4763 C C . LYS A 1 593 ? -23.492 0.881 18.625 1.00 94.94 593 LYS A C 1
ATOM 4765 O O . LYS A 1 593 ? -22.472 0.192 18.606 1.00 94.94 593 LYS A O 1
ATOM 4770 N N . PRO A 1 594 ? -23.609 1.960 19.422 1.00 93.12 594 PRO A N 1
ATOM 4771 C CA . PRO A 1 594 ? -22.581 2.338 20.390 1.00 93.12 594 PRO A CA 1
ATOM 4772 C C . PRO A 1 594 ? -22.549 1.374 21.584 1.00 93.12 594 PRO A C 1
ATOM 4774 O O . PRO A 1 594 ? -23.589 0.872 22.015 1.00 93.12 594 PRO A O 1
ATOM 4777 N N . ARG A 1 595 ? -21.362 1.160 22.157 1.00 90.75 595 ARG A N 1
ATOM 4778 C CA . ARG A 1 595 ? -21.168 0.350 23.372 1.00 90.75 595 ARG A CA 1
ATOM 4779 C C . ARG A 1 595 ? -21.063 1.239 24.607 1.00 90.75 595 ARG A C 1
ATOM 4781 O O . ARG A 1 595 ? -19.970 1.595 25.045 1.00 90.75 595 ARG A O 1
ATOM 4788 N N . LEU A 1 596 ? -22.221 1.597 25.159 1.00 89.81 596 LEU A N 1
ATOM 4789 C CA . LEU A 1 596 ? -22.340 2.554 26.267 1.00 89.81 596 LEU A CA 1
ATOM 4790 C C . LEU A 1 596 ? -21.694 2.063 27.576 1.00 89.81 596 LEU A C 1
ATOM 4792 O O . LEU A 1 596 ? -21.304 2.880 28.398 1.00 89.81 596 LEU A O 1
ATOM 4796 N N . GLY A 1 597 ? -21.539 0.747 27.769 1.00 87.06 597 GLY A N 1
ATOM 4797 C CA . GLY A 1 597 ? -20.921 0.175 28.974 1.00 87.06 597 GLY A CA 1
ATOM 4798 C C . GLY A 1 597 ? -19.397 0.334 29.054 1.00 87.06 597 GLY A C 1
ATOM 4799 O O . GLY A 1 597 ? -18.807 0.113 30.109 1.00 87.06 597 GLY A O 1
ATOM 4800 N N . LEU A 1 598 ? -18.739 0.722 27.955 1.00 87.62 598 LEU A N 1
ATOM 4801 C CA . LEU A 1 598 ? -17.275 0.753 27.860 1.00 87.62 598 LEU A CA 1
ATOM 4802 C C . LEU A 1 598 ? -16.647 2.115 28.181 1.00 87.62 598 LEU A C 1
ATOM 4804 O O . LEU A 1 598 ? -15.430 2.195 28.376 1.00 87.62 598 LEU A O 1
ATOM 4808 N N . ASN A 1 599 ? -17.442 3.187 28.205 1.00 85.06 599 ASN A N 1
ATOM 4809 C CA . ASN A 1 599 ? -16.990 4.535 28.544 1.00 85.06 599 ASN A CA 1
ATOM 4810 C C . ASN A 1 599 ? -18.151 5.360 29.124 1.00 85.06 599 ASN A C 1
ATOM 4812 O O . ASN A 1 599 ? -19.300 5.061 28.841 1.00 85.06 599 ASN A O 1
ATOM 4816 N N . GLN A 1 600 ? -17.862 6.400 29.908 1.00 85.44 600 GLN A N 1
ATOM 4817 C CA . GLN A 1 600 ? -18.901 7.276 30.481 1.00 85.44 600 GLN A CA 1
ATOM 4818 C C . GLN A 1 600 ? -19.456 8.271 29.459 1.00 85.44 600 GLN A C 1
ATOM 4820 O O . GLN A 1 600 ? -20.616 8.666 29.518 1.00 85.44 600 GLN A O 1
ATOM 4825 N N . GLU A 1 601 ? -18.621 8.682 28.512 1.00 87.06 601 GLU A N 1
ATOM 4826 C CA . GLU A 1 601 ? -18.997 9.599 27.448 1.00 87.06 601 GLU A CA 1
ATOM 4827 C C . GLU A 1 601 ? -18.171 9.333 26.194 1.00 87.06 601 GLU A C 1
ATOM 4829 O O . GLU A 1 601 ? -17.010 8.909 26.255 1.00 87.06 601 GLU A O 1
ATOM 4834 N N . VAL A 1 602 ? -18.764 9.621 25.041 1.00 85.31 602 VAL A N 1
ATOM 4835 C CA . VAL A 1 602 ? -18.082 9.656 23.750 1.00 85.31 602 VAL A CA 1
ATOM 4836 C C . VAL A 1 602 ? -18.604 10.842 22.969 1.00 85.31 602 VAL A C 1
ATOM 4838 O O . VAL A 1 602 ? -19.809 11.060 22.860 1.00 85.31 602 VAL A O 1
ATOM 4841 N N . GLN A 1 603 ? -17.684 11.568 22.353 1.00 83.25 603 GLN A N 1
ATOM 4842 C CA . GLN A 1 603 ? -17.985 12.373 21.180 1.00 83.25 603 GLN A CA 1
ATOM 4843 C C . GLN A 1 603 ? -17.147 11.809 20.029 1.00 83.25 603 GLN A C 1
ATOM 4845 O O . GLN A 1 603 ? -16.121 11.172 20.245 1.00 83.25 603 GLN A O 1
ATOM 4850 N N . ALA A 1 604 ? -17.590 11.920 18.790 1.00 84.38 604 ALA A N 1
ATOM 4851 C CA . ALA A 1 604 ? -16.784 11.467 17.665 1.00 84.38 604 ALA A CA 1
ATOM 4852 C C . ALA A 1 604 ? -17.211 12.174 16.390 1.00 84.38 604 ALA A C 1
ATOM 4854 O O . ALA A 1 604 ? -18.373 12.528 16.203 1.00 84.38 604 ALA A O 1
ATOM 4855 N N . THR A 1 605 ? -16.251 12.366 15.497 1.00 86.44 605 THR A N 1
ATOM 4856 C CA . THR A 1 605 ? -16.485 12.814 14.128 1.00 86.44 605 THR A CA 1
ATOM 4857 C C . THR A 1 605 ? -15.805 11.806 13.222 1.00 86.44 605 THR A C 1
ATOM 4859 O O . THR A 1 605 ? -14.587 11.669 13.273 1.00 86.44 605 THR A O 1
ATOM 4862 N N . ILE A 1 606 ? -16.599 11.060 12.461 1.00 90.69 606 ILE A N 1
ATOM 4863 C CA . ILE A 1 606 ? -16.149 9.889 11.704 1.00 90.69 606 ILE A CA 1
ATOM 4864 C C . ILE A 1 606 ? -16.515 10.094 10.240 1.00 90.69 606 ILE A C 1
ATOM 4866 O O . ILE A 1 606 ? -17.655 10.445 9.927 1.00 90.69 606 ILE A O 1
ATOM 4870 N N . ALA A 1 607 ? -15.567 9.872 9.334 1.00 92.25 607 ALA A N 1
ATOM 4871 C CA . ALA A 1 607 ? -15.860 9.858 7.907 1.00 92.25 607 ALA A CA 1
ATOM 4872 C C . ALA A 1 607 ? -16.772 8.665 7.564 1.00 92.25 607 ALA A C 1
ATOM 4874 O O . ALA A 1 607 ? -16.550 7.538 8.004 1.00 92.25 607 ALA A O 1
ATOM 4875 N N . ALA A 1 608 ? -17.822 8.917 6.784 1.00 91.38 608 ALA A N 1
ATOM 4876 C CA . ALA A 1 608 ? -18.795 7.914 6.359 1.00 91.38 608 ALA A CA 1
ATOM 4877 C C . ALA A 1 608 ? -18.860 7.890 4.825 1.00 91.38 608 ALA A C 1
ATOM 4879 O O . ALA A 1 608 ? -19.849 8.284 4.206 1.00 91.38 608 ALA A O 1
ATOM 4880 N N . GLY A 1 609 ? -17.756 7.465 4.211 1.00 90.06 609 GLY A N 1
ATOM 4881 C CA . GLY A 1 609 ? -17.561 7.509 2.765 1.00 90.06 609 GLY A CA 1
ATOM 4882 C C . GLY A 1 609 ? -17.104 8.881 2.266 1.00 90.06 609 GLY A C 1
ATOM 4883 O O . GLY A 1 609 ? -16.593 9.702 3.026 1.00 90.06 609 GLY A O 1
ATOM 4884 N N . LYS A 1 610 ? -17.277 9.129 0.964 1.00 88.38 610 LYS A N 1
ATOM 4885 C CA . LYS A 1 610 ? -16.728 10.316 0.283 1.00 88.38 610 LYS A CA 1
ATOM 4886 C C . LYS A 1 610 ? -17.383 11.632 0.716 1.00 88.38 610 LYS A C 1
ATOM 4888 O O . LYS A 1 610 ? -16.718 12.655 0.896 1.00 88.38 610 LYS A O 1
ATOM 4893 N N . ASP A 1 611 ? -18.698 11.601 0.883 1.00 87.19 611 ASP A N 1
ATOM 4894 C CA . ASP A 1 611 ? -19.498 12.824 0.974 1.00 87.19 611 ASP A CA 1
ATOM 4895 C C . ASP A 1 611 ? -20.064 13.069 2.377 1.00 87.19 611 ASP A C 1
ATOM 4897 O O . ASP A 1 611 ? -20.487 14.184 2.673 1.00 87.19 611 ASP A O 1
ATOM 4901 N N . ASN A 1 612 ? -20.024 12.069 3.267 1.00 87.94 612 ASN A N 1
ATOM 4902 C CA . ASN A 1 612 ? -20.692 12.142 4.565 1.00 87.94 612 ASN A CA 1
ATOM 4903 C C . ASN A 1 612 ? -19.717 12.110 5.745 1.00 87.94 612 ASN A C 1
ATOM 4905 O O . ASN A 1 612 ? -18.632 11.526 5.692 1.00 87.94 612 ASN A O 1
ATOM 4909 N N . ILE A 1 613 ? -20.156 12.720 6.844 1.00 90.38 613 ILE A N 1
ATOM 4910 C CA . ILE A 1 613 ? -19.497 12.700 8.149 1.00 90.38 613 ILE A CA 1
ATOM 4911 C C . ILE A 1 613 ? -20.563 12.371 9.197 1.00 90.38 613 ILE A C 1
ATOM 4913 O O . ILE A 1 613 ? -21.623 12.995 9.219 1.00 90.38 613 ILE A O 1
ATOM 4917 N N . ALA A 1 614 ? -20.277 11.412 10.072 1.00 89.12 614 ALA A N 1
ATOM 4918 C CA . ALA A 1 614 ? -21.082 11.111 11.246 1.00 89.12 614 ALA A CA 1
ATOM 4919 C C . ALA A 1 614 ? -20.542 11.888 12.454 1.00 89.12 614 ALA A C 1
ATOM 4921 O O . ALA A 1 614 ? -19.375 11.740 12.817 1.00 89.12 614 ALA A O 1
ATOM 4922 N N . ILE A 1 615 ? -21.395 12.703 13.077 1.00 91.94 615 ILE A N 1
ATOM 4923 C CA . ILE A 1 615 ? -21.100 13.402 14.332 1.00 91.94 615 ILE A CA 1
ATOM 4924 C C . ILE A 1 615 ? -21.899 12.710 15.433 1.00 91.94 615 ILE A C 1
ATOM 4926 O O . ILE A 1 615 ? -23.126 12.667 15.376 1.00 91.94 615 ILE A O 1
ATOM 4930 N N . ILE A 1 616 ? -21.201 12.140 16.408 1.00 90.00 616 ILE A N 1
ATOM 4931 C CA . ILE A 1 616 ? -21.776 11.305 17.465 1.00 90.00 616 ILE A CA 1
ATOM 4932 C C . ILE A 1 616 ? -21.488 11.971 18.797 1.00 90.00 616 ILE A C 1
ATOM 4934 O O . ILE A 1 616 ? -20.373 12.437 19.027 1.00 90.00 616 ILE A O 1
ATOM 4938 N N . SER A 1 617 ? -22.473 11.978 19.685 1.00 89.25 617 SER A N 1
ATOM 4939 C CA . SER A 1 617 ? -22.270 12.321 21.084 1.00 89.25 617 SER A CA 1
ATOM 4940 C C . SER A 1 617 ? -23.231 11.519 21.948 1.00 89.25 617 SER A C 1
ATOM 4942 O O . SER A 1 617 ? -24.417 11.425 21.632 1.00 89.25 617 SER A O 1
ATOM 4944 N N . TRP A 1 618 ? -22.710 10.930 23.018 1.00 89.69 618 TRP A N 1
ATOM 4945 C CA . TRP A 1 618 ? -23.499 10.319 24.077 1.00 89.69 618 TRP A CA 1
ATOM 4946 C C . TRP A 1 618 ? -22.758 10.420 25.412 1.00 89.69 618 TRP A C 1
ATOM 4948 O O . TRP A 1 618 ? -21.529 10.483 25.452 1.00 89.69 618 TRP A O 1
ATOM 4958 N N . ALA A 1 619 ? -23.520 10.424 26.501 1.00 89.56 619 ALA A N 1
ATOM 4959 C CA . ALA A 1 619 ? -23.028 10.330 27.868 1.00 89.56 619 ALA A CA 1
ATOM 4960 C C . ALA A 1 619 ? -23.998 9.459 28.673 1.00 89.56 619 ALA A C 1
ATOM 4962 O O . ALA A 1 619 ? -25.208 9.512 28.449 1.00 89.56 619 ALA A O 1
ATOM 4963 N N . THR A 1 620 ? -23.473 8.633 29.570 1.00 85.88 620 THR A N 1
ATOM 4964 C CA . THR A 1 620 ? -24.280 7.858 30.514 1.00 85.88 620 THR A CA 1
ATOM 4965 C C . THR A 1 620 ? -24.593 8.731 31.725 1.00 85.88 620 THR A C 1
ATOM 4967 O O . THR A 1 620 ? -23.671 9.227 32.373 1.00 85.88 620 THR A O 1
ATOM 4970 N N . GLU A 1 621 ? -25.874 8.926 32.035 1.00 81.38 621 GLU A N 1
ATOM 4971 C CA . GLU A 1 621 ? -26.290 9.556 33.293 1.00 81.38 621 GLU A CA 1
ATOM 4972 C C . GLU A 1 621 ? -26.038 8.569 34.448 1.00 81.38 621 GLU A C 1
ATOM 4974 O O . GLU A 1 621 ? -26.426 7.403 34.347 1.00 81.38 621 GLU A O 1
ATOM 4979 N N . HIS A 1 622 ? -25.333 9.019 35.496 1.00 57.53 622 HIS A N 1
ATOM 4980 C CA . HIS A 1 622 ? -25.117 8.250 36.733 1.00 57.53 622 HIS A CA 1
ATOM 4981 C C . HIS A 1 622 ? -26.327 8.317 37.656 1.00 57.53 622 HIS A C 1
ATOM 4983 O O . HIS A 1 622 ? -26.866 9.438 37.819 1.00 57.53 622 HIS A O 1
#

Sequence (622 aa):
MSLVHSQGLEMEWSEARHRLFNGLRLSAIIHSIGTRKPTYLGTPEWTSIPWRKGKKQPKQYLFDLMAEIPALLEAMDSVNVTSDISQSLARLHEVCERYMYLAQRLYAWYETYMTDHPSKGHWEQPSRLPSVSPNERSPPTCIGFPDHDTGHIHLLYWTSHVLLFSNIGMVYESCVTNAPHGAHISLPPFPCDIQEMHGMALNIARSAEYFLEPKAISLGACIISFPASIAFGYFEYYNLPECDWFRQIFRYIKTFGIDVEGFLDAVASETSGFSSRREGQMGRAWRPSQSTKWDVSIRTIPNCMIDGFSDCPVYEQLQYSGGSRAVGLFHYLLSRDDGLMRQVMINFATSATFEGLTQSRFQSHVPQLIAGFSLYWALQVCDHHLYFGGTQFARSFLPRIDGVLDFFDSHIDSMLYAYVLQQVARLVHNIGRPGYATEYETRALALQQAIRAHCYGGHFFTDSTADIADDLSYSQHCQAFAVISWTARPDDRARLLTESFADPHFSKCSCMMQFCALWALPLAGDEVYESFWPRLLDSWRKMLANNLTTWEEVDVRQRSDCHAWSSVPIYEYCTELAGIRPIAPGSTKVLFKPRLGLNQEVQATIAAGKDNIAIISWATEH

InterPro domains:
  IPR008928 Six-hairpin glycosidase superfamily [SSF48208] (329-596)
  IPR012341 Six-hairpin glycosidase-like superfamily [G3DSA:1.50.10.10] (291-412)
  IPR012341 Six-hairpin glycosidase-like superfamily [G3DSA:1.50.10.10] (413-574)

pLDDT: mean 83.58, std 15.25, range [26.06, 98.38]

Radius of gyration: 29.2 Å; chains: 1; bounding box: 68×75×75 Å

Secondary structure (DSSP, 8-state):
-HHHHHT-TTS---HHHHHHHHHHHHHHHHHHHHTT---GGGSHHHHHGGGGGSPPPHHHHHHHHHTTHHHHHHHHHHTTS-S-HHHHHHHHHHHHHHHHHHHHHHHHHHHHHHHH-GGG--EEEE--S----TT----SEEEE-SSHHHHHHHHHHHHHHHHHHHHHHHHHHHHHHTSPTT----PPPP---HHHHHHHHHHHHHTHHHHT-TTTHHHHHHHHHHHHHHHHHHHHHTT-TTHHHHHHHHHHHHTTT--HHHHHHHHHHHH-S-----------PPPPSSHHHHHHHHHHHHHTBSSSB-S-TTTT---BHHHHHHHHHHHHHH-S--HHHHHHHHHHHHT--TTSPPPSBSS-SS----HHHHHHHHHHHHHHHHHH--HHHHHTTHHHHHHHHHHHHHH---HHHHHHHHHHHHHHHHTT-HHHHHHHHHHHHHHHHHHHHHSB-SSSB-SS-TTT--TT--BHHHHHHHHHTT-S-HHHHHHHHHHHHH-TTSBPPPHHHHHHHHHHHHHH-HHHHHHHHHHHTHHHHHHHHTT-SS--S-SSS-S-S--GGG-THHHHIIIIIS-EEEEEGGGTEEEE---GGG-SEEEEEEEETTTEEEEEEEE---